Protein AF-A0A3N4LN94-F1 (afdb_monomer_lite)

Radius of gyration: 37.1 Å; chains: 1; bounding box: 110×68×120 Å

InterPro domains:
  IPR005123 Oxoglutarate/iron-dependent dioxygenase domain [PS51471] (320-440)
  IPR027450 Alpha-ketoglutarate-dependent dioxygenase AlkB-like [PF13532] (244-426)
  IPR032852 DNA oxidative demethylase ALKBH2 [PTHR31573] (256-441)
  IPR037151 Alpha-ketoglutarate-dependent dioxygenase AlkB-like superfamily [G3DSA:2.60.120.590] (235-442)

Secondary structure (DSSP, 8-state):
---EEEEEEEEEE-TTT--EEEEEEEEES-TTS--TTS---S-----S-PPPPEEE-TTT--EEE--BTT---B--TTSTTBT-BTTBPPPS---B-HHHHHPPPP--GGGSS-SS-SSPPPGGGGGGGTTT-TTSTTTTS-EE-TTT--EE---BSS-EE-TTT--EE-PPPP---SGGGS-TTSPP-SSSPPP--EE-TT-EEEEEEETTEEEEEEE-GGG-EEEEEEPPHHHHSSTTSHHHHHHHTT-TTS--B--B-SS-SSSS-PBPSSEEEEEES----SS--PEEPGGGS-HHHHHHHHHHHHHHTTT-TT---SEEEEEEE-TT--EEEE----TTEEEEEEEEEEES-EEEEEEE-GGGTTT-GGGS-TT--S---GGGTTS---SEEEEEEE-TT-EEEEE-HHHHHHEEEEEEE-SS-EEEEEEEEE-PPP-PPS----PPPP---------S-------------------------------------------------PPPP--------------------------------THHHHHHHHHHHTT-

Foldseek 3Di:
DADWDFQDWFWDQDPVPRDIDIDTDTDGLPPVDDDPPDDPDDDDDPDDQQAFDWDADPFPRDIDTQQFPLGDFDRDPPTPRHCDDVNHHDDPDTHGDPSNVPHDHDDDPVVSDDPDPPFDDDCLVVCVVVVNQCLAPRNQAWHQDPPPRDTFGQWWQQFTADPPPRDTDGHDFDQDFQCNQEDPPDDQAQFADDFPKDAAPPWDWDWDADPRWIKIWTQPDPQAIKIKTHDHPNQQPPPLHQRVLSRVCRDSPARWTWFFQPDDPDPDTDTASWTKAKEFDADDDSTRHGHHYPVPHDPSQVSQQVLQLVRVCVPVVPDDFGMKMKIKHAPPDWFPWAFPLDPQWDQKKKKAKHHHKKKKFKFWPPVCCVVPPVVDDPPDPPDDDPPPCPVPDDRTRMITTHGRRMMMMGGGSSCRVTMIMIMGTDGGIMMMMMTTHGNDPPPDPPDDDPDDDDDDDDDDDPDDDDDDDDDDDDDDDDDDDDDDDDDDDDDDDDDDDDDDDDDDDDDDDDDDDDDDDDDDDDDDDDDDDDDDDDDDDPDDDPDDPDPDDPVVVVVVVVVVVVPD

Sequence (564 aa):
MDWFKVTAAWAEKDLRTSYVRWMFRFEKLDSTKVGWWAQPTEEYHPSESIEMLKACCTNCREESLQVYEQGWMCLRPQCPNFWKLNGESPPDKLEYSHSFINCHTPWDPQLELPPAPLRPPLASDRDNYYDGGDVARIYWKGMCCPQCGRLSCREFWAGWVCKNCNFKSSPPRTIFEADRLADPHRSVFTGPAIPSNIVQPGITWTRMVVDGMTCLIYYLKDCGTVAHILASEYQNKRPECADWLFKEYQAPEMPFKRYALKSHKVQGQLLTQQFSFNAGAPYKYIVAVDSTPFEECPRAVTRSLELIQERVKLVHPETEFNEILSVGYFEGQKMDYHDDGEQELGETVASISLGAPAKMRFRIKAKHMSSYKLWEPNNAPSEVNVESRLHKEPRVKLELRLNHGDVVVMKGREIQRIWEHAVQPIGLFRVAATARWINVPQQHPAGVLVKREPSDGPMETEFVKRAAVLGFPEVPLISEGGSASSPGPSSGISSNQHSTDTGTSSPSSPDHPEPFEVEDVLNGRAVPTAKTIRTGVEDLNRDPDVLVKEEDKEEALLLLEFTK

Structure (mmCIF, N/CA/C/O backbone):
data_AF-A0A3N4LN94-F1
#
_entry.id   AF-A0A3N4LN94-F1
#
loop_
_atom_site.group_PDB
_atom_site.id
_atom_site.type_symbol
_atom_site.label_atom_id
_atom_site.label_alt_id
_atom_site.label_comp_id
_atom_site.label_asym_id
_atom_site.label_entity_id
_atom_site.label_seq_id
_atom_site.pdbx_PDB_ins_code
_atom_site.Cartn_x
_atom_site.Cartn_y
_atom_site.Cartn_z
_atom_site.occupancy
_atom_site.B_iso_or_equiv
_atom_site.auth_seq_id
_atom_site.auth_comp_id
_atom_site.auth_asym_id
_atom_site.auth_atom_id
_atom_site.pdbx_PDB_model_num
ATOM 1 N N . MET A 1 1 ? 14.175 -12.746 -24.799 1.00 69.44 1 MET A N 1
ATOM 2 C CA . MET A 1 1 ? 14.836 -11.427 -24.697 1.00 69.44 1 MET A CA 1
ATOM 3 C C . MET A 1 1 ? 16.320 -11.688 -24.562 1.00 69.44 1 MET A C 1
ATOM 5 O O . MET A 1 1 ? 16.651 -12.725 -24.000 1.00 69.44 1 MET A O 1
ATOM 9 N N . ASP A 1 2 ? 17.164 -10.807 -25.083 1.00 85.06 2 ASP A N 1
ATOM 10 C CA . ASP A 1 2 ? 18.622 -10.937 -25.015 1.00 85.06 2 ASP A CA 1
ATOM 11 C C . ASP A 1 2 ? 19.277 -9.549 -24.970 1.00 85.06 2 ASP A C 1
ATOM 13 O O . ASP A 1 2 ? 18.571 -8.548 -25.119 1.00 85.06 2 ASP A O 1
ATOM 17 N N . TRP A 1 3 ? 20.586 -9.493 -24.734 1.00 88.75 3 TRP A N 1
ATOM 18 C CA . TRP A 1 3 ? 21.359 -8.257 -24.837 1.00 88.75 3 TRP A CA 1
ATOM 19 C C . TRP A 1 3 ? 21.810 -8.024 -26.277 1.00 88.75 3 TRP A C 1
ATOM 21 O O . TRP A 1 3 ? 22.076 -8.967 -27.027 1.00 88.75 3 TRP A O 1
ATOM 31 N N . PHE A 1 4 ? 21.904 -6.753 -26.655 1.00 89.44 4 PHE A N 1
ATOM 32 C CA . PHE A 1 4 ? 22.290 -6.329 -27.994 1.00 89.44 4 PHE A CA 1
ATOM 33 C C . PHE A 1 4 ? 23.289 -5.176 -27.913 1.00 89.44 4 PHE A C 1
ATOM 35 O O . PHE A 1 4 ? 23.096 -4.254 -27.119 1.00 89.44 4 PHE A O 1
ATOM 42 N N . LYS A 1 5 ? 24.313 -5.205 -28.769 1.00 89.19 5 LYS A N 1
ATOM 43 C CA . LYS A 1 5 ? 25.217 -4.076 -29.020 1.00 89.19 5 LYS A CA 1
ATOM 44 C C . LYS A 1 5 ? 24.665 -3.238 -30.179 1.00 89.19 5 LYS A C 1
ATOM 46 O O . LYS A 1 5 ? 24.218 -3.790 -31.187 1.00 89.19 5 LYS A O 1
ATOM 51 N N . VAL A 1 6 ? 24.677 -1.912 -30.035 1.00 92.31 6 VAL A N 1
ATOM 52 C CA . VAL A 1 6 ? 24.368 -0.977 -31.130 1.00 92.31 6 VAL A CA 1
ATOM 53 C C . VAL A 1 6 ? 25.624 -0.831 -31.981 1.00 92.31 6 VAL A C 1
ATOM 55 O O . VAL A 1 6 ? 26.638 -0.343 -31.494 1.00 92.31 6 VAL A O 1
ATOM 58 N N . THR A 1 7 ? 25.568 -1.265 -33.237 1.00 91.31 7 THR A N 1
ATOM 59 C CA . THR A 1 7 ? 26.743 -1.335 -34.129 1.00 91.31 7 THR A CA 1
ATOM 60 C C . THR A 1 7 ? 26.735 -0.296 -35.243 1.00 91.31 7 THR A C 1
ATOM 62 O O . THR A 1 7 ? 27.776 0.001 -35.824 1.00 91.31 7 THR A O 1
ATOM 65 N N . ALA A 1 8 ? 25.578 0.304 -35.520 1.00 93.25 8 ALA A N 1
ATOM 66 C CA . ALA A 1 8 ? 25.455 1.477 -36.373 1.00 93.25 8 ALA A CA 1
ATOM 67 C C . ALA A 1 8 ? 24.262 2.331 -35.935 1.00 93.25 8 ALA A C 1
ATOM 69 O O . ALA A 1 8 ? 23.249 1.803 -35.475 1.00 93.25 8 ALA A O 1
ATOM 70 N N . ALA A 1 9 ? 24.366 3.641 -36.148 1.00 95.38 9 ALA A N 1
ATOM 71 C CA . ALA A 1 9 ? 23.257 4.580 -36.060 1.00 95.38 9 ALA A CA 1
ATOM 72 C C . ALA A 1 9 ? 23.252 5.456 -37.317 1.00 95.38 9 ALA A C 1
ATOM 74 O O . ALA A 1 9 ? 24.305 5.950 -37.728 1.00 95.38 9 ALA A O 1
ATOM 75 N N . TRP A 1 10 ? 22.092 5.652 -37.939 1.00 96.06 10 TRP A N 1
ATOM 76 C CA . TRP A 1 10 ? 21.966 6.498 -39.127 1.00 96.06 10 TRP A CA 1
ATOM 77 C C . TRP A 1 10 ? 20.643 7.253 -39.158 1.00 96.06 10 TRP A C 1
ATOM 79 O O . TRP A 1 10 ? 19.680 6.888 -38.486 1.00 96.06 10 TRP A O 1
ATOM 89 N N . ALA A 1 11 ? 20.605 8.315 -39.959 1.00 96.38 11 ALA A N 1
ATOM 90 C CA . ALA A 1 11 ? 19.412 9.109 -40.169 1.00 96.38 11 ALA A CA 1
ATOM 91 C C . ALA A 1 11 ? 18.703 8.725 -41.477 1.00 96.38 11 ALA A C 1
ATOM 93 O O . ALA A 1 11 ? 19.326 8.646 -42.537 1.00 96.38 11 ALA A O 1
ATOM 94 N N . GLU A 1 12 ? 17.387 8.558 -41.405 1.00 94.56 12 GLU A N 1
ATOM 95 C CA . GLU A 1 12 ? 16.479 8.503 -42.550 1.00 94.56 12 GLU A CA 1
ATOM 96 C C . GLU A 1 12 ? 15.677 9.799 -42.665 1.00 94.56 12 GLU A C 1
ATOM 98 O O . GLU A 1 12 ? 15.400 10.454 -41.656 1.00 94.56 12 GLU A O 1
ATOM 103 N N . LYS A 1 13 ? 15.213 10.129 -43.873 1.00 92.19 13 LYS A N 1
ATOM 104 C CA . LYS A 1 13 ? 14.148 11.117 -44.060 1.00 92.19 13 LYS A CA 1
ATOM 105 C C . LYS A 1 13 ? 12.822 10.399 -44.279 1.00 92.19 13 LYS A C 1
ATOM 107 O O . LYS A 1 13 ? 12.656 9.671 -45.255 1.00 92.19 13 LYS A O 1
ATOM 112 N N . ASP A 1 14 ? 11.853 10.648 -43.408 1.00 87.69 14 ASP A N 1
ATOM 113 C CA . ASP A 1 14 ? 10.482 10.209 -43.636 1.00 87.69 14 ASP A CA 1
ATOM 114 C C . ASP A 1 14 ? 9.860 11.039 -44.767 1.00 87.69 14 ASP A C 1
ATOM 116 O O . ASP A 1 14 ? 9.601 12.232 -44.609 1.00 87.69 14 ASP A O 1
ATOM 120 N N . LEU A 1 15 ? 9.607 10.413 -45.917 1.00 81.81 15 LEU A N 1
ATOM 121 C CA . LEU A 1 15 ? 9.026 11.085 -47.082 1.00 81.81 15 LEU A CA 1
ATOM 122 C C . LEU A 1 15 ? 7.589 11.588 -46.836 1.00 81.81 15 LEU A C 1
ATOM 124 O O . LEU A 1 15 ? 7.141 12.488 -47.541 1.00 81.81 15 LEU A O 1
ATOM 128 N N . ARG A 1 16 ? 6.873 11.056 -45.831 1.00 84.00 16 ARG A N 1
ATOM 129 C CA . ARG A 1 16 ? 5.487 11.451 -45.516 1.00 84.00 16 ARG A CA 1
ATOM 130 C C . ARG A 1 16 ? 5.408 12.666 -44.600 1.00 84.00 16 ARG A C 1
ATOM 132 O O . ARG A 1 16 ? 4.559 13.526 -44.797 1.00 84.00 16 ARG A O 1
ATOM 139 N N . THR A 1 17 ? 6.269 12.719 -43.585 1.00 87.44 17 THR A N 1
ATOM 140 C CA . THR A 1 17 ? 6.254 13.774 -42.553 1.00 87.44 17 THR A CA 1
ATOM 141 C C . THR A 1 17 ? 7.362 14.813 -42.734 1.00 87.44 17 THR A C 1
ATOM 143 O O . THR A 1 17 ? 7.345 15.850 -42.080 1.00 87.44 17 THR A O 1
ATOM 146 N N . SER A 1 18 ? 8.330 14.551 -43.618 1.00 84.56 18 SER A N 1
ATOM 147 C CA . SER A 1 18 ? 9.601 15.280 -43.756 1.00 84.56 18 SER A CA 1
ATOM 148 C C . SER A 1 18 ? 10.500 15.285 -42.511 1.00 84.56 18 SER A C 1
ATOM 150 O O . SER A 1 18 ? 11.562 15.910 -42.548 1.00 84.56 18 SER A O 1
ATOM 152 N N . TYR A 1 19 ? 10.138 14.572 -41.438 1.00 92.81 19 TYR A N 1
ATOM 153 C CA . TYR A 1 19 ? 10.984 14.440 -40.256 1.00 92.81 19 TYR A CA 1
ATOM 154 C C . TYR A 1 19 ? 12.193 13.535 -40.504 1.00 92.81 19 TYR A C 1
ATOM 156 O O . TYR A 1 19 ? 12.184 12.640 -41.353 1.00 92.81 19 TYR A O 1
ATOM 164 N N . VAL A 1 20 ? 13.239 13.768 -39.714 1.00 94.75 20 VAL A N 1
ATOM 165 C CA . VAL A 1 20 ? 14.424 12.914 -39.660 1.00 94.75 20 VAL A CA 1
ATOM 166 C C . VAL A 1 20 ? 14.205 11.852 -38.589 1.00 94.75 20 VAL A C 1
ATOM 168 O O . VAL A 1 20 ? 13.917 12.188 -37.441 1.00 94.75 20 VAL A O 1
ATOM 171 N N . ARG A 1 21 ? 14.349 10.577 -38.953 1.00 94.56 21 ARG A N 1
ATOM 172 C CA . ARG A 1 21 ? 14.255 9.438 -38.028 1.00 94.56 21 ARG A CA 1
ATOM 173 C C . ARG A 1 21 ? 15.645 8.863 -37.806 1.00 94.56 21 ARG A C 1
ATOM 175 O O . ARG A 1 21 ? 16.354 8.621 -38.777 1.00 94.56 21 ARG A O 1
ATOM 182 N N . TRP A 1 22 ? 16.025 8.633 -36.553 1.00 95.62 22 TRP A N 1
ATOM 183 C CA . TRP A 1 22 ? 17.245 7.893 -36.236 1.00 95.62 22 TRP A CA 1
ATOM 184 C C . TRP A 1 22 ? 16.942 6.407 -36.123 1.00 95.62 22 TRP A C 1
ATOM 186 O O . TRP A 1 22 ? 16.009 6.000 -35.431 1.00 95.62 22 TRP A O 1
ATOM 196 N N . MET A 1 23 ? 17.753 5.620 -36.813 1.00 95.62 23 MET A N 1
ATOM 197 C CA . MET A 1 23 ? 17.659 4.174 -36.907 1.00 95.62 23 MET A CA 1
ATOM 198 C C . MET A 1 23 ? 18.937 3.555 -36.358 1.00 95.62 23 MET A C 1
ATOM 200 O O . MET A 1 23 ? 20.011 4.156 -36.437 1.00 95.62 23 MET A O 1
ATOM 204 N N . PHE A 1 24 ? 18.817 2.348 -35.812 1.00 95.44 24 PHE A N 1
ATOM 205 C CA . PHE A 1 24 ? 19.897 1.662 -35.114 1.00 95.44 24 PHE A CA 1
ATOM 206 C C . PHE A 1 24 ? 20.017 0.223 -35.603 1.00 95.44 24 PHE A C 1
ATOM 208 O O . PHE A 1 24 ? 19.015 -0.478 -35.754 1.00 95.44 24 PHE A O 1
ATOM 215 N N . ARG A 1 25 ? 21.255 -0.221 -35.828 1.00 93.25 25 ARG A N 1
ATOM 216 C CA . ARG A 1 25 ? 21.583 -1.620 -36.099 1.00 93.25 25 ARG A CA 1
ATOM 217 C C . ARG A 1 25 ? 21.970 -2.285 -34.788 1.00 93.25 25 ARG A C 1
ATOM 219 O O . ARG A 1 25 ? 22.828 -1.777 -34.068 1.00 93.25 25 ARG A O 1
ATOM 226 N N . PHE A 1 26 ? 21.345 -3.421 -34.509 1.00 90.75 26 PHE A N 1
ATOM 227 C CA . PHE A 1 26 ? 21.586 -4.218 -33.314 1.00 90.75 26 PHE A CA 1
ATOM 228 C C . PHE A 1 26 ? 22.216 -5.552 -33.706 1.00 90.75 26 PHE A C 1
ATOM 230 O O . PHE A 1 26 ? 21.628 -6.304 -34.481 1.00 90.75 26 PHE A O 1
ATOM 237 N N . GLU A 1 27 ? 23.372 -5.875 -33.132 1.00 87.88 27 GLU A N 1
ATOM 238 C CA . GLU A 1 27 ? 23.887 -7.247 -33.113 1.00 87.88 27 GLU A CA 1
ATOM 239 C C . GLU A 1 27 ? 23.581 -7.876 -31.750 1.00 87.88 27 GLU A C 1
ATOM 241 O O . GLU A 1 27 ? 23.687 -7.221 -30.711 1.00 87.88 27 GLU A O 1
ATOM 246 N N . LYS A 1 28 ? 23.183 -9.150 -31.746 1.00 86.31 28 LYS A N 1
ATOM 247 C CA . LYS A 1 28 ? 22.954 -9.921 -30.518 1.00 86.31 28 LYS A CA 1
ATOM 248 C C . LYS A 1 28 ? 24.294 -10.166 -29.827 1.00 86.31 28 LYS A C 1
ATOM 250 O O . LYS A 1 28 ? 25.243 -10.564 -30.493 1.00 86.31 28 LYS A O 1
ATOM 255 N N . LEU A 1 29 ? 24.365 -9.938 -28.516 1.00 86.69 29 LEU A N 1
ATOM 256 C CA . LEU A 1 29 ? 25.618 -10.065 -27.771 1.00 86.69 29 LEU A CA 1
ATOM 257 C C . LEU A 1 29 ? 25.994 -11.538 -27.551 1.00 86.69 29 LEU A C 1
ATOM 259 O O . LEU A 1 29 ? 27.077 -11.972 -27.920 1.00 86.69 29 LEU A O 1
ATOM 263 N N . ASP A 1 30 ? 25.056 -12.338 -27.036 1.00 79.12 30 ASP A N 1
ATOM 264 C CA . ASP A 1 30 ? 25.217 -13.790 -26.937 1.00 79.12 30 ASP A CA 1
ATOM 265 C C . ASP A 1 30 ? 24.938 -14.453 -28.297 1.00 79.12 30 ASP A C 1
ATOM 267 O O . ASP A 1 30 ? 23.795 -14.787 -28.615 1.00 79.12 30 ASP A O 1
ATOM 271 N N . SER A 1 31 ? 25.972 -14.653 -29.111 1.00 75.06 31 SER A N 1
ATOM 272 C CA . SER A 1 31 ? 25.871 -15.349 -30.403 1.00 75.06 31 SER A CA 1
ATOM 273 C C . SER A 1 31 ? 25.666 -16.868 -30.277 1.00 75.06 31 SER A C 1
ATOM 275 O O . SER A 1 31 ? 25.241 -17.504 -31.238 1.00 75.06 31 SER A O 1
ATOM 277 N N . THR A 1 32 ? 25.880 -17.462 -29.092 1.00 75.50 32 THR A N 1
ATOM 278 C CA . THR A 1 32 ? 25.771 -18.923 -28.875 1.00 75.50 32 THR A CA 1
ATOM 279 C C . THR A 1 32 ? 24.332 -19.439 -28.904 1.00 75.50 32 THR A C 1
ATOM 281 O O . THR A 1 32 ? 24.097 -20.635 -29.072 1.00 75.50 32 THR A O 1
ATOM 284 N N . LYS A 1 33 ? 23.348 -18.546 -28.728 1.00 76.56 33 LYS A N 1
ATOM 285 C CA . LYS A 1 33 ? 21.919 -18.881 -28.733 1.00 76.56 33 LYS A CA 1
ATOM 286 C C . LYS A 1 33 ? 21.214 -18.211 -29.899 1.00 76.56 33 LYS A C 1
ATOM 288 O O . LYS A 1 33 ? 21.171 -16.981 -29.970 1.00 76.56 33 LYS A O 1
ATOM 293 N N . VAL A 1 34 ? 20.557 -19.011 -30.732 1.00 77.94 34 VAL A N 1
ATOM 294 C CA . VAL A 1 34 ? 19.658 -18.526 -31.786 1.00 77.94 34 VAL A CA 1
ATOM 295 C C . VAL A 1 34 ? 18.549 -17.658 -31.167 1.00 77.94 34 VAL A C 1
ATOM 297 O O . VAL A 1 34 ? 17.939 -18.018 -30.158 1.00 77.94 34 VAL A O 1
ATOM 300 N N . GLY A 1 35 ? 18.310 -16.477 -31.742 1.00 78.94 35 GLY A N 1
ATOM 301 C CA . GLY A 1 35 ? 17.229 -15.589 -31.312 1.00 78.94 35 GLY A CA 1
ATOM 302 C C . GLY A 1 35 ? 15.857 -16.146 -31.699 1.00 78.94 35 GLY A C 1
ATOM 303 O O . GLY A 1 35 ? 15.707 -16.720 -32.769 1.00 78.94 35 GLY A O 1
ATOM 304 N N . TRP A 1 36 ? 14.826 -15.927 -30.877 1.00 78.06 36 TRP A N 1
ATOM 305 C CA . TRP A 1 36 ? 13.461 -16.422 -31.154 1.00 78.06 36 TRP A CA 1
ATOM 306 C C . TRP A 1 36 ? 12.825 -15.844 -32.435 1.00 78.06 36 TRP A C 1
ATOM 308 O O . TRP A 1 36 ? 11.816 -16.359 -32.904 1.00 78.06 36 TRP A O 1
ATOM 318 N N . TRP A 1 37 ? 13.397 -14.760 -32.967 1.00 77.25 37 TRP A N 1
ATOM 319 C CA . TRP A 1 37 ? 13.015 -14.092 -34.214 1.00 77.25 37 TRP A CA 1
ATOM 320 C C . TRP A 1 37 ? 13.795 -14.592 -35.440 1.00 77.25 37 TRP A C 1
ATOM 322 O O . TRP A 1 37 ? 13.466 -14.208 -36.561 1.00 77.25 37 TRP A O 1
ATOM 332 N N . ALA A 1 38 ? 14.856 -15.380 -35.245 1.00 73.94 38 ALA A N 1
ATOM 333 C CA . ALA A 1 38 ? 15.617 -15.945 -36.347 1.00 73.94 38 ALA A CA 1
ATOM 334 C C . ALA A 1 38 ? 14.811 -17.072 -37.003 1.00 73.94 38 ALA A C 1
ATOM 336 O O . ALA A 1 38 ? 14.115 -17.830 -36.323 1.00 73.94 38 ALA A O 1
ATOM 337 N N . GLN A 1 39 ? 14.917 -17.188 -38.325 1.00 68.62 39 GLN A N 1
ATOM 338 C CA . GLN A 1 39 ? 14.381 -18.351 -39.024 1.00 68.62 39 GLN A CA 1
ATOM 339 C C . GLN A 1 39 ? 15.128 -19.612 -38.556 1.00 68.62 39 GLN A C 1
ATOM 341 O O . GLN A 1 39 ? 16.339 -19.543 -38.326 1.00 68.62 39 GLN A O 1
ATOM 346 N N . PRO A 1 40 ? 14.448 -20.763 -38.416 1.00 60.56 40 PRO A N 1
ATOM 347 C CA . PRO A 1 40 ? 15.107 -22.042 -38.190 1.00 60.56 40 PRO A CA 1
ATOM 348 C C . PRO A 1 40 ? 15.773 -22.497 -39.497 1.00 60.56 40 PRO A C 1
ATOM 350 O O . PRO A 1 40 ? 15.218 -23.294 -40.249 1.00 60.56 40 PRO A O 1
ATOM 353 N N . THR A 1 41 ? 16.947 -21.941 -39.782 1.00 58.62 41 THR A N 1
ATOM 354 C CA . THR A 1 41 ? 17.786 -22.281 -40.939 1.00 58.62 41 THR A CA 1
ATOM 355 C C . THR A 1 41 ? 19.138 -22.827 -40.497 1.00 58.62 41 THR A C 1
ATOM 357 O O . THR A 1 41 ? 19.522 -22.701 -39.335 1.00 58.62 41 THR A O 1
ATOM 360 N N . GLU A 1 42 ? 19.801 -23.490 -41.441 1.00 47.81 42 GLU A N 1
ATOM 361 C CA . GLU A 1 42 ? 20.977 -24.341 -41.253 1.00 47.81 42 GLU A CA 1
ATOM 362 C C . GLU A 1 42 ? 22.199 -23.606 -40.674 1.00 47.81 42 GLU A C 1
ATOM 364 O O . GLU A 1 42 ? 22.223 -22.381 -40.552 1.00 47.81 42 GLU A O 1
ATOM 369 N N . GLU A 1 43 ? 23.186 -24.401 -40.255 1.00 48.16 43 GLU A N 1
ATOM 370 C CA . GLU A 1 43 ? 24.339 -24.004 -39.443 1.00 48.16 43 GLU A CA 1
ATOM 371 C C . GLU A 1 43 ? 24.989 -22.682 -39.886 1.00 48.16 43 GLU A C 1
ATOM 373 O O . GLU A 1 43 ? 25.358 -22.493 -41.045 1.00 48.16 43 GLU A O 1
ATOM 378 N N . TYR A 1 44 ? 25.191 -21.771 -38.925 1.00 49.53 44 TYR A N 1
ATOM 379 C CA . TYR A 1 44 ? 25.997 -20.570 -39.133 1.00 49.53 44 TYR A CA 1
ATOM 380 C C . TYR A 1 44 ? 27.452 -20.983 -39.382 1.00 49.53 44 TYR A C 1
ATOM 382 O O . TYR A 1 44 ? 28.228 -21.194 -38.449 1.00 49.53 44 TYR A O 1
ATOM 390 N N . HIS A 1 45 ? 27.819 -21.114 -40.653 1.00 48.78 45 HIS A N 1
ATOM 391 C CA . HIS A 1 45 ? 29.202 -21.268 -41.070 1.00 48.78 45 HIS A CA 1
ATOM 392 C C . HIS A 1 45 ? 29.862 -19.879 -41.106 1.00 48.78 45 HIS A C 1
ATOM 394 O O . HIS A 1 45 ? 29.447 -19.044 -41.913 1.00 48.78 45 HIS A O 1
ATOM 400 N N . PRO A 1 46 ? 30.882 -19.598 -40.269 1.00 50.44 46 PRO A N 1
ATOM 401 C CA . PRO A 1 46 ? 31.622 -18.341 -40.317 1.00 50.44 46 PRO A CA 1
ATOM 402 C C . PRO A 1 46 ? 32.532 -18.331 -41.554 1.00 50.44 46 PRO A C 1
ATOM 404 O O . PRO A 1 46 ? 33.720 -18.644 -41.482 1.00 50.44 46 PRO A O 1
ATOM 407 N N . SER A 1 47 ? 31.942 -18.017 -42.706 1.00 50.16 47 SER A N 1
ATOM 408 C CA . SER A 1 47 ? 32.597 -17.989 -44.011 1.00 50.16 47 SER A CA 1
ATOM 409 C C . SER A 1 47 ? 32.702 -16.551 -44.506 1.00 50.16 47 SER A C 1
ATOM 411 O O . SER A 1 47 ? 31.702 -15.957 -44.893 1.00 50.16 47 SER A O 1
ATOM 413 N N . GLU A 1 48 ? 33.939 -16.051 -44.531 1.00 56.94 48 GLU A N 1
ATOM 414 C CA . GLU A 1 48 ? 34.356 -14.708 -44.966 1.00 56.94 48 GLU A CA 1
ATOM 415 C C . GLU A 1 48 ? 33.941 -13.540 -44.047 1.00 56.94 48 GLU A C 1
ATOM 417 O O . GLU A 1 48 ? 32.826 -13.436 -43.538 1.00 56.94 48 GLU A O 1
ATOM 422 N N . SER A 1 49 ? 34.886 -12.624 -43.814 1.00 70.75 49 SER A N 1
ATOM 423 C CA . SER A 1 49 ? 34.678 -11.410 -43.023 1.00 70.75 49 SER A CA 1
ATOM 424 C C . SER A 1 49 ? 33.957 -10.352 -43.860 1.00 70.75 49 SER A C 1
ATOM 426 O O . SER A 1 49 ? 34.588 -9.494 -44.476 1.00 70.75 49 SER A O 1
ATOM 428 N N . ILE A 1 50 ? 32.627 -10.429 -43.898 1.00 84.81 50 ILE A N 1
ATOM 429 C CA . ILE A 1 50 ? 31.780 -9.436 -44.565 1.00 84.81 50 ILE A CA 1
ATOM 430 C C . ILE A 1 50 ? 31.899 -8.091 -43.827 1.00 84.81 50 ILE A C 1
ATOM 432 O O . ILE A 1 50 ? 31.512 -7.979 -42.664 1.00 84.81 50 ILE A O 1
ATOM 436 N N . GLU A 1 51 ? 32.404 -7.060 -44.505 1.00 87.56 51 GLU A N 1
ATOM 437 C CA . GLU A 1 51 ? 32.487 -5.689 -43.982 1.00 87.56 51 GLU A CA 1
ATOM 438 C C . GLU A 1 51 ? 31.313 -4.818 -44.456 1.00 87.56 51 GLU A C 1
ATOM 440 O O . GLU A 1 51 ? 30.792 -4.986 -45.561 1.00 87.56 51 GLU A O 1
ATOM 445 N N . MET A 1 52 ? 30.910 -3.834 -43.642 1.00 90.25 52 MET A N 1
ATOM 446 C CA . MET A 1 52 ? 29.932 -2.825 -44.064 1.00 90.25 52 MET A CA 1
ATOM 447 C C . MET A 1 52 ? 30.519 -1.932 -45.158 1.00 90.25 52 MET A C 1
ATOM 449 O O . MET A 1 52 ? 31.506 -1.234 -44.931 1.00 90.25 52 MET A O 1
ATOM 453 N N . LEU A 1 53 ? 29.855 -1.880 -46.313 1.00 93.12 53 LEU A N 1
ATOM 454 C CA . LEU A 1 53 ? 30.216 -0.956 -47.386 1.00 93.12 53 LEU A CA 1
ATOM 455 C C . LEU A 1 53 ? 30.014 0.500 -46.952 1.00 93.12 53 LEU A C 1
ATOM 457 O O . LEU A 1 53 ? 29.018 0.850 -46.309 1.00 93.12 53 LEU A O 1
ATOM 461 N N . LYS A 1 54 ? 30.949 1.366 -47.345 1.00 94.75 54 LYS A N 1
ATOM 462 C CA . LYS A 1 54 ? 30.945 2.796 -47.028 1.00 94.75 54 LYS A CA 1
ATOM 463 C C . LYS A 1 54 ? 31.395 3.628 -48.223 1.00 94.75 54 LYS A C 1
ATOM 465 O O . LYS A 1 54 ? 32.164 3.157 -49.055 1.00 94.75 54 LYS A O 1
ATOM 470 N N . ALA A 1 55 ? 30.967 4.885 -48.266 1.00 95.56 55 ALA A N 1
ATOM 471 C CA . ALA A 1 55 ? 31.513 5.883 -49.181 1.00 95.56 55 ALA A CA 1
ATOM 472 C C . ALA A 1 55 ? 31.419 7.292 -48.577 1.00 95.56 55 ALA A C 1
ATOM 474 O O . ALA A 1 55 ? 30.645 7.537 -47.647 1.00 95.56 55 ALA A O 1
ATOM 475 N N . CYS A 1 56 ? 32.208 8.221 -49.118 1.00 97.19 56 CYS A N 1
ATOM 476 C CA . CYS A 1 56 ? 32.214 9.623 -48.705 1.00 97.19 56 CYS A CA 1
ATOM 477 C C . CYS A 1 56 ? 31.329 10.476 -49.617 1.00 97.19 56 CYS A C 1
ATOM 479 O O . CYS A 1 56 ? 31.384 10.381 -50.844 1.00 97.19 56 CYS A O 1
ATOM 481 N N . CYS A 1 57 ? 30.539 11.368 -49.023 1.00 96.44 57 CYS A N 1
ATOM 482 C CA . CYS A 1 57 ? 29.672 12.267 -49.770 1.00 96.44 57 CYS A CA 1
ATOM 483 C C . CYS A 1 57 ? 30.480 13.306 -50.554 1.00 96.44 57 CYS A C 1
ATOM 485 O O . CYS A 1 57 ? 31.223 14.088 -49.969 1.00 96.44 57 CYS A O 1
ATOM 487 N N . THR A 1 58 ? 30.253 13.428 -51.861 1.00 95.25 58 THR A N 1
ATOM 488 C CA . THR A 1 58 ? 30.903 14.457 -52.695 1.00 95.25 58 THR A CA 1
ATOM 489 C C . THR A 1 58 ? 30.626 15.895 -52.237 1.00 95.25 58 THR A C 1
ATOM 491 O O . THR A 1 58 ? 31.460 16.771 -52.454 1.00 95.25 58 THR A O 1
ATOM 494 N N . ASN A 1 59 ? 29.488 16.142 -51.572 1.00 96.44 59 ASN A N 1
ATOM 495 C CA . ASN A 1 59 ? 29.100 17.470 -51.093 1.00 96.44 59 ASN A CA 1
ATOM 496 C C . ASN A 1 59 ? 29.650 17.792 -49.691 1.00 96.44 59 ASN A C 1
ATOM 498 O O . ASN A 1 59 ? 30.350 18.785 -49.529 1.00 96.44 59 ASN A O 1
ATOM 502 N N . CYS A 1 60 ? 29.336 16.984 -48.667 1.00 96.62 60 CYS A N 1
ATOM 503 C CA . CYS A 1 60 ? 29.773 17.262 -47.287 1.00 96.62 60 CYS A CA 1
ATOM 504 C C . CYS A 1 60 ? 31.084 16.571 -46.881 1.00 96.62 60 CYS A C 1
ATOM 506 O O . CYS A 1 60 ? 31.554 16.811 -45.779 1.00 96.62 60 CYS A O 1
ATOM 508 N N . ARG A 1 61 ? 31.668 15.721 -47.737 1.00 96.69 61 ARG A N 1
ATOM 509 C CA . ARG A 1 61 ? 32.912 14.940 -47.529 1.00 96.69 61 ARG A CA 1
ATOM 510 C C . ARG A 1 61 ? 32.898 13.913 -46.391 1.00 96.69 61 ARG A C 1
ATOM 512 O O . ARG A 1 61 ? 33.762 13.047 -46.365 1.00 96.69 61 ARG A O 1
ATOM 519 N N . GLU A 1 62 ? 31.882 13.949 -45.538 1.00 96.50 62 GLU A N 1
ATOM 520 C CA . GLU A 1 62 ? 31.574 12.929 -44.534 1.00 96.50 62 GLU A CA 1
ATOM 521 C C . GLU A 1 62 ? 31.345 11.531 -45.129 1.00 96.50 62 GLU A C 1
ATOM 523 O O . GLU A 1 62 ? 30.689 11.381 -46.165 1.00 96.50 62 GLU A O 1
ATOM 528 N N . GLU A 1 63 ? 31.817 10.509 -44.414 1.00 96.75 63 GLU A N 1
ATOM 529 C CA . GLU A 1 63 ? 31.508 9.098 -44.660 1.00 96.75 63 GLU A CA 1
ATOM 530 C C . GLU A 1 63 ? 30.037 8.780 -44.318 1.00 96.75 63 GLU A C 1
ATOM 532 O O . GLU A 1 63 ? 29.422 9.379 -43.430 1.00 96.75 63 GLU A O 1
ATOM 537 N N . SER A 1 64 ? 29.434 7.824 -45.024 1.00 96.62 64 SER A N 1
ATOM 538 C CA . SER A 1 64 ? 28.180 7.170 -44.626 1.00 96.62 64 SER A CA 1
ATOM 539 C C . SER A 1 64 ? 28.202 5.690 -45.014 1.00 96.62 64 SER A C 1
ATOM 541 O O . SER A 1 64 ? 28.883 5.303 -45.966 1.00 96.62 64 SER A O 1
ATOM 543 N N . LEU A 1 65 ? 27.447 4.865 -44.286 1.00 96.25 65 LEU A N 1
ATOM 544 C CA . LEU A 1 65 ? 27.274 3.439 -44.581 1.00 96.25 65 LEU A CA 1
ATOM 545 C C . LEU A 1 65 ? 26.325 3.236 -45.774 1.00 96.25 65 LEU A C 1
ATOM 547 O O . LEU A 1 65 ? 25.335 3.956 -45.907 1.00 96.25 65 LEU A O 1
ATOM 551 N N . GLN A 1 66 ? 26.556 2.208 -46.592 1.00 96.00 66 GLN A N 1
ATOM 552 C CA . GLN A 1 66 ? 25.557 1.712 -47.541 1.00 96.00 66 GLN A CA 1
ATOM 553 C C . GLN A 1 66 ? 24.593 0.756 -46.824 1.00 96.00 66 GLN A C 1
ATOM 555 O O . GLN A 1 66 ? 24.734 -0.466 -46.860 1.00 96.00 66 GLN A O 1
ATOM 560 N N . VAL A 1 67 ? 23.598 1.345 -46.163 1.00 96.75 67 VAL A N 1
ATOM 561 C CA . VAL A 1 67 ? 22.567 0.616 -45.409 1.00 96.75 67 VAL A CA 1
ATOM 562 C C . VAL A 1 67 ? 21.662 -0.225 -46.321 1.00 96.75 67 VAL A C 1
ATOM 564 O O . VAL A 1 67 ? 21.199 -1.282 -45.900 1.00 96.75 67 VAL A O 1
ATOM 567 N N . TYR A 1 68 ? 21.424 0.211 -47.564 1.00 96.31 68 TYR A N 1
ATOM 568 C CA . TYR A 1 68 ? 20.424 -0.379 -48.463 1.00 96.31 68 TYR A CA 1
ATOM 569 C C . TYR A 1 68 ? 21.020 -0.942 -49.756 1.00 96.31 68 TYR A C 1
ATOM 571 O O . TYR A 1 68 ? 21.994 -0.417 -50.300 1.00 96.31 68 TYR A O 1
ATOM 579 N N . GLU A 1 69 ? 20.390 -1.995 -50.269 1.00 95.75 69 GLU A N 1
ATOM 580 C CA . GLU A 1 69 ? 20.785 -2.702 -51.491 1.00 95.75 69 GLU A CA 1
ATOM 581 C C . GLU A 1 69 ? 20.586 -1.832 -52.745 1.00 95.75 69 GLU A C 1
ATOM 583 O O . GLU A 1 69 ? 21.355 -1.920 -53.695 1.00 95.75 69 GLU A O 1
ATOM 588 N N . GLN A 1 70 ? 19.612 -0.910 -52.725 1.00 95.75 70 GLN A N 1
ATOM 589 C CA . GLN A 1 70 ? 19.345 0.022 -53.833 1.00 95.75 70 GLN A CA 1
ATOM 590 C C . GLN A 1 70 ? 20.518 0.979 -54.124 1.00 95.75 70 GLN A C 1
ATOM 592 O O . GLN A 1 70 ? 20.574 1.560 -55.208 1.00 95.75 70 GLN A O 1
ATOM 597 N N . GLY A 1 71 ? 21.446 1.146 -53.177 1.00 94.75 71 GLY A N 1
ATOM 598 C CA . GLY A 1 71 ? 22.692 1.883 -53.358 1.00 94.75 71 GLY A CA 1
ATOM 599 C C . GLY A 1 71 ? 23.035 2.810 -52.195 1.00 94.75 71 GLY A C 1
ATOM 600 O O . GLY A 1 71 ? 22.288 2.969 -51.227 1.00 94.75 71 GLY A O 1
ATOM 601 N N . TRP A 1 72 ? 24.211 3.428 -52.289 1.00 96.62 72 TRP A N 1
ATOM 602 C CA . TRP A 1 72 ? 24.718 4.340 -51.269 1.00 96.62 72 TRP A CA 1
ATOM 603 C C . TRP A 1 72 ? 23.993 5.697 -51.285 1.00 96.62 72 TRP A C 1
ATOM 605 O O . TRP A 1 72 ? 23.720 6.268 -52.342 1.00 96.62 72 TRP A O 1
ATOM 615 N N . MET A 1 73 ? 23.737 6.242 -50.094 1.00 96.50 73 MET A N 1
ATOM 616 C CA . MET A 1 73 ? 23.166 7.573 -49.880 1.00 96.50 73 MET A CA 1
ATOM 617 C C . MET A 1 73 ? 23.935 8.298 -48.772 1.00 96.50 73 MET A C 1
ATOM 619 O O . MET A 1 73 ? 24.447 7.667 -47.848 1.00 96.50 73 MET A O 1
ATOM 623 N N . CYS A 1 74 ? 23.962 9.632 -48.802 1.00 97.06 74 CYS A N 1
ATOM 624 C CA . CYS A 1 74 ? 24.481 10.401 -47.672 1.00 97.06 74 CYS A CA 1
ATOM 625 C C . CYS A 1 74 ? 23.478 10.373 -46.510 1.00 97.06 74 CYS A C 1
ATOM 627 O O . CYS A 1 74 ? 22.314 10.742 -46.686 1.00 97.06 74 CYS A O 1
ATOM 629 N N . LEU A 1 75 ? 23.938 9.984 -45.318 1.00 96.75 75 LEU A N 1
ATOM 630 C CA . LEU A 1 75 ? 23.104 9.807 -44.120 1.00 96.75 75 LEU A CA 1
ATOM 631 C C . LEU A 1 75 ? 23.311 10.929 -43.081 1.00 96.75 75 LEU A C 1
ATOM 633 O O . LEU A 1 75 ? 22.982 10.768 -41.909 1.00 96.75 75 LEU A O 1
ATOM 637 N N . ARG A 1 76 ? 23.866 12.076 -43.503 1.00 96.38 76 ARG A N 1
ATOM 638 C CA . ARG A 1 76 ? 24.065 13.282 -42.678 1.00 96.38 76 ARG A CA 1
ATOM 639 C C . ARG A 1 76 ? 22.910 14.280 -42.884 1.00 96.38 76 ARG A C 1
ATOM 641 O O . ARG A 1 76 ? 22.884 14.898 -43.948 1.00 96.38 76 ARG A O 1
ATOM 648 N N . PRO A 1 77 ? 22.003 14.509 -41.910 1.00 96.00 77 PRO A N 1
ATOM 649 C CA . PRO A 1 77 ? 20.801 15.341 -42.092 1.00 96.00 77 PRO A CA 1
ATOM 650 C C . PRO A 1 77 ? 21.037 16.772 -42.588 1.00 96.00 77 PRO A C 1
ATOM 652 O O . PRO A 1 77 ? 20.185 17.346 -43.258 1.00 96.00 77 PRO A O 1
ATOM 655 N N . GLN A 1 78 ? 22.192 17.353 -42.263 1.00 95.25 78 GLN A N 1
ATOM 656 C CA . GLN A 1 78 ? 22.572 18.722 -42.622 1.00 95.25 78 GLN A CA 1
ATOM 657 C C . GLN A 1 78 ? 23.095 18.842 -44.066 1.00 95.25 78 GLN A C 1
ATOM 659 O O . GLN A 1 78 ? 23.366 19.946 -44.536 1.00 95.25 78 GLN A O 1
ATOM 664 N N . CYS A 1 79 ? 23.277 17.727 -44.781 1.00 96.19 79 CYS A N 1
ATOM 665 C CA . CYS A 1 79 ? 23.825 17.732 -46.131 1.00 96.19 79 CYS A CA 1
ATOM 666 C C . CYS A 1 79 ? 22.731 17.972 -47.195 1.00 96.19 79 CYS A C 1
ATOM 668 O O . CYS A 1 79 ? 21.733 17.258 -47.210 1.00 96.19 79 CYS A O 1
ATOM 670 N N . PRO A 1 80 ? 22.940 18.863 -48.182 1.00 95.31 80 PRO A N 1
ATOM 671 C CA . PRO A 1 80 ? 22.111 18.959 -49.392 1.00 95.31 80 PRO A CA 1
ATOM 672 C C . PRO A 1 80 ? 21.898 17.644 -50.167 1.00 95.31 80 PRO A C 1
ATOM 674 O O . PRO A 1 80 ? 20.912 17.519 -50.899 1.00 95.31 80 PRO A O 1
ATOM 677 N N . ASN A 1 81 ? 22.798 16.665 -50.004 1.00 95.56 81 ASN A N 1
ATOM 678 C CA . ASN A 1 81 ? 22.695 15.319 -50.581 1.00 95.56 81 ASN A CA 1
ATOM 679 C C . ASN A 1 81 ? 22.130 14.268 -49.604 1.00 95.56 81 ASN A C 1
ATOM 681 O O . ASN A 1 81 ? 22.153 13.079 -49.916 1.00 95.56 81 ASN A O 1
ATOM 685 N N . PHE A 1 82 ? 21.643 14.684 -48.431 1.00 96.38 82 PHE A N 1
ATOM 686 C CA . PHE A 1 82 ? 20.993 13.806 -47.461 1.00 96.38 82 PHE A CA 1
ATOM 687 C C . PHE A 1 82 ? 19.814 13.065 -48.088 1.00 96.38 82 PHE A C 1
ATOM 689 O O . PHE A 1 82 ? 18.950 13.694 -48.703 1.00 96.38 82 PHE A O 1
ATOM 696 N N . TRP A 1 83 ? 19.767 11.748 -47.877 1.00 95.06 83 TRP A N 1
ATOM 697 C CA . TRP A 1 83 ? 18.652 10.897 -48.293 1.00 95.06 83 TRP A CA 1
ATOM 698 C C . TRP A 1 83 ? 18.307 11.034 -49.786 1.00 95.06 83 TRP A C 1
ATOM 700 O O . TRP A 1 83 ? 17.147 11.189 -50.171 1.00 95.06 83 TRP A O 1
ATOM 710 N N . LYS A 1 84 ? 19.347 11.021 -50.628 1.00 94.75 84 LYS A N 1
ATOM 711 C CA . LYS A 1 84 ? 19.234 11.006 -52.087 1.00 94.75 84 LYS A CA 1
ATOM 712 C C . LYS A 1 84 ? 20.036 9.861 -52.682 1.00 94.75 84 LYS A C 1
ATOM 714 O O . LYS A 1 84 ? 21.214 9.707 -52.358 1.00 94.75 84 LYS A O 1
ATOM 719 N N . LEU A 1 85 ? 19.414 9.132 -53.600 1.00 93.81 85 LEU A N 1
ATOM 720 C CA . LEU A 1 85 ? 20.025 8.075 -54.397 1.00 93.81 85 LEU A CA 1
ATOM 721 C C . LEU A 1 85 ? 20.300 8.640 -55.796 1.00 93.81 85 LEU A C 1
ATOM 723 O O . LEU A 1 85 ? 19.385 9.114 -56.462 1.00 93.81 85 LEU A O 1
ATOM 727 N N . ASN A 1 86 ? 21.566 8.670 -56.220 1.00 88.75 86 ASN A N 1
ATOM 728 C CA . ASN A 1 86 ? 22.001 9.265 -57.498 1.00 88.75 86 ASN A CA 1
ATOM 729 C C . ASN A 1 86 ? 21.526 10.720 -57.752 1.00 88.75 86 ASN A C 1
ATOM 731 O O . ASN A 1 86 ? 21.472 11.173 -58.890 1.00 88.75 86 ASN A O 1
ATOM 735 N N . GLY A 1 87 ? 21.221 11.471 -56.686 1.00 89.94 87 GLY A N 1
ATOM 736 C CA . GLY A 1 87 ? 20.731 12.856 -56.746 1.00 89.94 87 GLY A CA 1
ATOM 737 C C . GLY A 1 87 ? 19.207 13.012 -56.652 1.00 89.94 87 GLY A C 1
ATOM 738 O O . GLY A 1 87 ? 18.739 14.121 -56.393 1.00 89.94 87 GLY A O 1
ATOM 739 N N . GLU A 1 88 ? 18.448 11.922 -56.768 1.00 91.81 88 GLU A N 1
ATOM 740 C CA . GLU A 1 88 ? 16.984 11.896 -56.673 1.00 91.81 88 GLU A CA 1
ATOM 741 C C . GLU A 1 88 ? 16.504 11.322 -55.330 1.00 91.81 88 GLU A C 1
ATOM 743 O O . GLU A 1 88 ? 17.296 10.822 -54.528 1.00 91.81 88 GLU A O 1
ATOM 748 N N . SER A 1 89 ? 15.202 11.413 -55.048 1.00 89.38 89 SER A N 1
ATOM 749 C CA . SER A 1 89 ? 14.612 10.772 -53.866 1.00 89.38 89 SER A CA 1
ATOM 750 C C . SER A 1 89 ? 14.656 9.240 -54.001 1.00 89.38 89 SER A C 1
ATOM 752 O O . SER A 1 89 ? 14.346 8.730 -55.077 1.00 89.38 89 SER A O 1
ATOM 754 N N . PRO A 1 90 ? 14.992 8.488 -52.937 1.00 92.56 90 PRO A N 1
ATOM 755 C CA . PRO A 1 90 ? 14.933 7.029 -52.964 1.00 92.56 90 PRO A CA 1
ATOM 756 C C . PRO A 1 90 ? 13.488 6.512 -53.111 1.00 92.56 90 PRO A C 1
ATOM 758 O O . PRO A 1 90 ? 12.544 7.231 -52.769 1.00 92.56 90 PRO A O 1
ATOM 761 N N . PRO A 1 91 ? 13.302 5.263 -53.580 1.00 91.19 91 PRO A N 1
ATOM 762 C CA . PRO A 1 91 ? 11.986 4.635 -53.675 1.00 91.19 91 PRO A CA 1
ATOM 763 C C . PRO A 1 91 ? 11.345 4.405 -52.295 1.00 91.19 91 PRO A C 1
ATOM 765 O O . PRO A 1 91 ? 12.038 4.224 -51.296 1.00 91.19 91 PRO A O 1
ATOM 768 N N . ASP A 1 92 ? 10.009 4.319 -52.261 1.00 86.94 92 ASP A N 1
ATOM 769 C CA . ASP A 1 92 ? 9.218 4.100 -51.033 1.00 86.94 92 ASP A CA 1
ATOM 770 C C . ASP A 1 92 ? 9.563 2.801 -50.281 1.00 86.94 92 ASP A C 1
ATOM 772 O O . ASP A 1 92 ? 9.341 2.700 -49.072 1.00 86.94 92 ASP A O 1
ATOM 776 N N . LYS A 1 93 ? 10.077 1.792 -50.996 1.00 90.62 93 LYS A N 1
ATOM 777 C CA . LYS A 1 93 ? 10.536 0.521 -50.433 1.00 90.62 93 LYS A CA 1
ATOM 778 C C . LYS A 1 93 ? 12.046 0.405 -50.621 1.00 90.62 93 LYS A C 1
ATOM 780 O O . LYS A 1 93 ? 12.524 0.274 -51.746 1.00 90.62 93 LYS A O 1
ATOM 785 N N . LEU A 1 94 ? 12.763 0.405 -49.504 1.00 93.75 94 LEU A N 1
ATOM 786 C CA . LEU A 1 94 ? 14.186 0.094 -49.427 1.00 93.75 94 LEU A CA 1
ATOM 787 C C . LEU A 1 94 ? 14.376 -1.271 -48.765 1.00 93.75 94 LEU A C 1
ATOM 789 O O . LEU A 1 94 ? 13.571 -1.686 -47.928 1.00 93.75 94 LEU A O 1
ATOM 793 N N . GLU A 1 95 ? 15.441 -1.966 -49.142 1.00 95.62 95 GLU A N 1
ATOM 794 C CA . GLU A 1 95 ? 15.818 -3.266 -48.586 1.00 95.62 95 GLU A CA 1
ATOM 795 C C . GLU A 1 95 ? 17.247 -3.157 -48.062 1.00 95.62 95 GLU A C 1
ATOM 797 O O . GLU A 1 95 ? 18.096 -2.555 -48.717 1.00 95.62 95 GLU A O 1
ATOM 802 N N . TYR A 1 96 ? 17.508 -3.670 -46.860 1.00 95.12 96 TYR A N 1
ATOM 803 C CA . TYR A 1 96 ? 18.843 -3.611 -46.266 1.00 95.12 96 TYR A CA 1
ATOM 804 C C . TYR A 1 96 ? 19.849 -4.393 -47.109 1.00 95.12 96 TYR A C 1
ATOM 806 O O . TYR A 1 96 ? 19.527 -5.478 -47.595 1.00 95.12 96 TYR A O 1
ATOM 814 N N . SER A 1 97 ? 21.061 -3.857 -47.258 1.00 94.56 97 SER A N 1
ATOM 815 C CA . SER A 1 97 ? 22.081 -4.502 -48.082 1.00 94.56 97 SER A CA 1
ATOM 816 C C . SER A 1 97 ? 22.575 -5.810 -47.464 1.00 94.56 97 SER A C 1
ATOM 818 O O . SER A 1 97 ? 22.599 -5.972 -46.236 1.00 94.56 97 SER A O 1
ATOM 820 N N . HIS A 1 98 ? 23.007 -6.750 -48.311 1.00 90.12 98 HIS A N 1
ATOM 821 C CA . HIS A 1 98 ? 23.521 -8.038 -47.832 1.00 90.12 98 HIS A CA 1
ATOM 822 C C . HIS A 1 98 ? 24.708 -7.858 -46.869 1.00 90.12 98 HIS A C 1
ATOM 824 O O . HIS A 1 98 ? 24.756 -8.508 -45.821 1.00 90.12 98 HIS A O 1
ATOM 830 N N . SER A 1 99 ? 25.617 -6.927 -47.177 1.00 90.12 99 SER A N 1
ATOM 831 C CA . SER A 1 99 ? 26.761 -6.606 -46.321 1.00 90.12 99 SER A CA 1
ATOM 832 C C . SER A 1 99 ? 26.356 -5.937 -45.009 1.00 90.12 99 SER A C 1
ATOM 834 O O . SER A 1 99 ? 26.931 -6.253 -43.972 1.00 90.12 99 SER A O 1
ATOM 836 N N . PHE A 1 100 ? 25.333 -5.076 -45.009 1.00 92.44 100 PHE A N 1
ATOM 837 C CA . PHE A 1 100 ? 24.853 -4.424 -43.791 1.00 92.44 100 PHE A CA 1
ATOM 838 C C . PHE A 1 100 ? 24.122 -5.378 -42.840 1.00 92.44 100 PHE A C 1
ATOM 840 O O . PHE A 1 100 ? 24.254 -5.235 -41.629 1.00 92.44 100 PHE A O 1
ATOM 847 N N . ILE A 1 101 ? 23.360 -6.363 -43.327 1.00 88.38 101 ILE A N 1
ATOM 848 C CA . ILE A 1 101 ? 22.757 -7.358 -42.422 1.00 88.38 101 ILE A CA 1
ATOM 849 C C . ILE A 1 101 ? 23.835 -8.294 -41.862 1.00 88.38 101 ILE A C 1
ATOM 851 O O . ILE A 1 101 ? 23.905 -8.462 -40.643 1.00 88.38 101 ILE A O 1
ATOM 855 N N . ASN A 1 102 ? 24.669 -8.875 -42.729 1.00 84.50 102 ASN A N 1
ATOM 856 C CA . ASN A 1 102 ? 25.465 -10.063 -42.398 1.00 84.50 102 ASN A CA 1
ATOM 857 C C . ASN A 1 102 ? 26.895 -9.775 -41.912 1.00 84.50 102 ASN A C 1
ATOM 859 O O . ASN A 1 102 ? 27.589 -10.706 -41.512 1.00 84.50 102 ASN A O 1
ATOM 863 N N . CYS A 1 103 ? 27.348 -8.518 -41.897 1.00 87.00 103 CYS A N 1
ATOM 864 C CA . CYS A 1 103 ? 28.624 -8.175 -41.273 1.00 87.00 103 CYS A CA 1
ATOM 865 C C . CYS A 1 103 ? 28.622 -8.454 -39.760 1.00 87.00 103 CYS A C 1
ATOM 867 O O . CYS A 1 103 ? 27.651 -8.146 -39.060 1.00 87.00 103 CYS A O 1
ATOM 869 N N . HIS A 1 104 ? 29.744 -8.942 -39.231 1.00 84.19 104 HIS A N 1
ATOM 870 C CA . HIS A 1 104 ? 29.989 -8.968 -37.790 1.00 84.19 104 HIS A CA 1
ATOM 871 C C . HIS A 1 104 ? 30.862 -7.779 -37.393 1.00 84.19 104 HIS A C 1
ATOM 873 O O . HIS A 1 104 ? 31.957 -7.607 -37.925 1.00 84.19 104 HIS A O 1
ATOM 879 N N . THR A 1 105 ? 30.398 -6.966 -36.448 1.00 85.44 105 THR A N 1
ATOM 880 C CA . THR A 1 105 ? 31.147 -5.800 -35.968 1.00 85.44 105 THR A CA 1
ATOM 881 C C . THR A 1 105 ? 32.136 -6.248 -34.892 1.00 85.44 105 THR A C 1
ATOM 883 O O . THR A 1 105 ? 31.680 -6.717 -33.838 1.00 85.44 105 THR A O 1
ATOM 886 N N . PRO A 1 106 ? 33.462 -6.095 -35.104 1.00 82.38 106 PRO A N 1
ATOM 887 C CA . PRO A 1 106 ? 34.453 -6.366 -34.072 1.00 82.38 106 PRO A CA 1
ATOM 888 C C . PRO A 1 106 ? 34.123 -5.581 -32.804 1.00 82.38 106 PRO A C 1
ATOM 890 O O . PRO A 1 106 ? 33.771 -4.402 -32.860 1.00 82.38 106 PRO A O 1
ATOM 893 N N . TRP A 1 107 ? 34.208 -6.255 -31.667 1.00 80.56 107 TRP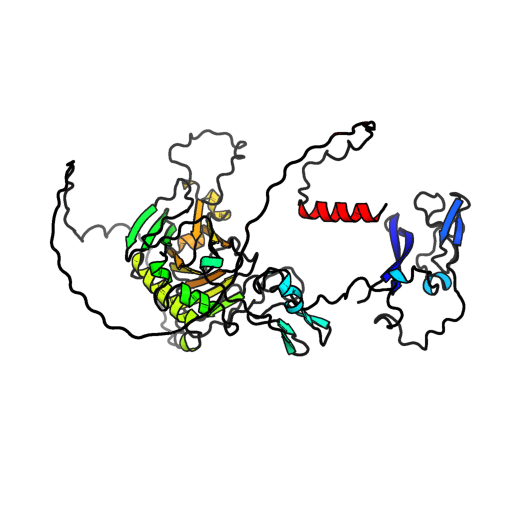 A N 1
ATOM 894 C CA . TRP A 1 107 ? 33.856 -5.717 -30.362 1.00 80.56 107 TRP A CA 1
ATOM 895 C C . TRP A 1 107 ? 34.961 -6.083 -29.374 1.00 80.56 107 TRP A C 1
ATOM 897 O O . TRP A 1 107 ? 35.722 -7.019 -29.622 1.00 80.56 107 TRP A O 1
ATOM 907 N N . ASP A 1 108 ? 35.079 -5.344 -28.273 1.00 84.38 108 ASP A N 1
ATOM 908 C CA . ASP A 1 108 ? 36.000 -5.739 -27.207 1.00 84.38 108 ASP A CA 1
ATOM 909 C C . ASP A 1 108 ? 35.490 -7.055 -26.585 1.00 84.38 108 ASP A C 1
ATOM 911 O O . ASP A 1 108 ? 34.346 -7.074 -26.118 1.00 84.38 108 ASP A O 1
ATOM 915 N N . PRO A 1 109 ? 36.289 -8.142 -26.537 1.00 82.25 109 PRO A N 1
ATOM 916 C CA . PRO A 1 109 ? 35.882 -9.399 -25.908 1.00 82.25 109 PRO A CA 1
ATOM 917 C C . PRO A 1 109 ? 35.455 -9.247 -24.439 1.00 82.25 109 PRO A C 1
ATOM 919 O O . PRO A 1 109 ? 34.635 -10.024 -23.954 1.00 82.25 109 PRO A O 1
ATOM 922 N N . GLN A 1 110 ? 35.954 -8.232 -23.722 1.00 82.94 110 GLN A N 1
ATOM 923 C CA . GLN A 1 110 ? 35.511 -7.918 -22.356 1.00 82.94 110 GLN A CA 1
ATOM 924 C C . GLN A 1 110 ? 34.062 -7.407 -22.311 1.00 82.94 110 GLN A C 1
ATOM 926 O O . GLN A 1 110 ? 33.383 -7.560 -21.297 1.00 82.94 110 GLN A O 1
ATOM 931 N N . LEU A 1 111 ? 33.578 -6.830 -23.414 1.00 81.50 111 LEU A N 1
ATOM 932 C CA . LEU A 1 111 ? 32.229 -6.289 -23.578 1.00 81.50 111 LEU A CA 1
ATOM 933 C C . LEU A 1 111 ? 31.276 -7.247 -24.318 1.00 81.50 111 LEU A C 1
ATOM 935 O O . LEU A 1 111 ? 30.119 -6.891 -24.526 1.00 81.50 111 LEU A O 1
ATOM 939 N N . GLU A 1 112 ? 31.727 -8.444 -24.716 1.00 77.94 112 GLU A N 1
ATOM 940 C CA . GLU A 1 112 ? 30.865 -9.507 -25.271 1.00 77.94 112 GLU A CA 1
ATOM 941 C C . GLU A 1 112 ? 30.118 -10.299 -24.182 1.00 77.94 112 GLU A C 1
ATOM 943 O O . GLU A 1 112 ? 29.170 -11.032 -24.469 1.00 77.94 112 GLU A O 1
ATOM 948 N N . LEU A 1 113 ? 30.490 -10.126 -22.909 1.00 81.56 113 LEU A N 1
ATOM 949 C CA . LEU A 1 113 ? 29.767 -10.703 -21.779 1.00 81.56 113 LEU A CA 1
ATOM 950 C C . LEU A 1 113 ? 28.511 -9.871 -21.446 1.00 81.56 113 LEU A C 1
ATOM 952 O O . LEU A 1 113 ? 28.621 -8.672 -21.185 1.00 81.56 113 LEU A O 1
ATOM 956 N N . PRO A 1 114 ? 27.312 -10.484 -21.381 1.00 84.75 114 PRO A N 1
ATOM 957 C CA . PRO A 1 114 ? 26.107 -9.819 -20.891 1.00 84.75 114 PRO A CA 1
ATOM 958 C C . PRO A 1 114 ? 26.298 -9.218 -19.486 1.00 84.75 114 PRO A C 1
ATOM 960 O O . PRO A 1 114 ? 26.673 -9.955 -18.572 1.00 84.75 114 PRO A O 1
ATOM 963 N N . PRO A 1 115 ? 25.976 -7.928 -19.258 1.00 85.31 115 PRO A N 1
ATOM 964 C CA . PRO A 1 115 ? 26.279 -7.255 -17.991 1.00 85.31 115 PRO A CA 1
ATOM 965 C C . PRO A 1 115 ? 25.453 -7.779 -16.804 1.00 85.31 115 PRO A C 1
ATOM 967 O O . PRO A 1 115 ? 25.886 -7.683 -15.659 1.00 85.31 115 PRO A O 1
ATOM 970 N N . ALA A 1 116 ? 24.263 -8.337 -17.055 1.00 85.56 116 ALA A N 1
ATOM 971 C CA . ALA A 1 116 ? 23.434 -8.983 -16.038 1.00 85.56 116 ALA A CA 1
ATOM 972 C C . ALA A 1 116 ? 22.415 -9.961 -16.660 1.00 85.56 116 ALA A C 1
ATOM 974 O O . ALA A 1 116 ? 22.050 -9.822 -17.831 1.00 85.56 116 ALA A O 1
ATOM 975 N N . PRO A 1 117 ? 21.853 -10.914 -15.896 1.00 84.31 117 PRO A N 1
ATOM 976 C CA . PRO A 1 117 ? 20.675 -11.660 -16.328 1.00 84.31 117 PRO A CA 1
ATOM 977 C C . PRO A 1 117 ? 19.469 -10.732 -16.559 1.00 84.31 117 PRO A C 1
ATOM 979 O O . PRO A 1 117 ? 19.047 -10.009 -15.661 1.00 84.31 117 PRO A O 1
ATOM 982 N N . LEU A 1 118 ? 18.837 -10.810 -17.738 1.00 83.38 118 LEU A N 1
ATOM 983 C CA . LEU A 1 118 ? 17.598 -10.061 -18.035 1.00 83.38 118 LEU A CA 1
ATOM 984 C C . LEU A 1 118 ? 16.397 -10.494 -17.186 1.00 83.38 118 LEU A C 1
ATOM 986 O O . LEU A 1 118 ? 15.404 -9.775 -17.082 1.00 83.38 118 LEU A O 1
ATOM 990 N N . ARG A 1 119 ? 16.451 -11.704 -16.624 1.00 83.88 119 ARG A N 1
ATOM 991 C CA . ARG A 1 119 ? 15.488 -12.187 -15.638 1.00 83.88 119 ARG A CA 1
ATOM 992 C C . ARG A 1 119 ? 15.916 -11.638 -14.275 1.00 83.88 119 ARG A C 1
ATOM 994 O O . ARG A 1 119 ? 16.960 -12.071 -13.792 1.00 83.88 119 ARG A O 1
ATOM 1001 N N . PRO A 1 120 ? 15.126 -10.766 -13.622 1.00 81.12 120 PRO A N 1
ATOM 1002 C CA . PRO A 1 120 ? 15.429 -10.362 -12.257 1.00 81.12 120 PRO A CA 1
ATOM 1003 C C . PRO A 1 120 ? 15.462 -11.602 -11.347 1.00 81.12 120 PRO A C 1
ATOM 1005 O O . PRO A 1 120 ? 14.552 -12.432 -11.466 1.00 81.12 120 PRO A O 1
ATOM 1008 N N . PRO A 1 121 ? 16.458 -11.736 -10.450 1.00 76.94 121 PRO A N 1
ATOM 1009 C CA . PRO A 1 121 ? 16.473 -12.802 -9.450 1.00 76.94 121 PRO A CA 1
ATOM 1010 C C . PRO A 1 121 ? 15.241 -12.725 -8.542 1.00 76.94 121 PRO A C 1
ATOM 1012 O O . PRO A 1 121 ? 14.614 -11.660 -8.424 1.00 76.94 121 PRO A O 1
ATOM 1015 N N . LEU A 1 122 ? 14.892 -13.852 -7.914 1.00 76.62 122 LEU A N 1
ATOM 1016 C CA . LEU A 1 122 ? 13.774 -13.902 -6.974 1.00 76.62 122 LEU A CA 1
ATOM 1017 C C . LEU A 1 122 ? 14.128 -13.095 -5.718 1.00 76.62 122 LEU A C 1
ATOM 1019 O O . LEU A 1 122 ? 15.292 -12.810 -5.444 1.00 76.62 122 LEU A O 1
ATOM 1023 N N . ALA A 1 123 ? 13.115 -12.656 -4.970 1.00 68.00 123 ALA A N 1
ATOM 1024 C CA . ALA A 1 123 ? 13.351 -11.738 -3.855 1.00 68.00 123 ALA A CA 1
ATOM 1025 C C . ALA A 1 123 ? 14.183 -12.364 -2.719 1.00 68.00 123 ALA A C 1
ATOM 1027 O O . ALA A 1 123 ? 14.920 -11.631 -2.076 1.00 68.00 123 ALA A O 1
ATOM 1028 N N . SER A 1 124 ? 14.139 -13.694 -2.560 1.00 62.44 124 SER A N 1
ATOM 1029 C CA . SER A 1 124 ? 15.006 -14.474 -1.657 1.00 62.44 124 SER A CA 1
ATOM 1030 C C . SER A 1 124 ? 16.498 -14.218 -1.870 1.00 62.44 124 SER A C 1
ATOM 1032 O O . SER A 1 124 ? 17.291 -14.299 -0.942 1.00 62.44 124 SER A O 1
ATOM 1034 N N . ASP A 1 125 ? 16.889 -13.873 -3.096 1.00 56.53 125 ASP A N 1
ATOM 1035 C CA . ASP A 1 125 ? 18.284 -13.635 -3.465 1.00 56.53 125 ASP A CA 1
ATOM 1036 C C . ASP A 1 125 ? 18.708 -12.186 -3.122 1.00 56.53 125 ASP A C 1
ATOM 1038 O O . ASP A 1 125 ? 19.807 -11.749 -3.462 1.00 56.53 125 ASP A O 1
ATOM 1042 N N . ARG A 1 126 ? 17.808 -11.405 -2.498 1.00 56.97 126 ARG A N 1
ATOM 1043 C CA . ARG A 1 126 ? 17.957 -9.974 -2.186 1.00 56.97 126 ARG A CA 1
ATOM 1044 C C . ARG A 1 126 ? 17.779 -9.643 -0.703 1.00 56.97 126 ARG A C 1
ATOM 1046 O O . ARG A 1 126 ? 17.909 -8.471 -0.357 1.00 56.97 126 ARG A O 1
ATOM 1053 N N . ASP A 1 127 ? 17.512 -10.630 0.156 1.00 57.88 127 ASP A N 1
ATOM 1054 C CA . ASP A 1 127 ? 17.202 -10.429 1.583 1.00 57.88 127 ASP A CA 1
ATOM 1055 C C . ASP A 1 127 ? 18.291 -9.612 2.322 1.00 57.88 127 ASP A C 1
ATOM 1057 O O . ASP A 1 127 ? 17.972 -8.789 3.182 1.00 57.88 127 ASP A O 1
ATOM 1061 N N . ASN A 1 128 ? 19.556 -9.729 1.891 1.00 56.72 128 ASN A N 1
ATOM 1062 C CA . ASN A 1 128 ? 20.704 -8.958 2.395 1.00 56.72 128 ASN A CA 1
ATOM 1063 C C . ASN A 1 128 ? 20.578 -7.426 2.239 1.00 56.72 128 ASN A C 1
ATOM 1065 O O . ASN A 1 128 ? 21.232 -6.693 2.974 1.00 56.72 128 ASN A O 1
ATOM 1069 N N . TYR A 1 129 ? 19.791 -6.924 1.279 1.00 58.00 129 TYR A N 1
ATOM 1070 C CA . TYR A 1 129 ? 19.647 -5.480 1.018 1.00 58.00 129 TYR A CA 1
ATOM 1071 C C . TYR A 1 129 ? 18.531 -4.813 1.828 1.00 58.00 129 TYR A C 1
ATOM 1073 O O . TYR A 1 129 ? 18.478 -3.587 1.891 1.00 58.00 129 TYR A O 1
ATOM 1081 N N . TYR A 1 130 ? 17.625 -5.604 2.405 1.00 64.06 130 TYR A N 1
ATOM 1082 C CA . TYR A 1 130 ? 16.416 -5.119 3.079 1.00 64.06 130 TYR A CA 1
ATOM 1083 C C . TYR A 1 130 ? 16.348 -5.558 4.547 1.00 64.06 130 TYR A C 1
ATOM 1085 O O . TYR A 1 130 ? 15.269 -5.540 5.130 1.00 64.06 130 TYR A O 1
ATOM 1093 N N . ASP A 1 131 ? 17.483 -5.976 5.120 1.00 62.25 131 ASP A N 1
ATOM 1094 C CA . ASP A 1 131 ? 17.614 -6.479 6.498 1.00 62.25 131 ASP A CA 1
ATOM 1095 C C . ASP A 1 131 ? 16.588 -7.587 6.825 1.00 62.25 131 ASP A C 1
ATOM 1097 O O . ASP A 1 131 ? 15.905 -7.578 7.847 1.00 62.25 131 ASP A O 1
ATOM 1101 N N . GLY A 1 132 ? 16.389 -8.515 5.876 1.00 58.41 132 GLY A N 1
ATOM 1102 C CA . GLY A 1 132 ? 15.381 -9.579 5.974 1.00 58.41 132 GLY A CA 1
ATOM 1103 C C . GLY A 1 132 ? 13.918 -9.114 5.876 1.00 58.41 132 GLY A C 1
ATOM 1104 O O . GLY A 1 132 ? 13.006 -9.914 6.088 1.00 58.41 132 GLY A O 1
ATOM 1105 N N . GLY A 1 133 ? 13.655 -7.843 5.565 1.00 71.56 133 GLY A N 1
ATOM 1106 C CA . GLY A 1 133 ? 12.315 -7.266 5.498 1.00 71.56 133 GLY A CA 1
ATOM 1107 C C . GLY A 1 133 ? 11.504 -7.720 4.282 1.00 71.56 133 GLY A C 1
ATOM 1108 O O . GLY A 1 133 ? 11.338 -6.961 3.327 1.00 71.56 133 GLY A O 1
ATOM 1109 N N . ASP A 1 134 ? 10.889 -8.903 4.351 1.00 80.69 134 ASP A N 1
ATOM 1110 C CA . ASP A 1 134 ? 10.056 -9.526 3.301 1.00 80.69 134 ASP A CA 1
ATOM 1111 C C . ASP A 1 134 ? 8.711 -8.813 3.006 1.00 80.69 134 ASP A C 1
ATOM 1113 O O . ASP A 1 134 ? 7.864 -9.267 2.227 1.00 80.69 134 ASP A O 1
ATOM 1117 N N . VAL A 1 135 ? 8.553 -7.646 3.621 1.00 87.88 135 VAL A N 1
ATOM 1118 C CA . VAL A 1 135 ? 7.473 -6.661 3.516 1.00 87.88 135 VAL A CA 1
ATOM 1119 C C . VAL A 1 135 ? 7.897 -5.406 2.730 1.00 87.88 135 VAL A C 1
ATOM 1121 O O . VAL A 1 135 ? 7.065 -4.542 2.448 1.00 87.88 135 VAL A O 1
ATOM 1124 N N . ALA A 1 136 ? 9.176 -5.291 2.353 1.00 87.81 136 ALA A N 1
ATOM 1125 C CA . ALA A 1 136 ? 9.722 -4.164 1.599 1.00 87.81 136 ALA A CA 1
ATOM 1126 C C . ALA A 1 136 ? 9.157 -4.069 0.165 1.00 87.81 136 ALA A C 1
ATOM 1128 O O . ALA A 1 136 ? 8.547 -4.999 -0.382 1.00 87.81 136 ALA A O 1
ATOM 1129 N N . ARG A 1 137 ? 9.400 -2.935 -0.501 1.00 85.75 137 ARG A N 1
ATOM 1130 C CA . ARG A 1 137 ? 8.812 -2.548 -1.793 1.00 85.75 137 ARG A CA 1
ATOM 1131 C C . ARG A 1 137 ? 9.031 -3.576 -2.901 1.00 85.75 137 ARG A C 1
ATOM 1133 O O . ARG A 1 137 ? 8.219 -3.641 -3.832 1.00 85.75 137 ARG A O 1
ATOM 1140 N N . ILE A 1 138 ? 10.111 -4.355 -2.817 1.00 84.31 138 ILE A N 1
ATOM 1141 C CA . ILE A 1 138 ? 10.478 -5.421 -3.756 1.00 84.31 138 ILE A CA 1
ATOM 1142 C C . ILE A 1 138 ? 9.567 -6.659 -3.631 1.00 84.31 138 ILE A C 1
ATOM 1144 O O . ILE A 1 138 ? 9.176 -7.217 -4.656 1.00 84.31 138 ILE A O 1
ATOM 1148 N N . TYR A 1 139 ? 9.130 -7.036 -2.424 1.00 86.50 139 TYR A N 1
ATOM 1149 C CA . TYR A 1 139 ? 8.415 -8.297 -2.162 1.00 86.50 139 TYR A CA 1
ATOM 1150 C C . TYR A 1 139 ? 6.950 -8.296 -2.625 1.00 86.50 139 TYR A C 1
ATOM 1152 O O . TYR A 1 139 ? 6.360 -9.361 -2.814 1.00 86.50 139 TYR A O 1
ATOM 1160 N N . TRP A 1 140 ? 6.372 -7.120 -2.902 1.00 86.94 140 TRP A N 1
ATOM 1161 C CA . TRP A 1 140 ? 5.058 -6.994 -3.554 1.00 86.94 140 TRP A CA 1
ATOM 1162 C C . TRP A 1 140 ? 5.113 -6.649 -5.056 1.00 86.94 140 TRP A C 1
ATOM 1164 O O . TRP A 1 140 ? 4.066 -6.431 -5.685 1.00 86.94 140 TRP A O 1
ATOM 1174 N N . LYS A 1 141 ? 6.309 -6.654 -5.670 1.00 87.38 141 LYS A N 1
ATOM 1175 C CA . LYS A 1 141 ? 6.464 -6.689 -7.139 1.00 87.38 141 LYS A CA 1
ATOM 1176 C C . LYS A 1 141 ? 6.177 -8.099 -7.682 1.00 87.38 141 LYS A C 1
ATOM 1178 O O . LYS A 1 141 ? 6.103 -9.079 -6.943 1.00 87.38 141 LYS A O 1
ATOM 1183 N N . GLY A 1 142 ? 5.953 -8.206 -8.991 1.00 90.19 142 GLY A N 1
ATOM 1184 C CA . GLY A 1 142 ? 5.817 -9.504 -9.660 1.00 90.19 142 GLY A CA 1
ATOM 1185 C C . GLY A 1 142 ? 7.146 -10.258 -9.778 1.00 90.19 142 GLY A C 1
ATOM 1186 O O . GLY A 1 142 ? 8.211 -9.672 -9.608 1.00 90.19 142 GLY A O 1
ATOM 1187 N N . MET A 1 143 ? 7.071 -11.544 -10.121 1.00 90.50 143 MET A N 1
ATOM 1188 C CA . MET A 1 143 ? 8.223 -12.376 -10.482 1.00 90.50 143 MET A CA 1
ATOM 1189 C C . MET A 1 143 ? 8.264 -12.647 -11.991 1.00 90.50 143 MET A C 1
ATOM 1191 O O . MET A 1 143 ? 7.223 -12.706 -12.649 1.00 90.50 143 MET A O 1
ATOM 1195 N N . CYS A 1 144 ? 9.457 -12.915 -12.520 1.00 91.88 144 CYS A N 1
ATOM 1196 C CA . CYS A 1 144 ? 9.624 -13.653 -13.770 1.00 91.88 144 CYS A CA 1
ATOM 1197 C C . CYS A 1 144 ? 9.842 -15.128 -13.414 1.00 91.88 144 CYS A C 1
ATOM 1199 O O . CYS A 1 144 ? 10.821 -15.460 -12.750 1.00 91.88 144 CYS A O 1
ATOM 1201 N N . CYS A 1 145 ? 8.908 -16.009 -13.786 1.00 91.75 145 CYS A N 1
ATOM 1202 C CA . CYS A 1 145 ? 8.949 -17.406 -13.357 1.00 91.75 145 CYS A CA 1
ATOM 1203 C C . CYS A 1 145 ? 10.248 -18.101 -13.822 1.00 91.75 145 CYS A C 1
ATOM 1205 O O . CYS A 1 145 ? 10.522 -18.109 -15.026 1.00 91.75 145 CYS A O 1
ATOM 1207 N N . PRO A 1 146 ? 11.024 -18.741 -12.924 1.00 89.56 146 PRO A N 1
ATOM 1208 C CA . PRO A 1 146 ? 12.295 -19.355 -13.299 1.00 89.56 146 PRO A CA 1
ATOM 1209 C C . PRO A 1 146 ? 12.127 -20.551 -14.249 1.00 89.56 146 PRO A C 1
ATOM 1211 O O . PRO A 1 146 ? 12.983 -20.766 -15.106 1.00 89.56 146 PRO A O 1
ATOM 1214 N N . GLN A 1 147 ? 11.011 -21.283 -14.140 1.00 92.00 147 GLN A N 1
ATOM 1215 C CA . GLN A 1 147 ? 10.729 -22.483 -14.936 1.00 92.00 147 GLN A CA 1
ATOM 1216 C C . GLN A 1 147 ? 10.227 -22.181 -16.357 1.00 92.00 147 GLN A C 1
ATOM 1218 O O . GLN A 1 147 ? 10.662 -22.831 -17.298 1.00 92.00 147 GLN A O 1
ATOM 1223 N N . CYS A 1 148 ? 9.316 -21.213 -16.533 1.00 92.88 148 CYS A N 1
ATOM 1224 C CA . CYS A 1 148 ? 8.672 -20.952 -17.834 1.00 92.88 148 CYS A CA 1
ATOM 1225 C C . CYS A 1 148 ? 8.782 -19.504 -18.342 1.00 92.88 148 CYS A C 1
ATOM 1227 O O . CYS A 1 148 ? 8.176 -19.160 -19.352 1.00 92.88 148 CYS A O 1
ATOM 1229 N N . GLY A 1 149 ? 9.495 -18.617 -17.641 1.00 89.81 149 GLY A N 1
ATOM 1230 C CA . GLY A 1 149 ? 9.686 -17.216 -18.042 1.00 89.81 149 GLY A CA 1
ATOM 1231 C C . GLY A 1 149 ? 8.450 -16.312 -17.933 1.00 89.81 149 GLY A C 1
ATOM 1232 O O . GLY A 1 149 ? 8.566 -15.106 -18.138 1.00 89.81 149 GLY A O 1
ATOM 1233 N N . ARG A 1 150 ? 7.269 -16.842 -17.584 1.00 91.00 150 ARG A N 1
ATOM 1234 C CA . ARG A 1 150 ? 6.043 -16.040 -17.445 1.00 91.00 150 ARG A CA 1
ATOM 1235 C C . ARG A 1 150 ? 6.166 -14.999 -16.329 1.00 91.00 150 ARG A C 1
ATOM 1237 O O . ARG A 1 150 ? 6.374 -15.347 -15.163 1.00 91.00 150 ARG A O 1
ATOM 1244 N N . LEU A 1 151 ? 5.909 -13.738 -16.673 1.00 90.94 151 LEU A N 1
ATOM 1245 C CA . LEU A 1 151 ? 5.714 -12.660 -15.705 1.00 90.94 151 LEU A CA 1
ATOM 1246 C C . LEU A 1 151 ? 4.415 -12.892 -14.914 1.00 90.94 151 LEU A C 1
ATOM 1248 O O . LEU A 1 151 ? 3.357 -13.137 -15.497 1.00 90.94 151 LEU A O 1
ATOM 1252 N N . SER A 1 152 ? 4.502 -12.865 -13.584 1.00 89.94 152 SER A N 1
ATOM 1253 C CA . SER A 1 152 ? 3.389 -13.163 -12.669 1.00 89.94 152 SER A CA 1
ATOM 1254 C C . SER A 1 152 ? 3.353 -12.146 -11.527 1.00 89.94 152 SER A C 1
ATOM 1256 O O . SER A 1 152 ? 4.367 -11.918 -10.872 1.00 89.94 152 SER A O 1
ATOM 1258 N N . CYS A 1 153 ? 2.198 -11.534 -11.260 1.00 91.12 153 CYS A N 1
ATOM 1259 C CA . CYS A 1 153 ? 2.029 -10.600 -10.143 1.00 91.12 153 CYS A CA 1
ATOM 1260 C C . CYS A 1 153 ? 2.196 -11.304 -8.780 1.00 91.12 153 CYS A C 1
ATOM 1262 O O . CYS A 1 153 ? 1.881 -12.488 -8.649 1.00 91.12 153 CYS A O 1
ATOM 1264 N N . ARG A 1 154 ? 2.625 -10.573 -7.739 1.00 91.56 154 ARG A N 1
ATOM 1265 C CA . ARG A 1 154 ? 2.439 -11.023 -6.350 1.00 91.56 154 ARG A CA 1
ATOM 1266 C C . ARG A 1 154 ? 0.964 -10.859 -6.000 1.00 91.56 154 ARG A C 1
ATOM 1268 O O . ARG A 1 154 ? 0.524 -9.740 -5.753 1.00 91.56 154 ARG A O 1
ATOM 1275 N N . GLU A 1 155 ? 0.225 -11.960 -6.053 1.00 93.38 155 GLU A N 1
ATOM 1276 C CA . GLU A 1 155 ? -1.210 -12.018 -5.747 1.00 93.38 155 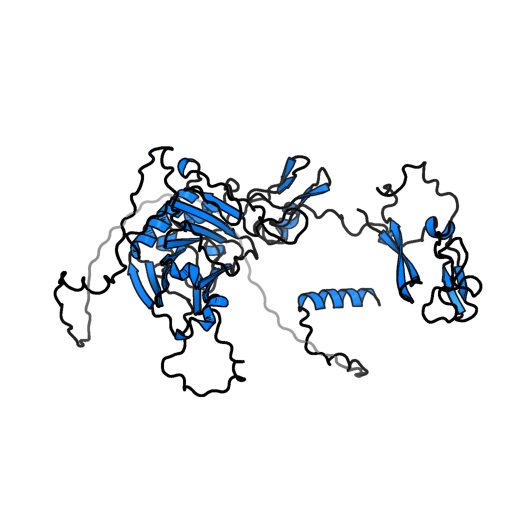GLU A CA 1
ATOM 1277 C C . GLU A 1 155 ? -1.462 -12.481 -4.309 1.00 93.38 155 GLU A C 1
ATOM 1279 O O . GLU A 1 155 ? -2.253 -11.870 -3.600 1.00 93.38 155 GLU A O 1
ATOM 1284 N N . PHE A 1 156 ? -0.754 -13.513 -3.850 1.00 93.88 156 PHE A N 1
ATOM 1285 C CA . PHE A 1 156 ? -0.988 -14.136 -2.547 1.00 93.88 156 PHE A CA 1
ATOM 1286 C C . PHE A 1 156 ? -0.060 -13.591 -1.464 1.00 93.88 156 PHE A C 1
ATOM 1288 O O . PHE A 1 156 ? 1.084 -13.212 -1.735 1.00 93.88 156 PHE A O 1
ATOM 1295 N N . TRP A 1 157 ? -0.545 -13.596 -0.224 1.00 93.06 157 TRP A N 1
ATOM 1296 C CA . TRP A 1 157 ? 0.227 -13.211 0.951 1.00 93.06 157 TRP A CA 1
ATOM 1297 C C . TRP A 1 157 ? 1.498 -14.031 1.113 1.00 93.06 157 TRP A C 1
ATOM 1299 O O . TRP A 1 157 ? 2.576 -13.444 1.099 1.00 93.06 157 TRP A O 1
ATOM 1309 N N . ALA A 1 158 ? 1.386 -15.361 1.182 1.00 91.31 158 ALA A N 1
ATOM 1310 C CA . ALA A 1 158 ? 2.507 -16.270 1.425 1.00 91.31 158 ALA A CA 1
ATOM 1311 C C . ALA A 1 158 ? 3.629 -16.183 0.375 1.00 91.31 158 ALA A C 1
ATOM 1313 O O . ALA A 1 158 ? 4.805 -16.267 0.716 1.00 91.31 158 ALA A O 1
ATOM 1314 N N . GLY A 1 159 ? 3.291 -16.008 -0.908 1.00 91.44 159 GLY A N 1
ATOM 1315 C CA . GLY A 1 159 ? 4.264 -16.189 -1.983 1.00 91.44 159 GLY A CA 1
ATOM 1316 C C . GLY A 1 159 ? 3.783 -15.795 -3.377 1.00 91.44 159 GLY A C 1
ATOM 1317 O O . GLY A 1 159 ? 2.641 -15.387 -3.598 1.00 91.44 159 GLY A O 1
ATOM 1318 N N . TRP A 1 160 ? 4.678 -15.944 -4.348 1.00 93.06 160 TRP A N 1
ATOM 1319 C CA . TRP A 1 160 ? 4.347 -15.921 -5.767 1.00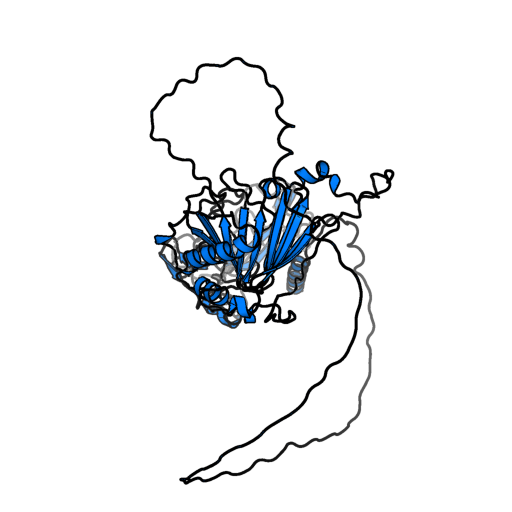 93.06 160 TRP A CA 1
ATOM 1320 C C . TRP A 1 160 ? 3.883 -17.304 -6.233 1.00 93.06 160 TRP A C 1
ATOM 1322 O O . TRP A 1 160 ? 4.444 -18.324 -5.836 1.00 93.06 160 TRP A O 1
ATOM 1332 N N . VAL A 1 161 ? 2.903 -17.328 -7.139 1.00 94.12 161 VAL A N 1
ATOM 1333 C CA . VAL A 1 161 ? 2.440 -18.542 -7.827 1.00 94.12 161 VAL A CA 1
ATOM 1334 C C . VAL A 1 161 ? 2.376 -18.258 -9.326 1.00 94.12 161 VAL A C 1
ATOM 1336 O O . VAL A 1 161 ? 1.754 -17.286 -9.758 1.00 94.12 161 VAL A O 1
ATOM 1339 N N . CYS A 1 162 ? 3.027 -19.086 -10.141 1.00 94.25 162 CYS A N 1
ATOM 1340 C CA . CYS A 1 162 ? 2.986 -18.943 -11.592 1.00 94.25 162 CYS A CA 1
ATOM 1341 C C . CYS A 1 162 ? 1.713 -19.575 -12.165 1.00 94.25 162 CYS A C 1
ATOM 1343 O O . CYS A 1 162 ? 1.596 -20.796 -12.196 1.00 94.25 162 CYS A O 1
ATOM 1345 N N . LYS A 1 163 ? 0.812 -18.767 -12.740 1.00 91.38 163 LYS A N 1
ATOM 1346 C CA . LYS A 1 163 ? -0.440 -19.236 -13.380 1.00 91.38 163 LYS A CA 1
ATOM 1347 C C . LYS A 1 163 ? -0.253 -20.061 -14.674 1.00 91.38 163 LYS A C 1
ATOM 1349 O O . LYS A 1 163 ? -1.213 -20.240 -15.412 1.00 91.38 163 LYS A O 1
ATOM 1354 N N . ASN A 1 164 ? 0.969 -20.491 -15.005 1.00 94.62 164 ASN A N 1
ATOM 1355 C CA . ASN A 1 164 ? 1.267 -21.320 -16.182 1.00 94.62 164 ASN A CA 1
ATOM 1356 C C . ASN A 1 164 ? 1.805 -22.703 -15.799 1.00 94.62 164 ASN A C 1
ATOM 1358 O O . ASN A 1 164 ? 1.252 -23.707 -16.222 1.00 94.62 164 ASN A O 1
ATOM 1362 N N . CYS A 1 165 ? 2.866 -22.756 -14.989 1.00 96.06 165 CYS A N 1
ATOM 1363 C CA . CYS A 1 165 ? 3.507 -24.012 -14.578 1.00 96.06 165 CYS A CA 1
ATOM 1364 C C . CYS A 1 165 ? 3.352 -24.328 -13.080 1.00 96.06 165 CYS A C 1
ATOM 1366 O O . CYS A 1 165 ? 3.985 -25.249 -12.581 1.00 96.06 165 CYS A O 1
ATOM 1368 N N . ASN A 1 166 ? 2.552 -23.547 -12.344 1.00 95.38 166 ASN A N 1
ATOM 1369 C CA . ASN A 1 166 ? 2.312 -23.685 -10.903 1.00 95.38 166 ASN A CA 1
ATOM 1370 C C . ASN A 1 166 ? 3.559 -23.603 -9.999 1.00 95.38 166 ASN A C 1
ATOM 1372 O O . ASN A 1 166 ? 3.459 -23.906 -8.811 1.00 95.38 166 ASN A O 1
ATOM 1376 N N . PHE A 1 167 ? 4.700 -23.119 -10.513 1.00 95.00 167 PHE A N 1
ATOM 1377 C CA . PHE A 1 167 ? 5.865 -22.763 -9.694 1.00 95.00 167 PHE A CA 1
ATOM 1378 C C . PHE A 1 167 ? 5.451 -21.860 -8.527 1.00 95.00 167 PHE A C 1
ATOM 1380 O O . PHE A 1 167 ? 4.805 -20.829 -8.750 1.00 95.00 167 PHE A O 1
ATOM 1387 N N . LYS A 1 168 ? 5.860 -22.228 -7.311 1.00 93.69 168 LYS A N 1
ATOM 1388 C CA . LYS A 1 168 ? 5.652 -21.450 -6.089 1.00 93.69 168 LYS A CA 1
ATOM 1389 C C . LYS A 1 168 ? 6.994 -20.982 -5.538 1.00 93.69 168 LYS A C 1
ATOM 1391 O O . LYS A 1 168 ? 7.966 -21.730 -5.567 1.00 93.69 168 LYS A O 1
ATOM 1396 N N . SER A 1 169 ? 7.023 -19.769 -5.005 1.00 89.69 169 SER A N 1
ATOM 1397 C CA . SER A 1 169 ? 8.144 -19.241 -4.227 1.00 89.69 169 SER A CA 1
ATOM 1398 C C . SER A 1 169 ? 7.584 -18.389 -3.097 1.00 89.69 169 SER A C 1
ATOM 1400 O O . SER A 1 169 ? 6.777 -17.493 -3.346 1.00 89.69 169 SER A O 1
ATOM 1402 N N . SER A 1 170 ? 8.011 -18.675 -1.873 1.00 86.94 170 SER A N 1
ATOM 1403 C CA . SER A 1 170 ? 7.696 -17.891 -0.681 1.00 86.94 170 SER A CA 1
ATOM 1404 C C . SER A 1 170 ? 9.015 -17.351 -0.127 1.00 86.94 170 SER A C 1
ATOM 1406 O O . SER A 1 170 ? 9.955 -18.140 -0.011 1.00 86.94 170 SER A O 1
ATOM 1408 N N . PRO A 1 171 ? 9.131 -16.046 0.171 1.00 80.88 171 PRO A N 1
ATOM 1409 C CA . PRO A 1 171 ? 10.287 -15.536 0.898 1.00 80.88 171 PRO A CA 1
ATOM 1410 C C . PRO A 1 171 ? 10.253 -16.056 2.349 1.00 80.88 171 PRO A C 1
ATOM 1412 O O . PRO A 1 171 ? 9.170 -16.413 2.834 1.00 80.88 171 PRO A O 1
ATOM 1415 N N . PRO A 1 172 ? 11.393 -16.084 3.060 1.00 77.88 172 PRO A N 1
ATOM 1416 C CA . PRO A 1 172 ? 11.391 -16.193 4.516 1.00 77.88 172 PRO A CA 1
ATOM 1417 C C . PRO A 1 172 ? 10.484 -15.110 5.118 1.00 77.88 172 PRO A C 1
ATOM 1419 O O . PRO A 1 172 ? 10.474 -13.982 4.631 1.00 77.88 172 PRO A O 1
ATOM 1422 N N . ARG A 1 173 ? 9.703 -15.447 6.150 1.00 80.06 173 ARG A N 1
ATOM 1423 C CA . ARG A 1 173 ? 8.872 -14.468 6.864 1.00 80.06 173 ARG A CA 1
ATOM 1424 C C . ARG A 1 173 ? 9.640 -13.867 8.029 1.00 80.06 173 ARG A C 1
ATOM 1426 O O . ARG A 1 173 ? 9.997 -14.597 8.953 1.00 80.06 173 ARG A O 1
ATOM 1433 N N . THR A 1 174 ? 9.794 -12.548 8.033 1.00 83.38 174 THR A N 1
ATOM 1434 C CA . THR A 1 174 ? 10.206 -11.817 9.229 1.00 83.38 174 THR A CA 1
ATOM 1435 C C . THR A 1 174 ? 8.965 -11.481 10.046 1.00 83.38 174 THR A C 1
ATOM 1437 O O . THR A 1 174 ? 8.037 -10.835 9.565 1.00 83.38 174 THR A O 1
ATOM 1440 N N . ILE A 1 175 ? 8.940 -11.946 11.296 1.00 88.38 175 ILE A N 1
ATOM 1441 C CA . ILE A 1 175 ? 7.910 -11.568 12.265 1.00 88.38 175 ILE A CA 1
ATOM 1442 C C . ILE A 1 175 ? 8.391 -10.310 12.982 1.00 88.38 175 ILE A C 1
ATOM 1444 O O . ILE A 1 175 ? 9.401 -10.323 13.686 1.00 88.38 175 ILE A O 1
ATOM 1448 N N . PHE A 1 176 ? 7.667 -9.217 12.782 1.00 91.69 176 PHE A N 1
ATOM 1449 C CA . PHE A 1 176 ? 7.909 -7.949 13.442 1.00 91.69 176 PHE A CA 1
ATOM 1450 C C . PHE A 1 176 ? 7.155 -7.899 14.767 1.00 91.69 176 PHE A C 1
ATOM 1452 O O . PHE A 1 176 ? 5.942 -8.112 14.817 1.00 91.69 176 PHE A O 1
ATOM 1459 N N . GLU A 1 177 ? 7.872 -7.540 15.826 1.00 92.62 177 GLU A N 1
ATOM 1460 C CA . GLU A 1 177 ? 7.263 -7.041 17.054 1.00 92.62 177 GLU A CA 1
ATOM 1461 C C . GLU A 1 177 ? 6.819 -5.580 16.854 1.00 92.62 177 GLU A C 1
ATOM 1463 O O . GLU A 1 177 ? 7.344 -4.849 16.006 1.00 92.62 177 GLU A O 1
ATOM 1468 N N . ALA A 1 178 ? 5.803 -5.153 17.604 1.00 93.31 178 ALA A N 1
ATOM 1469 C CA . ALA A 1 178 ? 5.180 -3.841 17.430 1.00 93.31 178 ALA A CA 1
ATOM 1470 C C . ALA A 1 178 ? 6.112 -2.662 17.761 1.00 93.31 178 ALA A C 1
ATOM 1472 O O . ALA A 1 178 ? 6.002 -1.594 17.156 1.00 93.31 178 ALA A O 1
ATOM 1473 N N . ASP A 1 179 ? 7.025 -2.860 18.711 1.00 90.88 179 ASP A N 1
ATOM 1474 C CA . ASP A 1 179 ? 8.007 -1.879 19.173 1.00 90.88 179 ASP A CA 1
ATOM 1475 C C . ASP A 1 179 ? 9.057 -1.552 18.099 1.00 90.88 179 ASP A C 1
ATOM 1477 O O . ASP A 1 179 ? 9.349 -0.380 17.868 1.00 90.88 179 ASP A O 1
ATOM 1481 N N . ARG A 1 180 ? 9.533 -2.557 17.353 1.00 90.88 180 ARG A N 1
ATOM 1482 C CA . ARG A 1 180 ? 10.458 -2.403 16.213 1.00 90.88 180 ARG A CA 1
ATOM 1483 C C . ARG A 1 180 ? 9.886 -1.576 15.060 1.00 90.88 180 ARG A C 1
ATOM 1485 O O . ARG A 1 180 ? 10.638 -1.101 14.215 1.00 90.88 180 ARG A O 1
ATOM 1492 N N . LEU A 1 181 ? 8.564 -1.431 15.004 1.00 92.31 181 LEU A N 1
ATOM 1493 C CA . LEU A 1 181 ? 7.843 -0.661 13.988 1.00 92.31 181 LEU A CA 1
ATOM 1494 C C . LEU A 1 181 ? 7.282 0.664 14.525 1.00 92.31 181 LEU A C 1
ATOM 1496 O O . LEU A 1 181 ? 6.667 1.420 13.767 1.00 92.31 181 LEU A O 1
ATOM 1500 N N . ALA A 1 182 ? 7.455 0.940 15.818 1.00 91.25 182 ALA A N 1
ATOM 1501 C CA . ALA A 1 182 ? 6.999 2.169 16.443 1.00 91.25 182 ALA A CA 1
ATOM 1502 C C . ALA A 1 182 ? 7.854 3.377 16.020 1.00 91.25 182 ALA A C 1
ATOM 1504 O O . ALA A 1 182 ? 8.955 3.255 15.490 1.00 91.25 182 ALA A O 1
ATOM 1505 N N . ASP A 1 183 ? 7.330 4.576 16.266 1.00 89.12 183 ASP A N 1
ATOM 1506 C CA . ASP A 1 183 ? 8.094 5.817 16.125 1.00 89.12 183 ASP A CA 1
ATOM 1507 C C . ASP A 1 183 ? 9.078 5.919 17.312 1.00 89.12 183 ASP A C 1
ATOM 1509 O O . ASP A 1 183 ? 8.607 6.030 18.448 1.00 89.12 183 ASP A O 1
ATOM 1513 N N . PRO A 1 184 ? 10.411 5.871 17.104 1.00 87.69 184 PRO A N 1
ATOM 1514 C CA . PRO A 1 184 ? 11.389 5.781 18.194 1.00 87.69 184 PRO A CA 1
ATOM 1515 C C . PRO A 1 184 ? 11.463 7.051 19.054 1.00 87.69 184 PRO A C 1
ATOM 1517 O O . PRO A 1 184 ? 12.039 7.028 20.139 1.00 87.69 184 PRO A O 1
ATOM 1520 N N . HIS A 1 185 ? 10.870 8.160 18.599 1.00 88.25 185 HIS A N 1
ATOM 1521 C CA . HIS A 1 185 ? 10.772 9.404 19.364 1.00 88.25 185 HIS A CA 1
ATOM 1522 C C . HIS A 1 185 ? 9.442 9.538 20.123 1.00 88.25 185 HIS A C 1
ATOM 1524 O O . HIS A 1 185 ? 9.251 10.497 20.874 1.00 88.25 185 HIS A O 1
ATOM 1530 N N . ARG A 1 186 ? 8.506 8.595 19.954 1.00 86.69 186 ARG A N 1
ATOM 1531 C CA . ARG A 1 186 ? 7.230 8.573 20.677 1.00 86.69 186 ARG A CA 1
ATOM 1532 C C . ARG A 1 186 ? 7.409 7.907 22.039 1.00 86.69 186 ARG A C 1
ATOM 1534 O O . ARG A 1 186 ? 7.876 6.778 22.134 1.00 86.69 186 ARG A O 1
ATOM 1541 N N . SER A 1 187 ? 6.932 8.561 23.094 1.00 89.81 187 SER A N 1
ATOM 1542 C CA . SER A 1 187 ? 6.869 7.955 24.426 1.00 89.81 187 SER A CA 1
ATOM 1543 C C . SER A 1 187 ? 6.032 6.667 24.429 1.00 89.81 187 SER A C 1
ATOM 1545 O O . SER A 1 187 ? 4.940 6.607 23.849 1.00 89.81 187 SER A O 1
ATOM 1547 N N . VAL A 1 188 ? 6.521 5.650 25.138 1.00 90.06 188 VAL A N 1
ATOM 1548 C CA . VAL A 1 188 ? 5.735 4.465 25.496 1.00 90.06 188 VAL A CA 1
ATOM 1549 C C . VAL A 1 188 ? 4.833 4.843 26.669 1.00 90.06 188 VAL A C 1
ATOM 1551 O O . VAL A 1 188 ? 5.309 5.271 27.719 1.00 90.06 188 VAL A O 1
ATOM 1554 N N . PHE A 1 189 ? 3.518 4.737 26.482 1.00 93.38 189 PHE A N 1
ATOM 1555 C CA . PHE A 1 189 ? 2.542 5.057 27.522 1.00 93.38 189 PHE A CA 1
ATOM 1556 C C . PHE A 1 189 ? 2.137 3.776 28.251 1.00 93.38 189 PHE A C 1
ATOM 1558 O O . PHE A 1 189 ? 1.426 2.949 27.686 1.00 93.38 189 PHE A O 1
ATOM 1565 N N . THR A 1 190 ? 2.561 3.621 29.504 1.00 92.50 190 THR A N 1
ATOM 1566 C CA . THR A 1 190 ? 2.117 2.533 30.395 1.00 92.50 190 THR A CA 1
ATOM 1567 C C . THR A 1 190 ? 0.710 2.784 30.952 1.00 92.50 190 THR A C 1
ATOM 1569 O O . THR A 1 190 ? -0.061 1.845 31.137 1.00 92.50 190 THR A O 1
ATOM 1572 N N . GLY A 1 191 ? 0.355 4.057 31.166 1.00 92.25 191 GLY A N 1
ATOM 1573 C CA . GLY A 1 191 ? -0.986 4.530 31.534 1.00 92.25 191 GLY A CA 1
ATOM 1574 C C . GLY A 1 191 ? -1.761 5.162 30.362 1.00 92.25 191 GLY A C 1
ATOM 1575 O O . GLY A 1 191 ? -1.395 4.952 29.204 1.00 92.25 191 GLY A O 1
ATOM 1576 N N . PRO A 1 192 ? -2.815 5.960 30.637 1.00 95.31 192 PRO A N 1
ATOM 1577 C CA . PRO A 1 192 ? -3.653 6.582 29.610 1.00 95.31 192 PRO A CA 1
ATOM 1578 C C . PRO A 1 192 ? -2.853 7.426 28.610 1.00 95.31 192 PRO A C 1
ATOM 1580 O O . PRO A 1 192 ? -2.282 8.462 28.956 1.00 95.31 192 PRO A O 1
ATOM 1583 N N . ALA A 1 193 ? -2.832 6.983 27.353 1.00 95.12 193 ALA A N 1
ATOM 1584 C CA . ALA A 1 193 ? -2.010 7.567 26.299 1.00 95.12 193 ALA A CA 1
ATOM 1585 C C . ALA A 1 193 ? -2.423 9.002 25.917 1.00 95.12 193 ALA A C 1
ATOM 1587 O O . ALA A 1 193 ? -3.588 9.394 26.050 1.00 95.12 193 ALA A O 1
ATOM 1588 N N . ILE A 1 194 ? -1.462 9.781 25.410 1.00 93.50 194 ILE A N 1
ATOM 1589 C CA . ILE A 1 194 ? -1.659 11.172 24.974 1.00 93.50 194 ILE A CA 1
ATOM 1590 C C . ILE A 1 194 ? -1.710 11.223 23.434 1.00 93.50 194 ILE A C 1
ATOM 1592 O O . ILE A 1 194 ? -0.824 10.663 22.784 1.00 93.50 194 ILE A O 1
ATOM 1596 N N . PRO A 1 195 ? -2.715 11.881 22.825 1.00 92.38 195 PRO A N 1
ATOM 1597 C CA . PRO A 1 195 ? -2.834 11.987 21.372 1.00 92.38 195 PRO A CA 1
ATOM 1598 C C . PRO A 1 195 ? -1.879 13.014 20.760 1.00 92.38 195 PRO A C 1
ATOM 1600 O O . PRO A 1 195 ? -1.626 14.072 21.328 1.00 92.38 195 PRO A O 1
ATOM 1603 N N . SER A 1 196 ? -1.462 12.744 19.523 1.00 92.25 196 SER A N 1
ATOM 1604 C CA . SER A 1 196 ? -0.752 13.676 18.633 1.00 92.25 196 SER A CA 1
ATOM 1605 C C . SER A 1 196 ? -1.589 14.013 17.386 1.00 92.25 196 SER A C 1
ATOM 1607 O O . SER A 1 196 ? -1.082 14.115 16.270 1.00 92.25 196 SER A O 1
ATOM 1609 N N . ASN A 1 197 ? -2.904 14.153 17.583 1.00 96.31 197 ASN A N 1
ATOM 1610 C CA . ASN A 1 197 ? -3.879 14.441 16.528 1.00 96.31 197 ASN A CA 1
ATOM 1611 C C . ASN A 1 197 ? -3.896 15.945 16.191 1.00 96.31 197 ASN A C 1
ATOM 1613 O O . ASN A 1 197 ? -3.805 16.783 17.086 1.00 96.31 197 ASN A O 1
ATOM 1617 N N . ILE A 1 198 ? -4.082 16.290 14.915 1.00 96.06 198 ILE A N 1
ATOM 1618 C CA . ILE A 1 198 ? -4.212 17.674 14.438 1.00 96.06 198 ILE A CA 1
ATOM 1619 C C . ILE A 1 198 ? -5.686 17.950 14.139 1.00 96.06 198 ILE A C 1
ATOM 1621 O O . ILE A 1 198 ? -6.309 17.239 13.349 1.00 96.06 198 ILE A O 1
ATOM 1625 N N . VAL A 1 199 ? -6.236 19.003 14.742 1.00 94.88 199 VAL A N 1
ATOM 1626 C CA . VAL A 1 199 ? -7.653 19.380 14.639 1.00 94.88 199 VAL A CA 1
ATOM 1627 C C . VAL A 1 199 ? -7.745 20.809 14.115 1.00 94.88 199 VAL A C 1
ATOM 1629 O O . VAL A 1 199 ? -7.150 21.712 14.698 1.00 94.88 199 VAL A O 1
ATOM 1632 N N . GLN A 1 200 ? -8.470 21.031 13.018 1.00 90.62 200 GLN A N 1
ATOM 1633 C CA . GLN A 1 200 ? -8.706 22.382 12.501 1.00 90.62 200 GLN A CA 1
ATOM 1634 C C . GLN A 1 200 ? -9.841 23.089 13.268 1.00 90.62 200 GLN A C 1
ATOM 1636 O O . GLN A 1 200 ? -10.791 22.422 13.694 1.00 90.62 200 GLN A O 1
ATOM 1641 N N . PRO A 1 201 ? -9.802 24.432 13.401 1.00 84.56 201 PRO A N 1
ATOM 1642 C CA . PRO A 1 201 ? -10.878 25.200 14.027 1.00 84.56 201 PRO A CA 1
ATOM 1643 C C . PRO A 1 201 ? -12.222 24.918 13.350 1.00 84.56 201 PRO A C 1
ATOM 1645 O O . PRO A 1 201 ? -12.333 25.085 12.137 1.00 84.56 201 PRO A O 1
ATOM 1648 N N . GLY A 1 202 ? -13.223 24.482 14.122 1.00 83.19 202 GLY A N 1
ATOM 1649 C CA . GLY A 1 202 ? -14.555 24.107 13.624 1.00 83.19 202 GLY A CA 1
ATOM 1650 C C . GLY A 1 202 ? -14.964 22.649 13.884 1.00 83.19 202 GLY A C 1
ATOM 1651 O O . GLY A 1 202 ? -16.148 22.340 13.761 1.00 83.19 202 GLY A O 1
ATOM 1652 N N . ILE A 1 203 ? -14.029 21.776 14.285 1.00 91.38 203 ILE A N 1
ATOM 1653 C CA . ILE A 1 203 ? -14.331 20.514 14.984 1.00 91.38 203 ILE A CA 1
ATOM 1654 C C . ILE A 1 203 ? -14.305 20.790 16.488 1.00 91.38 203 ILE A C 1
ATOM 1656 O O . ILE A 1 203 ? -13.277 21.197 17.032 1.00 91.38 203 ILE A O 1
ATOM 1660 N N . THR A 1 204 ? -15.421 20.541 17.167 1.00 95.00 204 THR A N 1
ATOM 1661 C CA . THR A 1 204 ? -15.446 20.405 18.629 1.00 95.00 204 THR A CA 1
ATOM 1662 C C . THR A 1 204 ? -15.078 18.974 19.012 1.00 95.00 204 THR A C 1
ATOM 1664 O O . THR A 1 204 ? -15.219 18.046 18.211 1.00 95.00 204 THR A O 1
ATOM 1667 N N . TRP A 1 205 ? -14.579 18.771 20.230 1.00 97.38 205 TRP A N 1
ATOM 1668 C CA . TRP A 1 205 ? -14.244 17.437 20.720 1.00 97.38 205 TRP A CA 1
ATOM 1669 C C . TRP A 1 205 ? -14.351 17.327 22.236 1.00 97.38 205 TRP A C 1
ATOM 1671 O O . TRP A 1 205 ? -14.241 18.320 22.954 1.00 97.38 205 TRP A O 1
ATOM 1681 N N . THR A 1 206 ? -14.544 16.102 22.714 1.00 97.50 206 THR A N 1
ATOM 1682 C CA . THR A 1 206 ? -14.493 15.731 24.133 1.00 97.50 206 THR A CA 1
ATOM 1683 C C . THR A 1 206 ? -13.418 14.670 24.358 1.00 97.50 206 THR A C 1
ATOM 1685 O O . THR A 1 206 ? -13.000 13.977 23.426 1.00 97.50 206 THR A O 1
ATOM 1688 N N . ARG A 1 207 ? -12.927 14.554 25.596 1.00 97.56 207 ARG A N 1
ATOM 1689 C CA . ARG A 1 207 ? -11.978 13.516 26.016 1.00 97.56 207 ARG A CA 1
ATOM 1690 C C . ARG A 1 207 ? -12.427 12.903 27.333 1.00 97.56 207 ARG A C 1
ATOM 1692 O O . ARG A 1 207 ? -12.789 13.622 28.257 1.00 97.56 207 ARG A O 1
ATOM 1699 N N . MET A 1 208 ? -12.307 11.587 27.423 1.00 97.19 208 MET A N 1
ATOM 1700 C CA . MET A 1 208 ? -12.536 10.792 28.627 1.00 97.19 208 MET A CA 1
ATOM 1701 C C . MET A 1 208 ? -11.450 9.719 28.761 1.00 97.19 208 MET A C 1
ATOM 1703 O O . MET A 1 208 ? -10.746 9.410 27.798 1.00 97.19 208 MET A O 1
ATOM 1707 N N . VAL A 1 209 ? -11.298 9.164 29.962 1.00 97.44 209 VAL A N 1
ATOM 1708 C CA . VAL A 1 209 ? -10.460 7.985 30.211 1.00 97.44 209 VAL A CA 1
ATOM 1709 C C . VAL A 1 209 ? -11.360 6.901 30.787 1.00 97.44 209 VAL A C 1
ATOM 1711 O O . VAL A 1 209 ? -11.988 7.121 31.820 1.00 97.44 209 VAL A O 1
ATOM 1714 N N . VAL A 1 210 ? -11.440 5.756 30.111 1.00 94.81 210 VAL A N 1
ATOM 1715 C CA . VAL A 1 210 ? -12.264 4.600 30.506 1.00 94.81 210 VAL A CA 1
ATOM 1716 C C . VAL A 1 210 ? -11.458 3.330 30.246 1.00 94.81 210 VAL A C 1
ATOM 1718 O O . VAL A 1 210 ? -10.753 3.253 29.244 1.00 94.81 210 VAL A O 1
ATOM 1721 N N . ASP A 1 211 ? -11.499 2.372 31.177 1.00 91.00 211 ASP A N 1
ATOM 1722 C CA . ASP A 1 211 ? -10.625 1.180 31.191 1.00 91.00 211 ASP A CA 1
ATOM 1723 C C . ASP A 1 211 ? -9.141 1.526 30.927 1.00 91.00 211 ASP A C 1
ATOM 1725 O O . ASP A 1 211 ? -8.459 0.918 30.110 1.00 91.00 211 ASP A O 1
ATOM 1729 N N . GLY A 1 212 ? -8.635 2.607 31.531 1.00 91.88 212 GLY A N 1
ATOM 1730 C CA . GLY A 1 212 ? -7.256 3.078 31.323 1.00 91.88 212 GLY A CA 1
ATOM 1731 C C . GLY A 1 212 ? -6.912 3.571 29.904 1.00 91.88 212 GLY A C 1
ATOM 1732 O O . GLY A 1 212 ? -5.787 4.016 29.688 1.00 91.88 212 GLY A O 1
ATOM 1733 N N . MET A 1 213 ? -7.847 3.544 28.950 1.00 96.81 213 MET A N 1
ATOM 1734 C CA . MET A 1 213 ? -7.675 4.049 27.584 1.00 96.81 213 MET A CA 1
ATOM 1735 C C . MET A 1 213 ? -8.161 5.495 27.478 1.00 96.81 213 MET A C 1
ATOM 1737 O O . MET A 1 213 ? -9.229 5.849 27.981 1.00 96.81 213 MET A O 1
ATOM 1741 N N . THR A 1 214 ? -7.396 6.344 26.787 1.00 98.19 214 THR A N 1
ATOM 1742 C CA . THR A 1 214 ? -7.851 7.700 26.444 1.00 98.19 214 THR A CA 1
ATOM 1743 C C . THR A 1 214 ? -8.781 7.611 25.237 1.00 98.19 214 THR A C 1
ATOM 1745 O O . THR A 1 214 ? -8.344 7.231 24.156 1.00 98.19 214 THR A O 1
ATOM 1748 N N . CYS A 1 215 ? -10.034 8.030 25.390 1.00 98.44 215 CYS A N 1
ATOM 1749 C CA . CYS A 1 215 ? -10.987 8.168 24.291 1.00 98.44 215 CYS A CA 1
ATOM 1750 C C . CYS A 1 215 ? -11.165 9.656 23.963 1.00 98.44 215 CYS A C 1
ATOM 1752 O O . CYS A 1 215 ? -11.502 10.444 24.850 1.00 98.44 215 CYS A O 1
ATOM 1754 N N . LEU A 1 216 ? -10.952 10.049 22.706 1.00 98.50 216 LEU A N 1
ATOM 1755 C CA . LEU A 1 216 ? -11.313 11.373 22.185 1.00 98.50 216 LEU A CA 1
ATOM 1756 C C . LEU A 1 216 ? -12.452 11.230 21.185 1.00 98.50 216 LEU A C 1
ATOM 1758 O O . LEU A 1 216 ? -12.369 10.373 20.313 1.00 98.50 216 LEU A O 1
ATOM 1762 N N . ILE A 1 217 ? -13.478 12.071 21.280 1.00 98.38 217 ILE A N 1
ATOM 1763 C CA . ILE A 1 217 ? -14.629 12.066 20.369 1.00 98.38 217 ILE A CA 1
ATOM 1764 C C . ILE A 1 217 ? -14.674 13.414 19.654 1.00 98.38 217 ILE A C 1
ATOM 1766 O O . ILE A 1 217 ? -14.894 14.444 20.285 1.00 98.38 217 ILE A O 1
ATOM 1770 N N . TYR A 1 218 ? -14.443 13.404 18.343 1.00 98.25 218 TYR A N 1
ATOM 1771 C CA . TYR A 1 218 ? -14.486 14.562 17.453 1.00 98.25 218 TYR A CA 1
ATOM 1772 C C . TYR A 1 218 ? -15.866 14.667 16.800 1.00 98.25 218 TYR A C 1
ATOM 1774 O O . TYR A 1 218 ? -16.326 13.709 16.181 1.00 98.25 218 TYR A O 1
ATOM 1782 N N . TYR A 1 219 ? -16.513 15.826 16.890 1.00 96.19 219 TYR A N 1
ATOM 1783 C CA . TYR A 1 219 ? -17.830 16.066 16.298 1.00 96.19 219 TYR A CA 1
ATOM 1784 C C . TYR A 1 219 ? -17.667 16.734 14.930 1.00 96.19 219 TYR A C 1
ATOM 1786 O O . TYR A 1 219 ? -17.158 17.853 14.821 1.00 96.19 219 TYR A O 1
ATOM 1794 N N . LEU A 1 220 ? -18.120 16.064 13.868 1.00 92.62 220 LEU A N 1
ATOM 1795 C CA . LEU A 1 220 ? -18.075 16.566 12.491 1.00 92.62 220 LEU A CA 1
ATOM 1796 C C . LEU A 1 220 ? -19.346 17.366 12.154 1.00 92.62 220 LEU A C 1
ATOM 1798 O O . LEU A 1 220 ? -19.958 17.173 11.101 1.00 92.62 220 LEU A O 1
ATOM 1802 N N . LYS A 1 221 ? -19.744 18.269 13.063 1.00 85.75 221 LYS A N 1
ATOM 1803 C CA . LYS A 1 221 ? -21.038 18.979 13.039 1.00 85.75 221 LYS A CA 1
ATOM 1804 C C . LYS A 1 221 ? -22.193 17.973 12.929 1.00 85.75 221 LYS A C 1
ATOM 1806 O O . LYS A 1 221 ? -22.144 16.915 13.552 1.00 85.75 221 LYS A O 1
ATOM 1811 N N . ASP A 1 222 ? -23.185 18.266 12.097 1.00 85.19 222 ASP A N 1
ATOM 1812 C CA . ASP A 1 222 ? -24.387 17.451 11.900 1.00 85.19 222 ASP A CA 1
ATOM 1813 C C . ASP A 1 222 ? -24.125 16.135 11.131 1.00 85.19 222 ASP A C 1
ATOM 1815 O O . ASP A 1 222 ? -25.054 15.372 10.881 1.00 85.19 222 ASP A O 1
ATOM 1819 N N . CYS A 1 223 ? -22.875 15.844 10.734 1.00 90.69 223 CYS A N 1
ATOM 1820 C CA . CYS A 1 223 ? -22.536 14.605 10.023 1.00 90.69 223 CYS A CA 1
ATOM 1821 C C . CYS A 1 223 ? -22.443 13.375 10.944 1.00 90.69 223 CYS A C 1
ATOM 1823 O O . CYS A 1 223 ? -22.671 12.258 10.478 1.00 90.69 223 CYS A O 1
ATOM 1825 N N . GLY A 1 224 ? -22.045 13.564 12.208 1.00 94.31 224 GLY A N 1
ATOM 1826 C CA . GLY A 1 224 ? -21.724 12.479 13.142 1.00 94.31 224 GLY A CA 1
ATOM 1827 C C . GLY A 1 224 ? -20.398 12.675 13.886 1.00 94.31 224 GLY A C 1
ATOM 1828 O O . GLY A 1 224 ? -19.853 13.781 13.938 1.00 94.31 224 GLY A O 1
ATOM 1829 N N . THR A 1 225 ? -19.868 11.596 14.462 1.00 96.94 225 THR A N 1
ATOM 1830 C CA . THR A 1 225 ? -18.647 11.589 15.282 1.00 96.94 225 THR A CA 1
ATOM 1831 C C . THR A 1 225 ? -17.527 10.721 14.712 1.00 96.94 225 THR A C 1
ATOM 1833 O O . THR A 1 225 ? -17.759 9.670 14.118 1.00 96.94 225 THR A O 1
ATOM 1836 N N . VAL A 1 226 ? -16.285 11.132 14.970 1.00 98.25 226 VAL A N 1
ATOM 1837 C CA . VAL A 1 226 ? -15.090 10.290 14.843 1.00 98.25 226 VAL A CA 1
ATOM 1838 C C . VAL A 1 226 ? -14.475 10.139 16.230 1.00 98.25 226 VAL A C 1
ATOM 1840 O O . VAL A 1 226 ? -13.986 11.116 16.789 1.00 98.25 226 VAL A O 1
ATOM 1843 N N . ALA A 1 227 ? -14.489 8.940 16.802 1.00 98.38 227 ALA A N 1
ATOM 1844 C CA . ALA A 1 227 ? -13.776 8.632 18.033 1.00 98.38 227 ALA A CA 1
ATOM 1845 C C . ALA A 1 227 ? -12.380 8.064 17.737 1.00 98.38 227 ALA A C 1
ATOM 1847 O O . ALA A 1 227 ? -12.204 7.285 16.802 1.00 98.38 227 ALA A O 1
ATOM 1848 N N . HIS A 1 228 ? -11.396 8.429 18.556 1.00 98.69 228 HIS A N 1
ATOM 1849 C CA . HIS A 1 228 ? -10.058 7.846 18.586 1.00 98.69 228 HIS A CA 1
ATOM 1850 C C . HIS A 1 228 ? -9.803 7.335 20.010 1.00 98.69 228 HIS A C 1
ATOM 1852 O O . HIS A 1 228 ? -9.720 8.118 20.957 1.00 98.69 228 HIS A O 1
ATOM 1858 N N . ILE A 1 229 ? -9.724 6.014 20.148 1.00 98.62 229 ILE A N 1
ATOM 1859 C CA . ILE A 1 229 ? -9.483 5.281 21.391 1.00 98.62 229 ILE A CA 1
ATOM 1860 C C . ILE A 1 229 ? -8.020 4.851 21.378 1.00 98.62 229 ILE A C 1
ATOM 1862 O O . ILE A 1 229 ? -7.623 4.028 20.552 1.00 98.62 229 ILE A O 1
ATOM 1866 N N . LEU A 1 230 ? -7.220 5.437 22.266 1.00 98.25 230 LEU A N 1
ATOM 1867 C CA . LEU A 1 230 ? -5.781 5.217 22.309 1.00 98.25 230 LEU A CA 1
ATOM 1868 C C . LEU A 1 230 ? -5.436 4.106 23.293 1.00 98.25 230 LEU A C 1
ATOM 1870 O O . LEU A 1 230 ? -5.815 4.171 24.470 1.00 98.25 230 LEU A O 1
ATOM 1874 N N . ALA A 1 231 ? -4.658 3.136 22.826 1.00 95.56 231 ALA A N 1
ATOM 1875 C CA . ALA A 1 231 ? -4.158 2.062 23.665 1.00 95.56 231 ALA A CA 1
ATOM 1876 C C . ALA A 1 231 ? -2.866 2.457 24.398 1.00 95.56 231 ALA A C 1
ATOM 1878 O O . ALA A 1 231 ? -2.034 3.229 23.910 1.00 95.56 231 ALA A O 1
ATOM 1879 N N . SER A 1 232 ? -2.705 1.898 25.594 1.00 95.25 232 SER A N 1
ATOM 1880 C CA . SER A 1 232 ? -1.448 1.890 26.339 1.00 95.25 232 SER A CA 1
ATOM 1881 C C . SER A 1 232 ? -0.688 0.588 26.080 1.00 95.25 232 SER A C 1
ATOM 1883 O O . SER A 1 232 ? -1.263 -0.408 25.640 1.00 95.25 232 SER A O 1
ATOM 1885 N N . GLU A 1 233 ? 0.598 0.565 26.418 1.00 94.94 233 GLU A N 1
ATOM 1886 C CA . GLU A 1 233 ? 1.419 -0.649 26.417 1.00 94.94 233 GLU A CA 1
ATOM 1887 C C . GLU A 1 233 ? 0.766 -1.773 27.242 1.00 94.94 233 GLU A C 1
ATOM 1889 O O . GLU A 1 233 ? 0.696 -2.914 26.790 1.00 94.94 233 GLU A O 1
ATOM 1894 N N . TYR A 1 234 ? 0.204 -1.435 28.410 1.00 95.19 234 TYR A N 1
ATOM 1895 C CA . TYR A 1 234 ? -0.540 -2.378 29.248 1.00 95.19 234 TYR A CA 1
ATOM 1896 C C . TYR A 1 234 ? -1.728 -3.004 28.502 1.00 95.19 234 TYR A C 1
ATOM 1898 O O . TYR A 1 234 ? -1.928 -4.214 28.564 1.00 95.19 234 TYR A O 1
ATOM 1906 N N . GLN A 1 235 ? -2.499 -2.200 27.763 1.00 95.94 235 GLN A N 1
ATOM 1907 C CA . GLN A 1 235 ? -3.658 -2.682 27.007 1.00 95.94 235 GLN A CA 1
ATOM 1908 C C . GLN A 1 235 ? -3.281 -3.493 25.757 1.00 95.94 235 GLN A C 1
ATOM 1910 O O . GLN A 1 235 ? -4.080 -4.311 25.299 1.00 95.94 235 GLN A O 1
ATOM 1915 N N . ASN A 1 236 ? -2.082 -3.294 25.207 1.00 97.06 236 ASN A N 1
ATOM 1916 C CA . ASN A 1 236 ? -1.595 -4.039 24.043 1.00 97.06 236 ASN A CA 1
ATOM 1917 C C . ASN A 1 236 ? -1.035 -5.417 24.424 1.00 97.06 236 ASN A C 1
ATOM 1919 O O . ASN A 1 236 ? -1.350 -6.394 23.741 1.00 97.06 236 ASN A O 1
ATOM 1923 N N . LYS A 1 237 ? -0.330 -5.497 25.563 1.00 96.50 237 LYS A N 1
ATOM 1924 C CA . LYS A 1 237 ? 0.297 -6.715 26.116 1.00 96.50 237 LYS A CA 1
ATOM 1925 C C . LYS A 1 237 ? -0.665 -7.706 26.782 1.00 96.50 237 LYS A C 1
ATOM 1927 O O . LYS A 1 237 ? -0.238 -8.779 27.209 1.00 96.50 237 LYS A O 1
ATOM 1932 N N . ARG A 1 238 ? -1.952 -7.369 26.924 1.00 96.19 238 ARG A N 1
ATOM 1933 C CA . ARG A 1 238 ? -2.966 -8.289 27.471 1.00 96.19 238 ARG A CA 1
ATOM 1934 C C . ARG A 1 238 ? -3.098 -9.551 26.588 1.00 96.19 238 ARG A C 1
ATOM 1936 O O . ARG A 1 238 ? -2.926 -9.459 25.371 1.00 96.19 238 ARG A O 1
ATOM 1943 N N . PRO A 1 239 ? -3.426 -10.726 27.165 1.00 97.38 239 PRO A N 1
ATOM 1944 C CA . PRO A 1 239 ? -3.676 -11.942 26.387 1.00 97.38 239 PRO A CA 1
ATOM 1945 C C . PRO A 1 239 ? -4.741 -11.720 25.305 1.00 97.38 239 PRO A C 1
ATOM 1947 O O . PRO A 1 239 ? -5.761 -11.089 25.574 1.00 97.38 239 PRO A O 1
ATOM 1950 N N . GLU A 1 240 ? -4.494 -12.219 24.089 1.00 97.06 240 GLU A N 1
ATOM 1951 C CA . GLU A 1 240 ? -5.370 -12.030 22.917 1.00 97.06 240 GLU A CA 1
ATOM 1952 C C . GLU A 1 240 ? -5.731 -10.550 22.606 1.00 97.06 240 GLU A C 1
ATOM 1954 O O . GLU A 1 240 ? -6.771 -10.264 22.004 1.00 97.06 240 GLU A O 1
ATOM 1959 N N . CYS A 1 241 ? -4.873 -9.592 22.985 1.00 97.56 241 CYS A N 1
ATOM 1960 C CA . CYS A 1 241 ? -4.974 -8.184 22.580 1.00 97.56 241 CYS A CA 1
ATOM 1961 C C . CYS A 1 241 ? -4.013 -7.846 21.422 1.00 97.56 241 CYS A C 1
ATOM 1963 O O . CYS A 1 241 ? -3.694 -8.702 20.596 1.00 97.56 241 CYS A O 1
ATOM 1965 N N . ALA A 1 242 ? -3.634 -6.574 21.282 1.00 98.12 242 ALA A N 1
ATOM 1966 C CA . ALA A 1 242 ? -3.071 -6.031 20.048 1.00 98.12 242 ALA A CA 1
ATOM 1967 C C . ALA A 1 242 ? -1.707 -6.642 19.662 1.00 98.12 242 ALA A C 1
ATOM 1969 O O . ALA A 1 242 ? -1.512 -6.949 18.483 1.00 98.12 242 ALA A O 1
ATOM 1970 N N . ASP A 1 243 ? -0.818 -6.910 20.628 1.00 98.31 243 ASP A N 1
ATOM 1971 C CA . ASP A 1 243 ? 0.486 -7.534 20.354 1.00 98.31 243 ASP A CA 1
ATOM 1972 C C . ASP A 1 243 ? 0.298 -8.956 19.795 1.00 98.31 243 ASP A C 1
ATOM 1974 O O . ASP A 1 243 ? 0.860 -9.315 18.757 1.00 98.31 243 ASP A O 1
ATOM 1978 N N . TRP A 1 244 ? -0.580 -9.742 20.433 1.00 98.31 244 TRP A N 1
ATOM 1979 C CA . TRP A 1 244 ? -0.934 -11.092 19.987 1.00 98.31 244 TRP A CA 1
ATOM 1980 C C . TRP A 1 244 ? -1.580 -11.077 18.597 1.00 98.31 244 TRP A C 1
ATOM 1982 O O . TRP A 1 244 ? -1.128 -11.786 17.702 1.00 98.31 244 TRP A O 1
ATOM 1992 N N . LEU A 1 245 ? -2.577 -10.212 18.377 1.00 98.50 245 LEU A N 1
ATOM 1993 C CA . LEU A 1 245 ? -3.225 -10.061 17.071 1.00 98.50 245 LEU A CA 1
ATOM 1994 C C . LEU A 1 245 ? -2.212 -9.740 15.972 1.00 98.50 245 LEU A C 1
ATOM 1996 O O . LEU A 1 245 ? -2.264 -10.329 14.895 1.00 98.50 245 LEU A O 1
ATOM 2000 N N . PHE A 1 246 ? -1.291 -8.811 16.229 1.00 98.06 246 PHE A N 1
ATOM 2001 C CA . PHE A 1 246 ? -0.298 -8.408 15.243 1.00 98.06 246 PHE A CA 1
ATOM 2002 C C . PHE A 1 246 ? 0.673 -9.538 14.893 1.00 98.06 246 PHE A C 1
ATOM 2004 O O . PHE A 1 246 ? 1.021 -9.694 13.722 1.00 98.06 246 PHE A O 1
ATOM 2011 N N . LYS A 1 247 ? 1.067 -10.354 15.873 1.00 96.94 247 LYS A N 1
ATOM 2012 C CA . LYS A 1 247 ? 1.876 -11.554 15.648 1.00 96.94 247 LYS A CA 1
ATOM 2013 C C . LYS A 1 247 ? 1.150 -12.579 14.772 1.00 96.94 247 LYS A C 1
ATOM 2015 O O . LYS A 1 247 ? 1.704 -13.017 13.768 1.00 96.94 247 LYS A O 1
ATOM 2020 N N . GLU A 1 248 ? -0.097 -12.912 15.094 1.00 97.38 248 GLU A N 1
ATOM 2021 C CA . GLU A 1 248 ? -0.873 -13.904 14.336 1.00 97.38 248 GLU A CA 1
ATOM 2022 C C . GLU A 1 248 ? -1.198 -13.434 12.907 1.00 97.38 248 GLU A C 1
ATOM 2024 O O . GLU A 1 248 ? -1.101 -14.206 11.953 1.00 97.38 248 GLU A O 1
ATOM 2029 N N . TYR A 1 249 ? -1.504 -12.144 12.715 1.00 97.25 249 TYR A N 1
ATOM 2030 C CA . TYR A 1 249 ? -1.762 -11.570 11.387 1.00 97.25 249 TYR A CA 1
ATOM 2031 C C . TYR A 1 249 ? -0.561 -11.638 10.422 1.00 97.25 249 TYR A C 1
ATOM 2033 O O . TYR A 1 249 ? -0.738 -11.441 9.217 1.00 97.25 249 TYR A O 1
ATOM 2041 N N . GLN A 1 250 ? 0.650 -11.905 10.920 1.00 94.69 250 GLN A N 1
ATOM 2042 C CA . GLN A 1 250 ? 1.860 -12.049 10.104 1.00 94.69 250 GLN A CA 1
ATOM 2043 C C . GLN A 1 250 ? 2.062 -13.468 9.550 1.00 94.69 250 GLN A C 1
ATOM 2045 O O . GLN A 1 250 ? 2.877 -13.649 8.641 1.00 94.69 250 GLN A O 1
ATOM 2050 N N . ALA A 1 251 ? 1.303 -14.458 10.034 1.00 92.81 251 ALA A N 1
ATOM 2051 C CA . ALA A 1 251 ? 1.438 -15.852 9.622 1.00 92.81 251 ALA A CA 1
ATOM 2052 C C . ALA A 1 251 ? 1.345 -16.017 8.084 1.00 92.81 251 ALA A C 1
ATOM 2054 O O . ALA A 1 251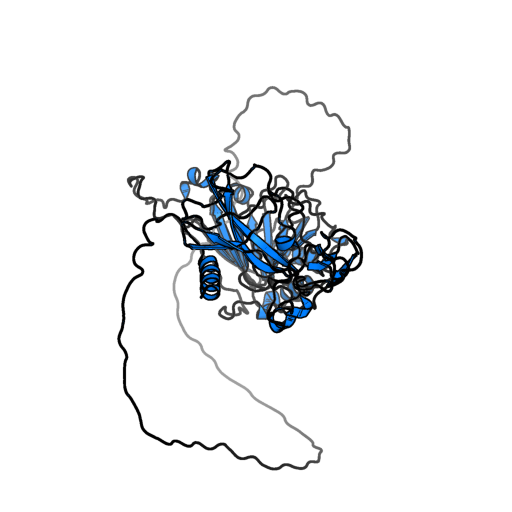 ? 0.476 -15.400 7.452 1.00 92.81 251 ALA A O 1
ATOM 2055 N N . PRO A 1 252 ? 2.213 -16.830 7.443 1.00 89.94 252 PRO A N 1
ATOM 2056 C CA . PRO A 1 252 ? 2.116 -17.135 6.012 1.00 89.94 252 PRO A CA 1
ATOM 2057 C C . PRO A 1 252 ? 0.743 -17.684 5.598 1.00 89.94 252 PRO A C 1
ATOM 2059 O O . PRO A 1 252 ? 0.298 -17.438 4.478 1.00 89.94 252 PRO A O 1
ATOM 2062 N N . GLU A 1 253 ? 0.079 -18.398 6.504 1.00 92.31 253 GLU A N 1
ATOM 2063 C CA . GLU A 1 253 ? -1.208 -19.071 6.325 1.00 92.31 253 GLU A CA 1
ATOM 2064 C C . GLU A 1 253 ? -2.391 -18.097 6.286 1.00 92.31 253 GLU A C 1
ATOM 2066 O O . GLU A 1 253 ? -3.485 -18.492 5.880 1.00 92.31 253 GLU A O 1
ATOM 2071 N N . MET A 1 254 ? -2.197 -16.826 6.669 1.00 95.06 254 MET A N 1
ATOM 2072 C CA . MET A 1 254 ? -3.261 -15.828 6.595 1.00 95.06 254 MET A CA 1
ATOM 2073 C C . MET A 1 254 ? -3.793 -15.714 5.152 1.00 95.06 254 MET A C 1
ATOM 2075 O O . MET A 1 254 ? -3.010 -15.428 4.239 1.00 95.06 254 MET A O 1
ATOM 2079 N N . PRO A 1 255 ? -5.117 -15.858 4.922 1.00 94.56 255 PRO A N 1
ATOM 2080 C CA . PRO A 1 255 ? -5.752 -15.896 3.592 1.00 94.56 255 PRO A CA 1
ATOM 2081 C C . PRO A 1 255 ? -5.776 -14.546 2.844 1.00 94.56 255 PRO A C 1
ATOM 2083 O O . PRO A 1 255 ? -6.575 -14.324 1.933 1.00 94.56 255 PRO A O 1
ATOM 2086 N N . PHE A 1 256 ? -4.874 -13.639 3.207 1.00 95.75 256 PHE A N 1
ATOM 2087 C CA . PHE A 1 256 ? -4.641 -12.361 2.561 1.00 95.75 256 PHE A CA 1
ATOM 2088 C C . PHE A 1 256 ? -4.278 -12.537 1.070 1.00 95.75 256 PHE A C 1
ATOM 2090 O O . PHE A 1 256 ? -3.367 -13.282 0.692 1.00 95.75 256 PHE A O 1
ATOM 2097 N N . LYS A 1 257 ? -4.961 -11.800 0.187 1.00 94.44 257 LYS A N 1
ATOM 2098 C CA . LYS A 1 257 ? -4.618 -11.727 -1.245 1.00 94.44 257 LYS A CA 1
ATOM 2099 C C . LYS A 1 257 ? -4.852 -10.330 -1.815 1.00 94.44 257 LYS A C 1
ATOM 2101 O O . LYS A 1 257 ? -5.543 -9.505 -1.229 1.00 94.44 257 LYS A O 1
ATOM 2106 N N . ARG A 1 258 ? -4.233 -10.045 -2.957 1.00 93.50 258 ARG A N 1
ATOM 2107 C CA . ARG A 1 258 ? -4.460 -8.844 -3.767 1.00 93.50 258 ARG A CA 1
ATOM 2108 C C . ARG A 1 258 ? -5.471 -9.185 -4.852 1.00 93.50 258 ARG A C 1
ATOM 2110 O O . ARG A 1 258 ? -5.311 -10.178 -5.554 1.00 93.50 258 ARG A O 1
ATOM 2117 N N . TYR A 1 259 ? -6.503 -8.370 -4.999 1.00 90.31 259 TYR A N 1
ATOM 2118 C CA . TYR A 1 259 ? -7.664 -8.694 -5.828 1.00 90.31 259 TYR A CA 1
ATOM 2119 C C . TYR A 1 259 ? -7.657 -7.907 -7.140 1.00 90.31 259 TYR A C 1
ATOM 2121 O O . TYR A 1 259 ? -7.069 -6.832 -7.220 1.00 90.31 259 TYR A O 1
ATOM 2129 N N . ALA A 1 260 ? -8.334 -8.413 -8.173 1.00 89.12 260 ALA A N 1
ATOM 2130 C CA . ALA A 1 260 ? -8.497 -7.697 -9.438 1.00 89.12 260 ALA A CA 1
ATOM 2131 C C . ALA A 1 260 ? -9.372 -6.444 -9.261 1.00 89.12 260 ALA A C 1
ATOM 2133 O O . ALA A 1 260 ? -10.512 -6.543 -8.808 1.00 89.12 260 ALA A O 1
ATOM 2134 N N . LEU A 1 261 ? -8.883 -5.273 -9.667 1.00 84.38 261 LEU A N 1
ATOM 2135 C CA . LEU A 1 261 ? -9.703 -4.064 -9.728 1.00 84.38 261 LEU A CA 1
ATOM 2136 C C . LEU A 1 261 ? -10.746 -4.208 -10.849 1.00 84.38 261 LEU A C 1
ATOM 2138 O O . LEU A 1 261 ? -10.384 -4.466 -11.993 1.00 84.38 261 LEU A O 1
ATOM 2142 N N . LYS A 1 262 ? -12.038 -4.005 -10.547 1.00 75.88 262 LYS A N 1
ATOM 2143 C CA . LYS A 1 262 ? -13.126 -4.114 -11.547 1.00 75.88 262 LYS A CA 1
ATOM 2144 C C . LYS A 1 262 ? -13.094 -3.019 -12.620 1.00 75.88 262 LYS A C 1
ATOM 2146 O O . LYS A 1 262 ? -13.678 -3.196 -13.682 1.00 75.88 262 LYS A O 1
ATOM 2151 N N . SER A 1 263 ? -12.464 -1.880 -12.331 1.00 72.06 263 SER A N 1
ATOM 2152 C CA . SER A 1 263 ? -12.399 -0.722 -13.226 1.00 72.06 263 SER A CA 1
ATOM 2153 C C . SER A 1 263 ? -10.988 -0.145 -13.241 1.00 72.06 263 SER A C 1
ATOM 2155 O O . SER A 1 263 ? -10.490 0.338 -12.225 1.00 72.06 263 SER A O 1
ATOM 2157 N N . HIS A 1 264 ? -10.332 -0.215 -14.399 1.00 78.06 264 HIS A N 1
ATOM 2158 C CA . HIS A 1 264 ? -9.036 0.401 -14.664 1.00 78.06 264 HIS A CA 1
ATOM 2159 C C . HIS A 1 264 ? -8.850 0.634 -16.169 1.00 78.06 264 HIS A C 1
ATOM 2161 O O . HIS A 1 264 ? -9.417 -0.079 -16.991 1.00 78.06 264 HIS A O 1
ATOM 2167 N N . LYS A 1 265 ? -8.009 1.605 -16.546 1.00 78.25 265 LYS A N 1
ATOM 2168 C CA . LYS A 1 265 ? -7.705 1.916 -17.960 1.00 78.25 265 LYS A CA 1
ATOM 2169 C C . LYS A 1 265 ? -6.582 1.059 -18.571 1.00 78.25 265 LYS A C 1
ATOM 2171 O O . LYS A 1 265 ? -6.270 1.214 -19.744 1.00 78.25 265 LYS A O 1
ATOM 2176 N N . VAL A 1 266 ? -5.947 0.197 -17.776 1.00 76.44 266 VAL A N 1
ATOM 2177 C CA . VAL A 1 266 ? -4.818 -0.653 -18.198 1.00 76.44 266 VAL A CA 1
ATOM 2178 C C . VAL A 1 266 ? -5.325 -1.888 -18.953 1.00 76.44 266 VAL A C 1
ATOM 2180 O O . VAL A 1 266 ? -6.348 -2.454 -18.578 1.00 76.44 266 VAL A O 1
ATOM 2183 N N . GLN A 1 267 ? -4.604 -2.335 -19.983 1.00 71.56 267 GLN A N 1
ATOM 2184 C CA . GLN A 1 267 ? -4.874 -3.604 -20.665 1.00 71.56 267 GLN A CA 1
ATOM 2185 C C . GLN A 1 267 ? -4.376 -4.790 -19.818 1.00 71.56 267 GLN A C 1
ATOM 2187 O O . GLN A 1 267 ? -3.222 -4.812 -19.397 1.00 71.56 267 GLN A O 1
ATOM 2192 N N . GLY A 1 268 ? -5.228 -5.795 -19.588 1.00 76.75 268 GLY A N 1
ATOM 2193 C CA . GLY A 1 268 ? -4.910 -6.969 -18.763 1.00 76.75 268 GLY A CA 1
ATOM 2194 C C . GLY A 1 268 ? -5.573 -6.924 -17.383 1.00 76.75 268 GLY A C 1
ATOM 2195 O O . GLY A 1 268 ? -6.671 -6.400 -17.253 1.00 76.75 268 GLY A O 1
ATOM 2196 N N . GLN A 1 269 ? -4.928 -7.497 -16.363 1.00 82.56 269 GLN A N 1
ATOM 2197 C CA . GLN A 1 269 ? -5.429 -7.539 -14.981 1.00 82.56 269 GLN A CA 1
ATOM 2198 C C . GLN A 1 269 ? -4.596 -6.600 -14.096 1.00 82.56 269 GLN A C 1
ATOM 2200 O O . GLN A 1 269 ? -3.409 -6.855 -13.893 1.00 82.56 269 GLN A O 1
ATOM 2205 N N . LEU A 1 270 ? -5.208 -5.559 -13.521 1.00 86.88 270 LEU A N 1
ATOM 2206 C CA . LEU A 1 270 ? -4.579 -4.742 -12.476 1.00 86.88 270 LEU A CA 1
ATOM 2207 C C . LEU A 1 270 ? -5.056 -5.197 -11.089 1.00 86.88 270 LEU A C 1
ATOM 2209 O O . LEU A 1 270 ? -6.258 -5.304 -10.847 1.00 86.88 270 LEU A O 1
ATOM 2213 N N . LEU A 1 271 ? -4.120 -5.460 -10.174 1.00 90.56 271 LEU A N 1
ATOM 2214 C CA . LEU A 1 271 ? -4.438 -5.834 -8.792 1.00 90.56 271 LEU A CA 1
ATOM 2215 C C . LEU A 1 271 ? -4.509 -4.610 -7.865 1.00 90.56 271 LEU A C 1
ATOM 2217 O O . LEU A 1 271 ? -3.825 -3.612 -8.103 1.00 90.56 271 LEU A O 1
ATOM 2221 N N . THR A 1 272 ? -5.256 -4.726 -6.761 1.00 90.00 272 THR A N 1
ATOM 2222 C CA . THR A 1 272 ? -5.175 -3.821 -5.599 1.00 90.00 272 THR A CA 1
ATOM 2223 C C . THR A 1 272 ? -3.723 -3.642 -5.151 1.00 90.00 272 THR A C 1
ATOM 2225 O O . THR A 1 272 ? -2.867 -4.494 -5.409 1.00 90.00 272 THR A O 1
ATOM 2228 N N . GLN A 1 273 ? -3.401 -2.538 -4.473 1.00 89.12 273 GLN A N 1
ATOM 2229 C CA . GLN A 1 273 ? -2.056 -2.382 -3.910 1.00 89.12 273 GLN A CA 1
ATOM 2230 C C . GLN A 1 273 ? -1.881 -3.300 -2.695 1.00 89.12 273 GLN A C 1
ATOM 2232 O O . GLN A 1 273 ? -0.974 -4.126 -2.688 1.00 89.12 273 GLN A O 1
ATOM 2237 N N . GLN A 1 274 ? -2.799 -3.199 -1.736 1.00 92.06 274 GLN A N 1
ATOM 2238 C CA . GLN A 1 274 ? -2.812 -3.932 -0.473 1.00 92.06 274 GLN A CA 1
ATOM 2239 C C . GLN A 1 274 ? -3.283 -5.369 -0.630 1.00 92.06 274 GLN A C 1
ATOM 2241 O O . GLN A 1 274 ? -4.144 -5.664 -1.470 1.00 92.06 274 GLN A O 1
ATOM 2246 N N . PHE A 1 275 ? -2.774 -6.223 0.255 1.00 95.06 275 PHE A N 1
ATOM 2247 C CA . PHE A 1 275 ? -3.377 -7.517 0.534 1.00 95.06 275 PHE A CA 1
ATOM 2248 C C . PHE A 1 275 ? -4.566 -7.324 1.475 1.00 95.06 275 PHE A C 1
ATOM 2250 O O . PHE A 1 275 ? -4.478 -6.556 2.431 1.00 95.06 275 PHE A O 1
ATOM 2257 N N . SER A 1 276 ? -5.664 -8.025 1.227 1.00 95.62 276 SER A N 1
ATOM 2258 C CA . SER A 1 276 ? -6.864 -7.954 2.056 1.00 95.62 276 SER A CA 1
ATOM 2259 C C . SER A 1 276 ? -7.527 -9.317 2.229 1.00 95.62 276 SER A C 1
ATOM 2261 O O . SER A 1 276 ? -7.218 -10.272 1.513 1.00 95.62 276 SER A O 1
ATOM 2263 N N . PHE A 1 277 ? -8.385 -9.413 3.239 1.00 95.62 277 PHE A N 1
ATOM 2264 C CA . PHE A 1 277 ? -9.209 -10.574 3.558 1.00 95.62 277 PHE A CA 1
ATOM 2265 C C . PHE A 1 277 ? -10.499 -10.085 4.225 1.00 95.62 277 PHE A C 1
ATOM 2267 O O . PHE A 1 277 ? -10.435 -9.238 5.115 1.00 95.62 277 PHE A O 1
ATOM 2274 N N . ASN A 1 278 ? -11.650 -10.583 3.779 1.00 94.62 278 ASN A N 1
ATOM 2275 C CA . ASN A 1 278 ? -12.971 -10.164 4.247 1.00 94.62 278 ASN A CA 1
ATOM 2276 C C . ASN A 1 278 ? -13.661 -11.353 4.914 1.00 94.62 278 ASN A C 1
ATOM 2278 O O . ASN A 1 278 ? -13.636 -12.457 4.368 1.00 94.62 278 ASN A O 1
ATOM 2282 N N . ALA A 1 279 ? -14.284 -11.119 6.061 1.00 94.88 279 ALA A N 1
ATOM 2283 C CA . ALA A 1 279 ? -14.949 -12.157 6.831 1.00 94.88 279 ALA A CA 1
ATOM 2284 C C . ALA A 1 279 ? -16.303 -11.694 7.372 1.00 94.88 279 ALA A C 1
ATOM 2286 O O . ALA A 1 279 ? -16.511 -10.504 7.613 1.00 94.88 279 ALA A O 1
ATOM 2287 N N . GLY A 1 280 ? -17.207 -12.647 7.589 1.00 93.56 280 GLY A N 1
ATOM 2288 C CA . GLY A 1 280 ? -18.574 -12.398 8.038 1.00 93.56 280 GLY A CA 1
ATOM 2289 C C . GLY A 1 280 ? -19.549 -12.189 6.883 1.00 93.56 280 GLY A C 1
ATOM 2290 O O . GLY A 1 280 ? -19.436 -12.831 5.834 1.00 93.56 280 GLY A O 1
ATOM 2291 N N . ALA A 1 281 ? -20.527 -11.305 7.086 1.00 85.62 281 ALA A N 1
ATOM 2292 C CA . ALA A 1 281 ? -21.662 -11.102 6.192 1.00 85.62 281 ALA A CA 1
ATOM 2293 C C . ALA A 1 281 ? -21.244 -10.904 4.714 1.00 85.62 281 ALA A C 1
ATOM 2295 O O . ALA A 1 281 ? -20.369 -10.086 4.419 1.00 85.62 281 ALA A O 1
ATOM 2296 N N . PRO A 1 282 ? -21.862 -11.627 3.757 1.00 69.88 282 PRO A N 1
ATOM 2297 C CA . PRO A 1 282 ? -21.468 -11.569 2.354 1.00 69.88 282 PRO A CA 1
ATOM 2298 C C . PRO A 1 282 ? -21.788 -10.199 1.749 1.00 69.88 282 PRO A C 1
ATOM 2300 O O . PRO A 1 282 ? -22.938 -9.754 1.769 1.00 69.88 282 PRO A O 1
ATOM 2303 N N . TYR A 1 283 ? -20.774 -9.548 1.171 1.00 59.19 283 TYR A N 1
ATOM 2304 C CA . TYR A 1 283 ? -20.869 -8.166 0.709 1.00 59.19 283 TYR A CA 1
ATOM 2305 C C . TYR A 1 283 ? -20.331 -7.937 -0.723 1.00 59.19 283 TYR A C 1
ATOM 2307 O O . TYR A 1 283 ? -19.428 -8.632 -1.186 1.00 59.19 283 TYR A O 1
ATOM 2315 N N . LYS A 1 284 ? -20.884 -6.953 -1.455 1.00 52.31 284 LYS A N 1
ATOM 2316 C CA . LYS A 1 284 ? -20.525 -6.620 -2.853 1.00 52.31 284 LYS A CA 1
ATOM 2317 C C . LYS A 1 284 ? -19.629 -5.378 -2.965 1.00 52.31 284 LYS A C 1
ATOM 2319 O O . LYS A 1 284 ? -19.997 -4.382 -3.580 1.00 52.31 284 LYS A O 1
ATOM 2324 N N . TYR A 1 285 ? -18.402 -5.488 -2.470 1.00 51.50 285 TYR A N 1
ATOM 2325 C CA . TYR A 1 285 ? -17.406 -4.411 -2.524 1.00 51.50 285 TYR A CA 1
ATOM 2326 C C . TYR A 1 285 ? -17.012 -4.000 -3.965 1.00 51.50 285 TYR A C 1
ATOM 2328 O O . TYR A 1 285 ? -17.188 -4.753 -4.937 1.00 51.50 285 TYR A O 1
ATOM 2336 N N . ILE A 1 286 ? -16.440 -2.795 -4.127 1.00 49.44 286 ILE A N 1
ATOM 2337 C CA . ILE A 1 286 ? -15.934 -2.257 -5.417 1.00 49.44 286 ILE A CA 1
ATOM 2338 C C . ILE A 1 286 ? -14.960 -3.235 -6.095 1.00 49.44 286 ILE A C 1
ATOM 2340 O O . ILE A 1 286 ? -14.907 -3.337 -7.321 1.00 49.44 286 ILE A O 1
ATOM 2344 N N . VAL A 1 287 ? -14.264 -4.043 -5.301 1.00 47.62 287 VAL A N 1
ATOM 2345 C CA . VAL A 1 287 ? -13.584 -5.259 -5.745 1.00 47.62 287 VAL A CA 1
ATOM 2346 C C . VAL A 1 287 ? -14.376 -6.476 -5.268 1.00 47.62 287 VAL A C 1
ATOM 2348 O O . VAL A 1 287 ? -14.884 -6.467 -4.158 1.00 47.62 287 VAL A O 1
ATOM 2351 N N . ALA A 1 288 ? -14.525 -7.519 -6.092 1.00 53.03 288 ALA A N 1
ATOM 2352 C CA . ALA A 1 288 ? -15.228 -8.728 -5.663 1.00 53.03 288 ALA A CA 1
ATOM 2353 C C . ALA A 1 288 ? -14.323 -9.487 -4.689 1.00 53.03 288 ALA A C 1
ATOM 2355 O O . ALA A 1 288 ? -13.403 -10.189 -5.109 1.00 53.03 288 ALA A O 1
ATOM 2356 N N . VAL A 1 289 ? -14.556 -9.264 -3.400 1.00 58.34 289 VAL A N 1
ATOM 2357 C CA . VAL A 1 289 ? -13.917 -10.001 -2.323 1.00 58.34 289 VAL A CA 1
ATOM 2358 C C . VAL A 1 289 ? -14.921 -11.020 -1.813 1.00 58.34 289 VAL A C 1
ATOM 2360 O O . VAL A 1 289 ? -15.959 -10.646 -1.276 1.00 58.34 289 VAL A O 1
ATOM 2363 N N . ASP A 1 290 ? -14.621 -12.300 -2.012 1.00 70.56 290 ASP A N 1
ATOM 2364 C CA . ASP A 1 290 ? -15.380 -13.385 -1.394 1.00 70.56 290 ASP A CA 1
ATOM 2365 C C . ASP A 1 290 ? -15.248 -13.249 0.134 1.00 70.56 290 ASP A C 1
ATOM 2367 O O . ASP A 1 290 ? -14.125 -13.154 0.636 1.00 70.56 290 ASP A O 1
ATOM 2371 N N . SER A 1 291 ? -16.372 -13.188 0.856 1.00 82.19 291 SER A N 1
ATOM 2372 C CA . SER A 1 291 ? -16.375 -13.116 2.324 1.00 82.19 291 SER A CA 1
ATOM 2373 C C . SER A 1 291 ? -16.416 -14.522 2.912 1.00 82.19 291 SER A C 1
ATOM 2375 O O . SER A 1 291 ? -17.294 -15.310 2.555 1.00 82.19 291 SER A O 1
ATOM 2377 N N . THR A 1 292 ? -15.480 -14.836 3.803 1.00 90.81 292 THR A N 1
ATOM 2378 C CA . THR A 1 292 ? -15.419 -16.130 4.497 1.00 90.81 292 THR A CA 1
ATOM 2379 C C . THR A 1 292 ? -16.298 -16.104 5.761 1.00 90.81 292 THR A C 1
ATOM 2381 O O . THR A 1 292 ? -16.250 -15.114 6.497 1.00 90.81 292 THR A O 1
ATOM 2384 N N . PRO A 1 293 ? -17.094 -17.151 6.061 1.00 92.44 293 PRO A N 1
ATOM 2385 C CA . PRO A 1 293 ? -17.822 -17.265 7.331 1.00 92.44 293 PRO A CA 1
ATOM 2386 C C . PRO A 1 293 ? -16.884 -17.184 8.543 1.00 92.44 293 PRO A C 1
ATOM 2388 O O . PRO A 1 293 ? -15.741 -17.640 8.473 1.00 92.44 293 PRO A O 1
ATOM 2391 N N . PHE A 1 294 ? -17.336 -16.620 9.666 1.00 94.31 294 PHE A N 1
ATOM 2392 C CA . PHE A 1 294 ? -16.471 -16.435 10.842 1.00 94.31 294 PHE A CA 1
ATOM 2393 C C . PHE A 1 294 ? -15.971 -17.761 11.429 1.00 94.31 294 PHE A C 1
ATOM 2395 O O . PHE A 1 294 ? -14.864 -17.820 11.957 1.00 94.31 294 PHE A O 1
ATOM 2402 N N . GLU A 1 295 ? -16.751 -18.827 11.277 1.00 93.25 295 GLU A N 1
ATOM 2403 C CA . GLU A 1 295 ? -16.461 -20.192 11.717 1.00 93.25 295 GLU A CA 1
ATOM 2404 C C . GLU A 1 295 ? -15.284 -20.825 10.954 1.00 93.25 295 GLU A C 1
ATOM 2406 O O . GLU A 1 295 ? -14.623 -21.725 11.469 1.00 93.25 295 GLU A O 1
ATOM 2411 N N . GLU A 1 296 ? -15.005 -20.344 9.739 1.00 93.44 296 GLU A N 1
ATOM 2412 C CA . GLU A 1 296 ? -13.902 -20.789 8.875 1.00 93.44 296 GLU A CA 1
ATOM 2413 C C . GLU A 1 296 ? -12.684 -19.843 8.938 1.00 93.44 296 GLU A C 1
ATOM 2415 O O . GLU A 1 296 ? -11.667 -20.076 8.280 1.00 93.44 296 GLU A O 1
ATOM 2420 N N . CYS A 1 297 ? -12.768 -18.753 9.707 1.00 94.50 297 CYS A N 1
ATOM 2421 C CA . CYS A 1 297 ? -11.722 -17.736 9.763 1.00 94.50 297 CYS A CA 1
ATOM 2422 C C . CYS A 1 297 ? -10.604 -18.071 10.768 1.00 94.50 297 CYS A C 1
ATOM 2424 O O . CYS A 1 297 ? -10.866 -18.631 11.833 1.00 94.50 297 CYS A O 1
ATOM 2426 N N . PRO A 1 298 ? -9.352 -17.640 10.507 1.00 96.75 298 PRO A N 1
ATOM 2427 C CA . PRO A 1 298 ? -8.292 -17.672 11.512 1.00 96.75 298 PRO A CA 1
ATOM 2428 C C . PRO A 1 298 ? -8.693 -16.904 12.781 1.00 96.75 298 PRO A C 1
ATOM 2430 O O . PRO A 1 298 ? -9.265 -15.814 12.687 1.00 96.75 298 PRO A O 1
ATOM 2433 N N . ARG A 1 299 ? -8.325 -17.417 13.966 1.00 97.00 299 ARG A N 1
ATOM 2434 C CA . ARG A 1 299 ? -8.682 -16.828 15.278 1.00 97.00 299 ARG A CA 1
ATOM 2435 C C . ARG A 1 299 ? -8.314 -15.343 15.392 1.00 97.00 299 ARG A C 1
ATOM 2437 O O . ARG A 1 299 ? -9.055 -14.591 16.013 1.00 97.00 299 ARG A O 1
ATOM 2444 N N . ALA A 1 300 ? -7.226 -14.897 14.757 1.00 97.75 300 ALA A N 1
ATOM 2445 C CA . ALA A 1 300 ? -6.838 -13.484 14.700 1.00 97.75 300 ALA A CA 1
ATOM 2446 C C . ALA A 1 300 ? -7.931 -12.574 14.105 1.00 97.75 300 ALA A C 1
ATOM 2448 O O . ALA A 1 300 ? -8.139 -11.457 14.574 1.00 97.75 300 ALA A O 1
ATOM 2449 N N . VAL A 1 301 ? -8.671 -13.062 13.105 1.00 98.00 301 VAL A N 1
ATOM 2450 C CA . VAL A 1 301 ? -9.737 -12.308 12.436 1.00 98.00 301 VAL A CA 1
ATOM 2451 C C . VAL A 1 301 ? -10.930 -12.145 13.369 1.00 98.00 301 VAL A C 1
ATOM 2453 O O . VAL A 1 301 ? -11.312 -11.012 13.671 1.00 98.00 301 VAL A O 1
ATOM 2456 N N . THR A 1 302 ? -11.456 -13.246 13.915 1.00 97.81 302 THR A N 1
ATOM 2457 C CA . THR A 1 302 ? -12.590 -13.197 14.854 1.00 97.81 302 THR A CA 1
ATOM 2458 C C . THR A 1 302 ? -12.228 -12.441 16.134 1.00 97.81 302 THR A C 1
ATOM 2460 O O . THR A 1 302 ? -12.985 -11.578 16.568 1.00 97.81 302 THR A O 1
ATOM 2463 N N . ARG A 1 303 ? -11.030 -12.662 16.696 1.00 98.44 303 ARG A N 1
ATOM 2464 C CA . ARG A 1 303 ? -10.570 -11.948 17.896 1.00 98.44 303 ARG A CA 1
ATOM 2465 C C . ARG A 1 303 ? -10.366 -10.454 17.643 1.00 98.44 303 ARG A C 1
ATOM 2467 O O . ARG A 1 303 ? -10.623 -9.651 18.535 1.00 98.44 303 ARG A O 1
ATOM 2474 N N . SER A 1 304 ? -9.956 -10.048 16.438 1.00 98.56 304 SER A N 1
ATOM 2475 C CA . SER A 1 304 ? -9.878 -8.619 16.108 1.00 98.56 304 SER A CA 1
ATOM 2476 C C . SER A 1 304 ? -11.258 -7.957 16.041 1.00 98.56 304 SER A C 1
ATOM 2478 O O . SER A 1 304 ? -11.396 -6.827 16.505 1.00 98.56 304 SER A O 1
ATOM 2480 N N . LEU A 1 305 ? -12.288 -8.671 15.570 1.00 98.50 305 LEU A N 1
ATOM 2481 C CA . LEU A 1 305 ? -13.678 -8.211 15.626 1.00 98.50 305 LEU A CA 1
ATOM 2482 C C . LEU A 1 305 ? -14.166 -8.078 17.075 1.00 98.50 305 LEU A C 1
ATOM 2484 O O . LEU A 1 305 ? -14.701 -7.033 17.435 1.00 98.50 305 LEU A O 1
ATOM 2488 N N . GLU A 1 306 ? -13.914 -9.086 17.917 1.00 98.44 306 GLU A N 1
ATOM 2489 C CA . GLU A 1 306 ? -14.213 -9.047 19.358 1.00 98.44 306 GLU A CA 1
ATOM 2490 C C . GLU A 1 306 ? -13.547 -7.836 20.043 1.00 98.44 306 GLU A C 1
ATOM 2492 O O . GLU A 1 306 ? -14.220 -7.065 20.722 1.00 98.44 306 GLU A O 1
ATOM 2497 N N . LEU A 1 307 ? -12.249 -7.601 19.813 1.00 98.44 307 LEU A N 1
ATOM 2498 C CA . LEU A 1 307 ? -11.507 -6.497 20.436 1.00 98.44 307 LEU A CA 1
ATOM 2499 C C . LEU A 1 307 ? -11.963 -5.109 19.947 1.00 98.44 307 LEU A C 1
ATOM 2501 O O . LEU A 1 307 ? -12.004 -4.154 20.729 1.00 98.44 307 LEU A O 1
ATOM 2505 N N . ILE A 1 308 ? -12.320 -4.974 18.664 1.00 98.69 308 ILE A N 1
ATOM 2506 C CA . ILE A 1 308 ? -12.950 -3.750 18.147 1.00 98.69 308 ILE A CA 1
ATOM 2507 C C . ILE A 1 308 ? -14.301 -3.546 18.838 1.00 98.69 308 ILE A C 1
ATOM 2509 O O . ILE A 1 308 ? -14.581 -2.451 19.322 1.00 98.69 308 ILE A O 1
ATOM 2513 N N . GLN A 1 309 ? -15.112 -4.599 18.936 1.00 98.25 309 GLN A N 1
ATOM 2514 C CA . GLN A 1 309 ? -16.437 -4.567 19.543 1.00 98.25 309 GLN A CA 1
ATOM 2515 C C . GLN A 1 309 ? -16.400 -4.197 21.036 1.00 98.25 309 GLN A C 1
ATOM 2517 O O . GLN A 1 309 ? -17.226 -3.394 21.477 1.00 98.25 309 GLN A O 1
ATOM 2522 N N . GLU A 1 310 ? -15.441 -4.735 21.794 1.00 97.44 310 GLU A N 1
ATOM 2523 C CA . GLU A 1 310 ? -15.156 -4.390 23.195 1.00 97.44 310 GLU A CA 1
ATOM 2524 C C . GLU A 1 310 ? -14.858 -2.891 23.352 1.00 97.44 310 GLU A C 1
ATOM 2526 O O . GLU A 1 310 ? -15.447 -2.216 24.197 1.00 97.44 310 GLU A O 1
ATOM 2531 N N . ARG A 1 311 ? -13.974 -2.345 22.507 1.00 97.69 311 ARG A N 1
ATOM 2532 C CA . ARG A 1 311 ? -13.520 -0.947 22.602 1.00 97.69 311 ARG A CA 1
ATOM 2533 C C . ARG A 1 311 ? -14.549 0.051 22.080 1.00 97.69 311 ARG A C 1
ATOM 2535 O O . ARG A 1 311 ? -14.742 1.096 22.691 1.00 97.69 311 ARG A O 1
ATOM 2542 N N . VAL A 1 312 ? -15.265 -0.271 21.004 1.00 97.94 312 VAL A N 1
ATOM 2543 C CA . VAL A 1 312 ? -16.362 0.564 20.479 1.00 97.94 312 VAL A CA 1
ATOM 2544 C C . VAL A 1 312 ? -17.452 0.760 21.533 1.00 97.94 312 VAL A C 1
ATOM 2546 O O . VAL A 1 312 ? -17.955 1.874 21.683 1.00 97.94 312 VAL A O 1
ATOM 2549 N N . LYS A 1 313 ? -17.750 -0.269 22.339 1.00 97.31 313 LYS A N 1
ATOM 2550 C CA . LYS A 1 313 ? -18.743 -0.188 23.422 1.00 97.31 313 LYS A CA 1
ATOM 2551 C C . LYS A 1 313 ? -18.390 0.806 24.540 1.00 97.31 313 LYS A C 1
ATOM 2553 O O . LYS A 1 313 ? -19.276 1.166 25.307 1.00 97.31 313 LYS A O 1
ATOM 2558 N N . LEU A 1 314 ? -17.153 1.313 24.603 1.00 95.75 314 LEU A N 1
ATOM 2559 C CA . LEU A 1 314 ? -16.748 2.384 25.529 1.00 95.75 314 LEU A CA 1
ATOM 2560 C C . LEU A 1 314 ? -17.285 3.770 25.130 1.00 95.75 314 LEU A C 1
ATOM 2562 O O . LEU A 1 314 ? -17.355 4.660 25.976 1.00 95.75 314 LEU A O 1
ATOM 2566 N N . VAL A 1 315 ? -17.634 3.963 23.852 1.00 95.75 315 VAL A N 1
ATOM 2567 C CA . VAL A 1 315 ? -18.133 5.239 23.301 1.00 95.75 315 VAL A CA 1
ATOM 2568 C C . VAL A 1 315 ? -19.524 5.115 22.670 1.00 95.75 315 VAL A C 1
ATOM 2570 O O . VAL A 1 315 ? -20.300 6.068 22.718 1.00 95.75 315 VAL A O 1
ATOM 2573 N N . HIS A 1 316 ? -19.857 3.945 22.119 1.00 94.75 316 HIS A N 1
ATOM 2574 C CA . HIS A 1 316 ? -21.122 3.627 21.448 1.00 94.75 316 HIS A CA 1
ATOM 2575 C C . HIS A 1 316 ? -21.594 2.205 21.853 1.00 94.75 316 HIS A C 1
ATOM 2577 O O . HIS A 1 316 ? -21.419 1.256 21.081 1.00 94.75 316 HIS A O 1
ATOM 2583 N N . PRO A 1 317 ? -22.130 2.023 23.084 1.00 94.06 317 PRO A N 1
ATOM 2584 C CA . PRO A 1 317 ? -22.491 0.716 23.663 1.00 94.06 317 PRO A CA 1
ATOM 2585 C C . PRO A 1 317 ? -23.448 -0.140 22.821 1.00 94.06 317 PRO A C 1
ATOM 2587 O O . PRO A 1 317 ? -23.419 -1.368 22.898 1.00 94.06 317 PRO A O 1
ATOM 2590 N N . GLU A 1 318 ? -24.297 0.516 22.035 1.00 93.75 318 GLU A N 1
ATOM 2591 C CA . GLU A 1 318 ? -25.329 -0.066 21.176 1.00 93.75 318 GLU A CA 1
ATOM 2592 C C . GLU A 1 318 ? -24.832 -0.541 19.802 1.00 93.75 318 GLU A C 1
ATOM 2594 O O . GLU A 1 318 ? -25.604 -1.120 19.043 1.00 93.75 318 GLU A O 1
ATOM 2599 N N . THR A 1 319 ? -23.572 -0.274 19.446 1.00 94.88 319 THR A N 1
ATOM 2600 C CA . THR A 1 319 ? -23.034 -0.686 18.143 1.00 94.88 319 THR A CA 1
ATOM 2601 C C . THR A 1 319 ? -22.749 -2.185 18.117 1.00 94.88 319 THR A C 1
ATOM 2603 O O . THR A 1 319 ? -22.072 -2.704 19.007 1.00 94.88 319 THR A O 1
ATOM 2606 N N . GLU A 1 320 ? -23.172 -2.846 17.040 1.00 95.81 320 GLU A N 1
ATOM 2607 C CA . GLU A 1 320 ? -22.805 -4.221 16.697 1.00 95.81 320 GLU A CA 1
ATOM 2608 C C . GLU A 1 320 ? -22.159 -4.288 15.306 1.00 95.81 320 GLU A C 1
ATOM 2610 O O . GLU A 1 320 ? -22.376 -3.416 14.460 1.00 95.81 320 GLU A O 1
ATOM 2615 N N . PHE A 1 321 ? -21.379 -5.340 15.058 1.00 96.69 321 PHE A N 1
ATOM 2616 C CA . PHE A 1 321 ? -20.719 -5.608 13.779 1.00 96.69 321 PHE A CA 1
ATOM 2617 C C . PHE A 1 321 ? -20.952 -7.060 13.344 1.00 96.69 321 PHE A C 1
ATOM 2619 O O . PHE A 1 321 ? -20.993 -7.963 14.177 1.00 96.69 321 PHE A O 1
ATOM 2626 N N . ASN A 1 322 ? -21.083 -7.292 12.036 1.00 95.50 322 ASN A N 1
ATOM 2627 C CA . ASN A 1 322 ? -21.289 -8.626 11.452 1.00 95.50 322 ASN A CA 1
ATOM 2628 C C . ASN A 1 322 ? -20.333 -8.927 10.282 1.00 95.50 322 ASN A C 1
ATOM 2630 O O . ASN A 1 322 ? -20.472 -9.949 9.611 1.00 95.50 322 ASN A O 1
ATOM 2634 N N . GLU A 1 323 ? -19.365 -8.045 10.041 1.00 95.69 323 GLU A N 1
ATOM 2635 C CA . GLU A 1 323 ? -18.377 -8.126 8.973 1.00 95.69 323 GLU A CA 1
ATOM 2636 C C . GLU A 1 323 ? -17.055 -7.507 9.451 1.00 95.69 323 GLU A C 1
ATOM 2638 O O . GLU A 1 323 ? -17.056 -6.579 10.267 1.00 95.69 323 GLU A O 1
ATOM 2643 N N . ILE A 1 324 ? -15.927 -8.024 8.954 1.00 97.25 324 ILE A N 1
ATOM 2644 C CA . ILE A 1 324 ? -14.610 -7.418 9.149 1.00 97.25 324 ILE A CA 1
ATOM 2645 C C . ILE A 1 324 ? -13.703 -7.570 7.921 1.00 97.25 324 ILE A C 1
ATOM 2647 O O . ILE A 1 324 ? -13.429 -8.675 7.444 1.00 97.25 324 ILE A O 1
ATOM 2651 N N . LEU A 1 325 ? -13.167 -6.439 7.462 1.00 96.19 325 LEU A N 1
ATOM 2652 C CA . LEU A 1 325 ? -12.172 -6.354 6.399 1.00 96.19 325 LEU A CA 1
ATOM 2653 C C . LEU A 1 325 ? -10.790 -6.113 7.000 1.00 96.19 325 LEU A C 1
ATOM 2655 O O . LEU A 1 325 ? -10.483 -5.031 7.501 1.00 96.19 325 LEU A O 1
ATOM 2659 N N . SER A 1 326 ? -9.933 -7.122 6.907 1.00 97.88 326 SER A N 1
ATOM 2660 C CA . SER A 1 326 ? -8.529 -7.040 7.297 1.00 97.88 326 SER A CA 1
ATOM 2661 C C . SER A 1 326 ? -7.664 -6.665 6.095 1.00 97.88 326 SER A C 1
ATOM 2663 O O . SER A 1 326 ? -7.875 -7.163 4.988 1.00 97.88 326 SER A O 1
ATOM 2665 N N . VAL A 1 327 ? -6.681 -5.788 6.298 1.00 97.50 327 VAL A N 1
ATOM 2666 C CA . VAL A 1 327 ? -5.818 -5.236 5.247 1.00 97.50 327 VAL A CA 1
ATOM 2667 C C . VAL A 1 327 ? -4.367 -5.179 5.727 1.00 97.50 327 VAL A C 1
ATOM 2669 O O . VAL A 1 327 ? -4.052 -4.482 6.693 1.00 97.50 327 VAL A O 1
ATOM 2672 N N . GLY A 1 328 ? -3.483 -5.886 5.022 1.00 96.19 328 GLY A N 1
ATOM 2673 C CA . GLY A 1 328 ? -2.034 -5.862 5.219 1.00 96.19 328 GLY A CA 1
ATOM 2674 C C . GLY A 1 328 ? -1.358 -4.854 4.287 1.00 96.19 328 GLY A C 1
ATOM 2675 O O . GLY A 1 328 ? -1.513 -4.925 3.065 1.00 96.19 328 GLY A O 1
ATOM 2676 N N . TYR A 1 329 ? -0.596 -3.933 4.876 1.00 95.19 329 TYR A N 1
ATOM 2677 C CA . TYR A 1 329 ? 0.145 -2.864 4.210 1.00 95.19 329 TYR A CA 1
ATOM 2678 C C . TYR A 1 329 ? 1.645 -3.158 4.266 1.00 95.19 329 TYR A C 1
ATOM 2680 O O . TYR A 1 329 ? 2.262 -3.078 5.328 1.00 95.19 329 TYR A O 1
ATOM 2688 N N . PHE A 1 330 ? 2.219 -3.477 3.110 1.00 93.75 330 PHE A N 1
ATOM 2689 C CA . PHE A 1 330 ? 3.668 -3.528 2.885 1.00 93.75 330 PHE A CA 1
ATOM 2690 C C . PHE A 1 330 ? 4.236 -2.122 2.643 1.00 93.75 330 PHE A C 1
ATOM 2692 O O . PHE A 1 330 ? 3.488 -1.157 2.456 1.00 93.75 330 PHE A O 1
ATOM 2699 N N . GLU A 1 331 ? 5.561 -2.013 2.580 1.00 91.50 331 GLU A N 1
ATOM 2700 C CA . GLU A 1 331 ? 6.270 -0.750 2.394 1.00 91.50 331 GLU A CA 1
ATOM 2701 C C . GLU A 1 331 ? 5.731 0.061 1.198 1.00 91.50 331 GLU A C 1
ATOM 2703 O O . GLU A 1 331 ? 5.594 -0.434 0.067 1.00 91.50 331 GLU A O 1
ATOM 2708 N N . GLY A 1 332 ? 5.413 1.330 1.468 1.00 90.25 332 GLY A N 1
ATOM 2709 C CA . GLY A 1 332 ? 4.876 2.287 0.500 1.00 90.25 332 GLY A CA 1
ATOM 2710 C C . GLY A 1 332 ? 3.401 2.085 0.126 1.00 90.25 332 GLY A C 1
ATOM 2711 O O . GLY A 1 332 ? 2.857 2.894 -0.628 1.00 90.25 332 GLY A O 1
ATOM 2712 N N . GLN A 1 333 ? 2.722 1.048 0.629 1.00 93.56 333 GLN A N 1
ATOM 2713 C CA . GLN A 1 333 ? 1.290 0.862 0.389 1.00 93.56 333 GLN A CA 1
ATOM 2714 C C . GLN A 1 333 ? 0.463 1.834 1.237 1.00 93.56 333 GLN A C 1
ATOM 2716 O O . GLN A 1 333 ? 0.658 1.967 2.441 1.00 93.56 333 GLN A O 1
ATOM 2721 N N . LYS A 1 334 ? -0.521 2.487 0.614 1.00 92.31 334 LYS A N 1
ATOM 2722 C CA . LYS A 1 334 ? -1.399 3.479 1.254 1.00 92.31 334 LYS A CA 1
ATOM 2723 C C . LYS A 1 334 ? -2.807 3.441 0.673 1.00 92.31 334 LYS A C 1
ATOM 2725 O O . LYS A 1 334 ? -2.991 3.058 -0.484 1.00 92.31 334 LYS A O 1
ATOM 2730 N N . MET A 1 335 ? -3.784 3.869 1.461 1.00 90.12 335 MET A N 1
ATOM 2731 C CA . MET A 1 335 ? -5.156 4.040 1.002 1.00 90.12 335 MET A CA 1
ATOM 2732 C C . MET A 1 335 ? -5.404 5.536 0.802 1.00 90.12 335 MET A C 1
ATOM 2734 O O . MET A 1 335 ? -5.389 6.309 1.760 1.00 90.12 335 MET A O 1
ATOM 2738 N N . ASP A 1 336 ? -5.535 5.957 -0.457 1.00 92.31 336 ASP A N 1
ATOM 2739 C CA . ASP A 1 336 ? -5.851 7.345 -0.806 1.00 92.31 336 ASP A CA 1
ATOM 2740 C C . ASP A 1 336 ? -7.300 7.703 -0.419 1.00 92.31 336 ASP A C 1
ATOM 2742 O O . ASP A 1 336 ? -8.028 6.882 0.139 1.00 92.31 336 ASP A O 1
ATOM 2746 N N . TYR A 1 337 ? -7.707 8.954 -0.653 1.00 93.00 337 TYR A N 1
ATOM 2747 C CA . TYR A 1 337 ? -9.009 9.447 -0.200 1.00 93.00 337 TYR A CA 1
ATOM 2748 C C . TYR A 1 337 ? -10.177 8.661 -0.802 1.00 93.00 337 TYR A C 1
ATOM 2750 O O . TYR A 1 337 ? -10.302 8.560 -2.023 1.00 93.00 337 TYR A O 1
ATOM 2758 N N . HIS A 1 338 ? -11.016 8.131 0.082 1.00 91.62 338 HIS A N 1
ATOM 2759 C CA . HIS A 1 338 ? -12.208 7.347 -0.218 1.00 91.62 338 HIS A CA 1
ATOM 2760 C C . HIS A 1 338 ? -13.241 7.514 0.908 1.00 91.62 338 HIS A C 1
ATOM 2762 O O . HIS A 1 338 ? -13.009 8.217 1.893 1.00 91.62 338 HIS A O 1
ATOM 2768 N N . ASP A 1 339 ? -14.384 6.865 0.758 1.00 90.75 339 ASP A N 1
ATOM 2769 C CA . ASP A 1 339 ? -15.393 6.698 1.795 1.00 90.75 339 ASP A CA 1
ATOM 2770 C C . ASP A 1 339 ? -15.875 5.247 1.800 1.00 90.75 339 ASP A C 1
ATOM 2772 O O . ASP A 1 339 ? -15.818 4.575 0.770 1.00 90.75 339 ASP A O 1
ATOM 2776 N N . ASP A 1 340 ? -16.363 4.778 2.946 1.00 86.06 340 ASP A N 1
ATOM 2777 C CA . ASP A 1 340 ? -16.954 3.443 3.098 1.00 86.06 340 ASP A CA 1
ATOM 2778 C C . ASP A 1 340 ? -18.453 3.443 2.725 1.00 86.06 340 ASP A C 1
ATOM 2780 O O . ASP A 1 340 ? -19.175 2.527 3.101 1.00 86.06 340 ASP A O 1
ATOM 2784 N N . GLY A 1 341 ? -18.952 4.503 2.068 1.00 72.94 341 GLY A N 1
ATOM 2785 C CA . GLY A 1 341 ? -20.366 4.891 1.939 1.00 72.94 341 GLY A CA 1
ATOM 2786 C C . GLY A 1 341 ? -21.240 4.017 1.040 1.00 72.94 341 GLY A C 1
ATOM 2787 O O . GLY A 1 341 ? -21.976 4.521 0.191 1.00 72.94 341 GLY A O 1
ATOM 2788 N N . GLU A 1 342 ? -21.164 2.711 1.235 1.00 75.69 342 GLU A N 1
ATOM 2789 C CA . GLU A 1 342 ? -21.898 1.680 0.523 1.00 75.69 342 GLU A CA 1
ATOM 2790 C C . GLU A 1 342 ? -23.375 1.637 0.960 1.00 75.69 342 GLU A C 1
ATOM 2792 O O . GLU A 1 342 ? -23.720 1.916 2.111 1.00 75.69 342 GLU A O 1
ATOM 2797 N N . GLN A 1 343 ? -24.283 1.321 0.028 1.00 76.69 343 GLN A N 1
ATOM 2798 C CA . GLN A 1 343 ? -25.728 1.451 0.262 1.00 76.69 343 GLN A CA 1
ATOM 2799 C C . GLN A 1 343 ? -26.220 0.514 1.374 1.00 76.69 343 GLN A C 1
ATOM 2801 O O . GLN A 1 343 ? -27.085 0.891 2.166 1.00 76.69 343 GLN A O 1
ATOM 2806 N N . GLU A 1 344 ? -25.658 -0.690 1.448 1.00 82.06 344 GLU A N 1
ATOM 2807 C CA . GLU A 1 344 ? -25.995 -1.695 2.451 1.00 82.06 344 GLU A CA 1
ATOM 2808 C C . GLU A 1 344 ? -25.257 -1.491 3.787 1.00 82.06 344 GLU A C 1
ATOM 2810 O O . GLU A 1 344 ? -25.546 -2.202 4.748 1.00 82.06 344 GLU A O 1
ATOM 2815 N N . LEU A 1 345 ? -24.337 -0.526 3.904 1.00 85.25 345 LEU A N 1
ATOM 2816 C CA . LEU A 1 345 ? -23.589 -0.288 5.140 1.00 85.25 345 LEU A CA 1
ATOM 2817 C C . LEU A 1 345 ? -24.490 0.284 6.258 1.00 85.25 345 LEU A C 1
ATOM 2819 O O . LEU A 1 345 ? -25.370 1.126 6.026 1.00 85.25 345 LEU A O 1
ATOM 2823 N N . GLY A 1 346 ? -24.256 -0.163 7.494 1.00 87.69 346 GLY A N 1
ATOM 2824 C CA . GLY A 1 346 ? -24.706 0.483 8.729 1.00 87.69 346 GLY A CA 1
ATOM 2825 C C . GLY A 1 346 ? -24.077 1.868 8.952 1.00 87.69 346 GLY A C 1
ATOM 2826 O O . GLY A 1 346 ? -23.282 2.353 8.153 1.00 87.69 346 GLY A O 1
ATOM 2827 N N . GLU A 1 347 ? -24.458 2.546 10.037 1.00 91.38 347 GLU A N 1
ATOM 2828 C CA . GLU A 1 347 ? -23.973 3.910 10.310 1.00 91.38 347 GLU A CA 1
ATOM 2829 C C . GLU A 1 347 ? -22.602 3.986 10.996 1.00 91.38 347 GLU A C 1
ATOM 2831 O O . GLU A 1 347 ? -22.004 5.063 11.006 1.00 91.38 347 GLU A O 1
ATOM 2836 N N . THR A 1 348 ? -22.117 2.874 11.560 1.00 95.38 348 THR A N 1
ATOM 2837 C CA . THR A 1 348 ? -20.847 2.813 12.293 1.00 95.38 348 THR A CA 1
ATOM 2838 C C . THR A 1 348 ? -19.827 1.949 11.556 1.00 95.38 348 THR A C 1
ATOM 2840 O O . THR A 1 348 ? -20.112 0.815 11.172 1.00 95.38 348 THR A O 1
ATOM 2843 N N . VAL A 1 349 ? -18.613 2.478 11.420 1.00 96.81 349 VAL A N 1
ATOM 2844 C CA . VAL A 1 349 ? -17.413 1.777 10.948 1.00 96.81 349 VAL A CA 1
ATOM 2845 C C . VAL A 1 349 ? -16.350 1.914 12.027 1.00 96.81 349 VAL A C 1
ATOM 2847 O O . VAL A 1 349 ? -16.101 3.024 12.495 1.00 96.81 349 VAL A O 1
ATOM 2850 N N . ALA A 1 350 ? -15.700 0.824 12.423 1.00 98.31 350 ALA A N 1
ATOM 2851 C CA . ALA A 1 350 ? -14.612 0.876 13.398 1.00 98.31 350 ALA A CA 1
ATOM 2852 C C . ALA A 1 350 ? -13.377 0.135 12.895 1.00 98.31 350 ALA A C 1
ATOM 2854 O O . ALA A 1 350 ? -13.504 -0.877 12.220 1.00 98.31 350 ALA A O 1
ATOM 2855 N N . SER A 1 351 ? -12.177 0.618 13.210 1.00 98.38 351 SER A N 1
ATOM 2856 C CA . SER A 1 351 ? -10.927 0.040 12.707 1.00 98.38 351 SER A CA 1
ATOM 2857 C C . SER A 1 351 ? -9.846 0.015 13.779 1.00 98.38 351 SER A C 1
ATOM 2859 O O . SER A 1 351 ? -9.583 1.045 14.401 1.00 98.38 351 SER A O 1
ATOM 2861 N N . ILE A 1 352 ? -9.205 -1.140 13.979 1.00 98.75 352 ILE A N 1
ATOM 2862 C CA . ILE A 1 352 ? -7.998 -1.275 14.809 1.00 98.75 352 ILE A CA 1
ATOM 2863 C C . ILE A 1 352 ? -6.738 -1.144 13.949 1.00 98.75 352 ILE A C 1
ATOM 2865 O O . ILE A 1 352 ? -6.668 -1.682 12.843 1.00 98.75 352 ILE A O 1
ATOM 2869 N N . SER A 1 353 ? -5.726 -0.442 14.461 1.00 98.38 353 SER A N 1
ATOM 2870 C CA . SER A 1 353 ? -4.394 -0.344 13.849 1.00 98.38 353 SER A CA 1
ATOM 2871 C C . SER A 1 353 ? -3.390 -1.245 14.563 1.00 98.38 353 SER A C 1
ATOM 2873 O O . SER A 1 353 ? -3.309 -1.227 15.786 1.00 98.38 353 SER A O 1
ATOM 2875 N N . LEU A 1 354 ? -2.596 -2.007 13.810 1.00 98.56 354 LEU A N 1
ATOM 2876 C CA . LEU A 1 354 ? -1.604 -2.950 14.333 1.00 98.56 354 LEU A CA 1
ATOM 2877 C C . LEU A 1 354 ? -0.268 -2.785 13.590 1.00 98.56 354 LEU A C 1
ATOM 2879 O O . LEU A 1 354 ? -0.237 -2.700 12.362 1.00 98.56 354 LEU A O 1
ATOM 2883 N N . GLY A 1 355 ? 0.837 -2.756 14.331 1.00 97.06 355 GLY A N 1
ATOM 2884 C CA . GLY A 1 355 ? 2.187 -2.568 13.783 1.00 97.06 355 GLY A CA 1
ATOM 2885 C C . GLY A 1 355 ? 2.548 -1.094 13.598 1.00 97.06 355 GLY A C 1
ATOM 2886 O O . GLY A 1 355 ? 2.287 -0.280 14.485 1.00 97.06 355 GLY A O 1
ATOM 2887 N N . ALA A 1 356 ? 3.152 -0.747 12.458 1.00 95.94 356 ALA A N 1
ATOM 2888 C CA . ALA A 1 356 ? 3.660 0.599 12.215 1.00 95.94 356 ALA A CA 1
ATOM 2889 C C . ALA A 1 356 ? 2.575 1.691 12.312 1.00 95.94 356 ALA A C 1
ATOM 2891 O O . ALA A 1 356 ? 1.428 1.480 11.893 1.00 95.94 356 ALA A O 1
ATOM 2892 N N . PRO A 1 357 ? 2.930 2.898 12.795 1.00 96.00 357 PRO A N 1
ATOM 2893 C CA . PRO A 1 357 ? 1.990 3.999 12.913 1.00 96.00 357 PRO A CA 1
ATOM 2894 C C . PRO A 1 357 ? 1.526 4.509 11.543 1.00 96.00 357 PRO A C 1
ATOM 2896 O O . PRO A 1 357 ? 2.214 4.378 10.527 1.00 96.00 357 PRO A O 1
ATOM 2899 N N . ALA A 1 358 ? 0.363 5.156 11.526 1.00 96.81 358 ALA A N 1
ATOM 2900 C CA . ALA A 1 358 ? -0.227 5.754 10.336 1.00 96.81 358 ALA A CA 1
ATOM 2901 C C . ALA A 1 358 ? -0.848 7.127 10.623 1.00 96.81 358 ALA A C 1
ATOM 2903 O O . ALA A 1 358 ? -1.257 7.434 11.742 1.00 96.81 358 ALA A O 1
ATOM 2904 N N . LYS A 1 359 ? -0.966 7.946 9.578 1.00 97.38 359 LYS A N 1
ATOM 2905 C CA . LYS A 1 359 ? -1.803 9.151 9.568 1.00 97.38 359 LYS A CA 1
ATOM 2906 C C . LYS A 1 359 ? -3.125 8.836 8.886 1.00 97.38 359 LYS A C 1
ATOM 2908 O O . LYS A 1 359 ? -3.125 8.484 7.706 1.00 97.38 359 LYS A O 1
ATOM 2913 N N . MET A 1 360 ? -4.230 8.995 9.610 1.00 97.88 360 MET A N 1
ATOM 2914 C CA . MET A 1 360 ? -5.581 8.962 9.050 1.00 97.88 360 MET A CA 1
ATOM 2915 C C . MET A 1 360 ? -6.095 10.394 8.918 1.00 97.88 360 MET A C 1
ATOM 2917 O O . MET A 1 360 ? -6.182 11.119 9.906 1.00 97.88 360 MET A O 1
ATOM 2921 N N . ARG A 1 361 ? -6.392 10.827 7.694 1.00 97.62 361 ARG A N 1
ATOM 2922 C CA . ARG A 1 361 ? -6.755 12.212 7.362 1.00 97.62 361 ARG A CA 1
ATOM 2923 C C . ARG A 1 361 ? -8.181 12.287 6.865 1.00 97.62 361 ARG A C 1
ATOM 2925 O O . ARG A 1 361 ? -8.507 11.583 5.919 1.00 97.62 361 ARG A O 1
ATOM 2932 N N . PHE A 1 362 ? -8.967 13.205 7.411 1.00 96.06 362 PHE A N 1
ATOM 2933 C CA . PHE A 1 362 ? -10.344 13.472 7.004 1.00 96.06 362 PHE A CA 1
ATOM 2934 C C . PHE A 1 362 ? -10.449 14.823 6.299 1.00 96.06 362 PHE A C 1
ATOM 2936 O O . PHE A 1 362 ? -9.924 15.837 6.779 1.00 96.06 362 PHE A O 1
ATOM 2943 N N . ARG A 1 363 ? -11.176 14.854 5.181 1.00 92.94 363 ARG A N 1
ATOM 2944 C CA . ARG A 1 363 ? -11.540 16.083 4.467 1.00 92.94 363 ARG A CA 1
ATOM 2945 C C . ARG A 1 363 ? -12.973 16.027 3.954 1.00 92.94 363 ARG A C 1
ATOM 2947 O O . ARG A 1 363 ? -13.519 14.952 3.732 1.00 92.94 363 ARG A O 1
ATOM 2954 N N . ILE A 1 364 ? -13.558 17.193 3.708 1.00 89.62 364 ILE A N 1
ATOM 2955 C CA . ILE A 1 364 ? -14.842 17.306 3.010 1.00 89.62 364 ILE A CA 1
ATOM 2956 C C . ILE A 1 364 ? -14.609 16.999 1.523 1.00 89.62 364 ILE A C 1
ATOM 2958 O O . ILE A 1 364 ? -13.660 17.515 0.924 1.00 89.62 364 ILE A O 1
ATOM 2962 N N . LYS A 1 365 ? -15.473 16.179 0.912 1.00 88.44 365 LYS A N 1
ATOM 2963 C CA . LYS A 1 365 ? -15.402 15.862 -0.523 1.00 88.44 365 LYS A CA 1
ATOM 2964 C C . LYS A 1 365 ? -15.548 17.135 -1.351 1.00 88.44 365 LYS A C 1
ATOM 2966 O O . LYS A 1 365 ? -16.411 17.967 -1.072 1.00 88.44 365 LYS A O 1
ATOM 2971 N N . ALA A 1 366 ? -14.776 17.261 -2.431 1.00 85.19 366 ALA A N 1
ATOM 2972 C CA . ALA A 1 366 ? -14.754 18.475 -3.260 1.00 85.19 366 ALA A CA 1
ATOM 2973 C C . ALA A 1 366 ? -16.154 18.942 -3.722 1.00 85.19 366 ALA A C 1
ATOM 2975 O O . ALA A 1 366 ? -16.444 20.135 -3.681 1.00 85.19 366 ALA A O 1
ATOM 2976 N N . LYS A 1 367 ? -17.049 18.001 -4.067 1.00 83.12 367 LYS A N 1
ATOM 2977 C CA . LYS A 1 367 ? -18.447 18.270 -4.462 1.00 83.12 367 LYS A CA 1
ATOM 2978 C C . LYS A 1 367 ? -19.329 18.882 -3.360 1.00 83.12 367 LYS A C 1
ATOM 2980 O O . LYS A 1 367 ? -20.365 19.451 -3.677 1.00 83.12 367 LYS A O 1
ATOM 2985 N N . HIS A 1 368 ? -18.939 18.765 -2.090 1.00 81.75 368 HIS A N 1
ATOM 2986 C CA . HIS A 1 368 ? -19.691 19.275 -0.939 1.00 81.75 368 HIS A CA 1
ATOM 2987 C C . HIS A 1 368 ? -19.097 20.555 -0.333 1.00 81.75 368 HIS A C 1
ATOM 2989 O O . HIS A 1 368 ? -19.786 21.222 0.437 1.00 81.75 368 HIS A O 1
ATOM 2995 N N . MET A 1 369 ? -17.881 20.958 -0.724 1.00 73.88 369 MET A N 1
ATOM 2996 C CA . MET A 1 369 ? -17.218 22.176 -0.227 1.00 73.88 369 MET A CA 1
ATOM 2997 C C . MET A 1 369 ? -18.050 23.456 -0.427 1.00 73.88 369 MET A C 1
ATOM 2999 O O . MET A 1 369 ? -18.068 24.317 0.445 1.00 73.88 369 MET A O 1
ATOM 3003 N N . SER A 1 370 ? -18.767 23.589 -1.548 1.00 65.94 370 SER A N 1
ATOM 3004 C CA . SER A 1 370 ? -19.602 24.766 -1.843 1.00 65.94 370 SER A CA 1
ATOM 3005 C C . SER A 1 370 ? -20.916 24.807 -1.056 1.00 65.94 370 SER A C 1
ATOM 3007 O O . SER A 1 370 ? -21.414 25.895 -0.773 1.00 65.94 370 SER A O 1
ATOM 3009 N N . SER A 1 371 ? -21.465 23.644 -0.690 1.00 59.59 371 SER A N 1
ATOM 3010 C CA . SER A 1 371 ? -22.638 23.519 0.187 1.00 59.59 371 SER A CA 1
ATOM 3011 C C . SER A 1 371 ? -22.278 23.647 1.671 1.00 59.59 371 SER A C 1
ATOM 3013 O O . SER A 1 371 ? -23.057 24.191 2.444 1.00 59.59 371 SER A O 1
ATOM 3015 N N . TYR A 1 372 ? -21.080 23.211 2.073 1.00 60.69 372 TYR A N 1
ATOM 3016 C CA . TYR A 1 372 ? -20.585 23.270 3.454 1.00 60.69 372 TYR A CA 1
ATOM 3017 C C . TYR A 1 372 ? -19.817 24.573 3.769 1.00 60.69 372 TYR A C 1
ATOM 3019 O O . TYR A 1 372 ? -18.860 24.573 4.544 1.00 60.69 372 TYR A O 1
ATOM 3027 N N . LYS A 1 373 ? -20.284 25.716 3.233 1.00 52.69 373 LYS A N 1
ATOM 3028 C CA . LYS A 1 373 ? -19.780 27.073 3.567 1.00 52.69 373 LYS A CA 1
ATOM 3029 C C . LYS A 1 373 ? -19.784 27.389 5.072 1.00 52.69 373 LYS A C 1
ATOM 3031 O O . LYS A 1 373 ? -19.047 28.255 5.517 1.00 52.69 373 LYS A O 1
ATOM 3036 N N . LEU A 1 374 ? -20.545 26.629 5.859 1.00 49.06 374 LEU A N 1
ATOM 3037 C CA . LEU A 1 374 ? -20.589 26.648 7.325 1.00 49.06 374 LEU A CA 1
ATOM 3038 C C . LEU A 1 374 ? -19.237 26.435 8.041 1.00 49.06 374 LEU A C 1
ATOM 3040 O O . LEU A 1 374 ? -19.229 26.414 9.268 1.00 49.06 374 LEU A O 1
ATOM 3044 N N . TRP A 1 375 ? -18.114 26.191 7.349 1.00 51.94 375 TRP A N 1
ATOM 3045 C CA . TRP A 1 375 ? -16.783 26.134 7.980 1.00 51.94 375 TRP A CA 1
ATOM 3046 C C . TRP A 1 375 ? -16.152 27.510 8.248 1.00 51.94 375 TRP A C 1
ATOM 3048 O O . TRP A 1 375 ? -15.191 27.582 9.009 1.00 51.94 375 TRP A O 1
ATOM 3058 N N . GLU A 1 376 ? -16.691 28.599 7.697 1.00 51.56 376 GLU A N 1
ATOM 3059 C CA . GLU A 1 376 ? -16.218 29.938 8.058 1.00 51.56 376 GLU A CA 1
ATOM 3060 C C . GLU A 1 376 ? -16.415 30.183 9.573 1.00 51.56 376 GLU A C 1
ATOM 3062 O O . GLU A 1 376 ? -17.493 29.900 10.106 1.00 51.56 376 GLU A O 1
ATOM 3067 N N . PRO A 1 377 ? -15.396 30.678 10.307 1.00 42.59 377 PRO A N 1
ATOM 3068 C CA . PRO A 1 377 ? -15.597 31.166 11.666 1.00 42.59 377 PRO A CA 1
ATOM 3069 C C . PRO A 1 377 ? -16.635 32.292 11.648 1.00 42.59 377 PRO A C 1
ATOM 3071 O O . PRO A 1 377 ? -16.589 33.141 10.760 1.00 42.59 377 PRO A O 1
ATOM 3074 N N . ASN A 1 378 ? -17.504 32.366 12.662 1.00 41.59 378 ASN A N 1
ATOM 3075 C CA . ASN A 1 378 ? -18.619 33.330 12.755 1.00 41.59 378 ASN A CA 1
ATOM 3076 C C . ASN A 1 378 ? -18.218 34.833 12.798 1.00 41.59 378 ASN A C 1
ATOM 3078 O O . ASN A 1 378 ? -19.053 35.666 13.125 1.00 41.59 378 ASN A O 1
ATOM 3082 N N . ASN A 1 379 ? -16.963 35.184 12.494 1.00 41.06 379 ASN A N 1
ATOM 3083 C CA . ASN A 1 379 ? -16.397 36.538 12.497 1.00 41.06 379 ASN A CA 1
ATOM 3084 C C . ASN A 1 379 ? -15.533 36.840 11.245 1.00 41.06 379 ASN A C 1
ATOM 3086 O O . ASN A 1 379 ? -14.641 37.684 11.309 1.00 41.06 379 ASN A O 1
ATOM 3090 N N . ALA A 1 380 ? -15.738 36.157 10.112 1.00 43.12 380 ALA A N 1
ATOM 3091 C CA . ALA A 1 380 ? -15.117 36.563 8.846 1.00 43.12 380 ALA A CA 1
ATOM 3092 C C . ALA A 1 380 ? -15.827 37.820 8.288 1.00 43.12 380 ALA A C 1
ATOM 3094 O O . ALA A 1 380 ? -17.039 37.764 8.071 1.00 43.12 380 ALA A O 1
ATOM 3095 N N . PRO A 1 381 ? -15.131 38.954 8.047 1.00 38.06 381 PRO A N 1
ATOM 3096 C CA . PRO A 1 381 ? -15.762 40.142 7.479 1.00 38.06 381 PRO A CA 1
ATOM 3097 C C . PRO A 1 381 ? -16.310 39.855 6.080 1.00 38.06 381 PRO A C 1
ATOM 3099 O O . PRO A 1 381 ? -15.583 39.400 5.195 1.00 38.06 381 PRO A O 1
ATOM 3102 N N . SER A 1 382 ? -17.593 40.145 5.876 1.00 42.84 382 SER A N 1
ATOM 3103 C CA . SER A 1 382 ? -18.330 39.859 4.646 1.00 42.84 382 SER A CA 1
ATOM 3104 C C . SER A 1 382 ? -18.032 40.857 3.518 1.00 42.84 382 SER A C 1
ATOM 3106 O O . SER A 1 382 ? -18.959 41.427 2.956 1.00 42.84 382 SER A O 1
ATOM 3108 N N . GLU A 1 383 ? -16.754 41.086 3.203 1.00 47.53 383 GLU A N 1
ATOM 3109 C CA . GLU A 1 383 ? -16.302 41.910 2.070 1.00 47.53 383 GLU A CA 1
ATOM 3110 C C . GLU A 1 383 ? -14.801 41.673 1.784 1.00 4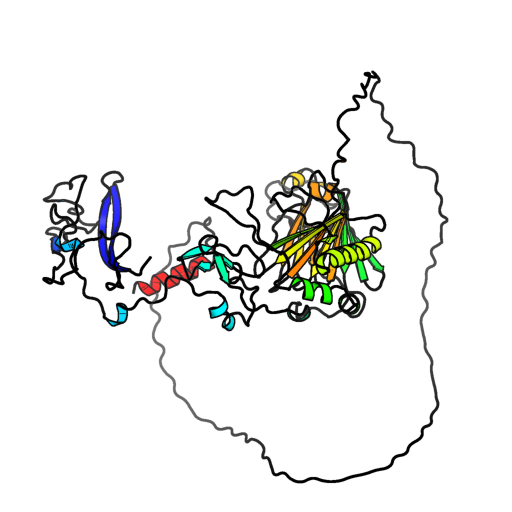7.53 383 GLU A C 1
ATOM 3112 O O . GLU A 1 383 ? -13.934 42.461 2.155 1.00 47.53 383 GLU A O 1
ATOM 3117 N N . VAL A 1 384 ? -14.461 40.557 1.121 1.00 37.75 384 VAL A N 1
ATOM 3118 C CA . VAL A 1 384 ? -13.103 40.338 0.582 1.00 37.75 384 VAL A CA 1
ATOM 3119 C C . VAL A 1 384 ? -13.165 39.827 -0.857 1.00 37.75 384 VAL A C 1
ATOM 3121 O O . VAL A 1 384 ? -13.909 38.906 -1.191 1.00 37.75 384 VAL A O 1
ATOM 3124 N N . ASN A 1 385 ? -12.357 40.472 -1.698 1.00 35.34 385 ASN A N 1
ATOM 3125 C CA . ASN A 1 385 ? -12.301 40.337 -3.149 1.00 35.34 385 ASN A CA 1
ATOM 3126 C C . ASN A 1 385 ? -12.086 38.881 -3.630 1.00 35.34 385 ASN A C 1
ATOM 3128 O O . ASN A 1 385 ? -11.305 38.128 -3.049 1.00 35.34 385 ASN A O 1
ATOM 3132 N N . VAL A 1 386 ? -12.753 38.492 -4.724 1.00 43.41 386 VAL A N 1
ATOM 3133 C CA . VAL A 1 386 ? -12.865 37.090 -5.192 1.00 43.41 386 VAL A CA 1
ATOM 3134 C C . VAL A 1 386 ? -11.516 36.496 -5.641 1.00 43.41 386 VAL A C 1
ATOM 3136 O O . VAL A 1 386 ? -11.339 35.277 -5.645 1.00 43.41 386 VAL A O 1
ATOM 3139 N N . GLU A 1 387 ? -10.544 37.348 -5.959 1.00 38.81 387 GLU A N 1
ATOM 3140 C CA . GLU A 1 387 ? -9.247 36.975 -6.537 1.00 38.81 387 GLU A CA 1
ATOM 3141 C C . GLU A 1 387 ? -8.178 36.565 -5.499 1.00 38.81 387 GLU A C 1
ATOM 3143 O O . GLU A 1 387 ? -7.174 35.957 -5.863 1.00 38.81 387 GLU A O 1
ATOM 3148 N N . SER A 1 388 ? -8.377 36.815 -4.196 1.00 37.69 388 SER A N 1
ATOM 3149 C CA . SER A 1 388 ? -7.345 36.580 -3.161 1.00 37.69 388 SER A CA 1
ATOM 3150 C C . SER A 1 388 ? -7.353 35.182 -2.514 1.00 37.69 388 SER A C 1
ATOM 3152 O O . SER A 1 388 ? -6.588 34.920 -1.583 1.00 37.69 388 SER A O 1
ATOM 3154 N N . ARG A 1 389 ? -8.153 34.229 -3.021 1.00 42.75 389 ARG A N 1
ATOM 3155 C CA . ARG A 1 389 ? -8.295 32.847 -2.488 1.00 42.75 389 ARG A CA 1
ATOM 3156 C C . ARG A 1 389 ? -7.069 31.925 -2.691 1.00 42.75 389 ARG A C 1
ATOM 3158 O O . ARG A 1 389 ? -7.199 30.700 -2.734 1.00 42.75 389 ARG A O 1
ATOM 3165 N N . LEU A 1 390 ? -5.867 32.494 -2.790 1.00 36.31 390 LEU A N 1
ATOM 3166 C CA . LEU A 1 390 ? -4.595 31.768 -2.888 1.00 36.31 390 LEU A CA 1
ATOM 3167 C C . LEU A 1 390 ? -4.102 31.213 -1.542 1.00 36.31 390 LEU A C 1
ATOM 3169 O O . LEU A 1 390 ? -3.389 30.208 -1.533 1.00 36.31 390 LEU A O 1
ATOM 3173 N N . HIS A 1 391 ? -4.580 31.743 -0.412 1.00 39.75 391 HIS A N 1
ATOM 3174 C CA . HIS A 1 391 ? -4.519 31.040 0.873 1.00 39.75 391 HIS A CA 1
ATOM 3175 C C . HIS A 1 391 ? -5.567 29.917 0.904 1.00 39.75 391 HIS A C 1
ATOM 3177 O O . HIS A 1 391 ? -6.621 30.029 1.527 1.00 39.75 391 HIS A O 1
ATOM 3183 N N . LYS A 1 392 ? -5.285 28.823 0.185 1.00 48.69 392 LYS A N 1
ATOM 3184 C CA . LYS A 1 392 ? -6.094 27.598 0.225 1.00 48.69 392 LYS A CA 1
ATOM 3185 C C . LYS A 1 392 ? -6.151 27.094 1.666 1.00 48.69 392 LYS A C 1
ATOM 3187 O O . LYS A 1 392 ? -5.130 26.654 2.191 1.00 48.69 392 LYS A O 1
ATOM 3192 N N . GLU A 1 393 ? -7.339 27.112 2.272 1.00 53.06 393 GLU A N 1
ATOM 3193 C CA . GLU A 1 393 ? -7.567 26.452 3.559 1.00 53.06 393 GLU A CA 1
ATOM 3194 C C . GLU A 1 393 ? -7.013 25.016 3.545 1.00 53.06 393 GLU A C 1
ATOM 3196 O O . GLU A 1 393 ? -7.090 24.336 2.508 1.00 53.06 393 GLU A O 1
ATOM 3201 N N . PRO A 1 394 ? -6.512 24.505 4.686 1.00 56.62 394 PRO A N 1
ATOM 3202 C CA . PRO A 1 394 ? -6.107 23.114 4.781 1.00 56.62 394 PRO A CA 1
ATOM 3203 C C . PRO A 1 394 ? -7.295 22.218 4.416 1.00 56.62 394 PRO A C 1
ATOM 3205 O O . PRO A 1 394 ? -8.327 22.198 5.090 1.00 56.62 394 PRO A O 1
ATOM 3208 N N . ARG A 1 395 ? -7.142 21.472 3.311 1.00 81.25 395 ARG A N 1
ATOM 3209 C CA . ARG A 1 395 ? -8.163 20.525 2.833 1.00 81.25 395 ARG A CA 1
ATOM 3210 C C . ARG A 1 395 ? -8.481 19.485 3.909 1.00 81.25 395 ARG A C 1
ATOM 3212 O O . ARG A 1 395 ? -9.635 19.110 4.060 1.00 81.25 395 ARG A O 1
ATOM 3219 N N . VAL A 1 396 ? -7.463 19.049 4.652 1.00 90.38 396 VAL A N 1
ATOM 3220 C CA . VAL A 1 396 ? -7.592 18.160 5.815 1.00 90.38 396 VAL A CA 1
ATOM 3221 C C . VAL A 1 396 ? -8.098 18.963 7.011 1.00 90.38 396 VAL A C 1
ATOM 3223 O O . VAL A 1 396 ? -7.459 19.940 7.397 1.00 90.38 396 VAL A O 1
ATOM 3226 N N . LYS A 1 397 ? -9.213 18.538 7.614 1.00 92.50 397 LYS A N 1
ATOM 3227 C CA . LYS A 1 397 ? -9.778 19.175 8.820 1.00 92.50 397 LYS A CA 1
ATOM 3228 C C . LYS A 1 397 ? -9.477 18.403 10.112 1.00 92.50 397 LYS A C 1
ATOM 3230 O O . LYS A 1 397 ? -9.442 19.009 11.178 1.00 92.50 397 LYS A O 1
ATOM 3235 N N . LEU A 1 398 ? -9.200 17.101 10.012 1.00 96.62 398 LEU A N 1
ATOM 3236 C CA . LEU A 1 398 ? -8.768 16.239 11.118 1.00 96.62 398 LEU A CA 1
ATOM 3237 C C . LEU A 1 398 ? -7.667 15.287 10.623 1.00 96.62 398 LEU A C 1
ATOM 3239 O O . LEU A 1 398 ? -7.853 14.618 9.607 1.00 96.62 398 LEU A O 1
ATOM 3243 N N . GLU A 1 399 ? -6.537 15.215 11.325 1.00 97.94 399 GLU A N 1
ATOM 3244 C CA . GLU A 1 399 ? -5.508 14.178 11.152 1.00 97.94 399 GLU A CA 1
ATOM 3245 C C . GLU A 1 399 ? -5.345 13.426 12.479 1.00 97.94 399 GLU A C 1
ATOM 3247 O O . GLU A 1 399 ? -4.992 14.020 13.496 1.00 97.94 399 GLU A O 1
ATOM 3252 N N . LEU A 1 400 ? -5.605 12.120 12.472 1.00 98.25 400 LEU A N 1
ATOM 3253 C CA . LEU A 1 400 ? -5.359 11.224 13.598 1.00 98.25 400 LEU A CA 1
ATOM 3254 C C . LEU A 1 400 ? -4.014 10.519 13.404 1.00 98.25 400 LEU A C 1
ATOM 3256 O O . LEU A 1 400 ? -3.744 9.991 12.319 1.00 98.25 400 LEU A O 1
ATOM 3260 N N . ARG A 1 401 ? -3.186 10.469 14.453 1.00 97.06 401 ARG A N 1
ATOM 3261 C CA . ARG A 1 401 ? -1.940 9.688 14.461 1.00 97.06 401 ARG A CA 1
ATOM 3262 C C . ARG A 1 401 ? -2.198 8.339 15.124 1.00 97.06 401 ARG A C 1
ATOM 3264 O O . ARG A 1 401 ? -2.134 8.225 16.345 1.00 97.06 401 ARG A O 1
ATOM 3271 N N . LEU A 1 402 ? -2.503 7.343 14.299 1.00 97.25 402 LEU A N 1
ATOM 3272 C CA . LEU A 1 402 ? -2.824 5.985 14.727 1.00 97.25 402 LEU A CA 1
ATOM 3273 C C . LEU A 1 402 ? -1.536 5.219 15.025 1.00 97.25 402 LEU A C 1
ATOM 3275 O O . LEU A 1 402 ? -0.600 5.250 14.223 1.00 97.25 402 LEU A O 1
ATOM 3279 N N . ASN A 1 403 ? -1.496 4.522 16.151 1.00 96.75 403 ASN A N 1
ATOM 3280 C CA . ASN A 1 403 ? -0.380 3.698 16.602 1.00 96.75 403 ASN A CA 1
ATOM 3281 C C . ASN A 1 403 ? -0.845 2.245 16.783 1.00 96.75 403 ASN A C 1
ATOM 3283 O O . ASN A 1 403 ? -2.029 1.934 16.622 1.00 96.75 403 ASN A O 1
ATOM 3287 N N . HIS A 1 404 ? 0.085 1.350 17.118 1.00 97.75 404 HIS A N 1
ATOM 3288 C CA . HIS A 1 404 ? -0.254 -0.028 17.452 1.00 97.75 404 HIS A CA 1
ATOM 3289 C C . HIS A 1 404 ? -1.275 -0.073 18.605 1.00 97.75 404 HIS A C 1
ATOM 3291 O O . HIS A 1 404 ? -1.049 0.481 19.683 1.00 97.75 404 HIS A O 1
ATOM 3297 N N . GLY A 1 405 ? -2.382 -0.772 18.367 1.00 97.88 405 GLY A N 1
ATOM 3298 C CA . GLY A 1 405 ? -3.472 -0.963 19.310 1.00 97.88 405 GLY A CA 1
ATOM 3299 C C . GLY A 1 405 ? -4.529 0.137 19.308 1.00 97.88 405 GLY A C 1
ATOM 3300 O O . GLY A 1 405 ? -5.564 -0.066 19.935 1.00 97.88 405 GLY A O 1
ATOM 3301 N N . ASP A 1 406 ? -4.346 1.257 18.608 1.00 98.38 406 ASP A N 1
ATOM 3302 C CA . ASP A 1 406 ? -5.358 2.319 18.586 1.00 98.38 406 ASP A CA 1
ATOM 3303 C C . ASP A 1 406 ? -6.589 1.899 17.760 1.00 98.38 406 ASP A C 1
ATOM 3305 O O . ASP A 1 406 ? -6.465 1.257 16.709 1.00 98.38 406 ASP A O 1
ATOM 3309 N N . VAL A 1 407 ? -7.784 2.285 18.222 1.00 98.75 407 VAL A N 1
ATOM 3310 C CA . VAL A 1 407 ? -9.063 2.064 17.525 1.00 98.75 407 VAL A CA 1
ATOM 3311 C C . VAL A 1 407 ? -9.673 3.400 17.108 1.00 98.75 407 VAL A C 1
ATOM 3313 O O . VAL A 1 407 ? -9.794 4.322 17.913 1.00 98.75 407 VAL A O 1
ATOM 3316 N N . VAL A 1 408 ? -10.103 3.493 15.851 1.00 98.62 408 VAL A N 1
ATOM 3317 C CA . VAL A 1 408 ? -10.923 4.601 15.338 1.00 98.62 408 VAL A CA 1
ATOM 3318 C C . VAL A 1 408 ? -12.356 4.121 15.168 1.00 98.62 408 VAL A C 1
ATOM 3320 O O . VAL A 1 408 ? -12.572 3.007 14.700 1.00 98.62 408 VAL A O 1
ATOM 3323 N N . VAL A 1 409 ? -13.329 4.966 15.503 1.00 98.25 409 VAL A N 1
ATOM 3324 C CA . VAL A 1 409 ? -14.758 4.711 15.281 1.00 98.25 409 VAL A CA 1
ATOM 3325 C C . VAL A 1 409 ? -15.354 5.891 14.527 1.00 98.25 409 VAL A C 1
ATOM 3327 O O . VAL A 1 409 ? -15.291 7.016 15.005 1.00 98.25 409 VAL A O 1
ATOM 3330 N N . MET A 1 410 ? -15.930 5.659 13.356 1.00 97.50 410 MET A N 1
ATOM 3331 C CA . MET A 1 410 ? -16.679 6.647 12.582 1.00 97.50 410 MET A CA 1
ATOM 3332 C C . MET A 1 410 ? -18.160 6.307 12.723 1.00 97.50 410 MET A C 1
ATOM 3334 O O . MET A 1 410 ? -18.567 5.231 12.289 1.00 97.50 410 MET A O 1
ATOM 3338 N N . LYS A 1 411 ? -18.958 7.188 13.334 1.00 95.62 411 LYS A N 1
ATOM 3339 C CA . LYS A 1 411 ? -20.398 6.984 13.530 1.00 95.62 411 LYS A CA 1
ATOM 3340 C C . LYS A 1 411 ? -21.202 8.116 12.900 1.00 95.62 411 LYS A C 1
ATOM 3342 O O . LYS A 1 411 ? -21.050 9.276 13.275 1.00 95.62 411 LYS A O 1
ATOM 3347 N N . GLY A 1 412 ? -22.093 7.755 11.984 1.00 93.56 412 GLY A N 1
ATOM 3348 C CA . GLY A 1 412 ? -23.026 8.652 11.308 1.00 93.56 412 GLY A CA 1
ATOM 3349 C C . GLY A 1 412 ? -22.975 8.467 9.795 1.00 93.56 412 GLY A C 1
ATOM 3350 O O . GLY A 1 412 ? -21.945 8.701 9.160 1.00 93.56 412 GLY A O 1
ATOM 3351 N N . ARG A 1 413 ? -24.112 8.091 9.193 1.00 89.50 413 ARG A N 1
ATOM 3352 C CA . ARG A 1 413 ? -24.244 7.846 7.739 1.00 89.50 413 ARG A CA 1
ATOM 3353 C C . ARG A 1 413 ? -23.800 9.046 6.887 1.00 89.50 413 ARG A C 1
ATOM 3355 O O . ARG A 1 413 ? -23.259 8.879 5.795 1.00 89.50 413 ARG A O 1
ATOM 3362 N N . GLU A 1 414 ? -23.986 10.254 7.407 1.00 90.06 414 GLU A N 1
ATOM 3363 C CA . GLU A 1 414 ? -23.641 11.507 6.736 1.00 90.06 414 GLU A CA 1
ATOM 3364 C C . GLU A 1 414 ? -22.130 11.775 6.661 1.00 90.06 414 GLU A C 1
ATOM 3366 O O . GLU A 1 414 ? -21.691 12.440 5.718 1.00 90.06 414 GLU A O 1
ATOM 3371 N N . ILE A 1 415 ? -21.315 11.190 7.556 1.00 91.25 415 ILE A N 1
ATOM 3372 C CA . ILE A 1 415 ? -19.848 11.202 7.423 1.00 91.25 415 ILE A CA 1
ATOM 3373 C C . ILE A 1 415 ? -19.469 10.607 6.072 1.00 91.25 415 ILE A C 1
ATOM 3375 O O . ILE A 1 415 ? -18.846 11.286 5.263 1.00 91.25 415 ILE A O 1
ATOM 3379 N N . GLN A 1 416 ? -19.917 9.385 5.783 1.00 86.62 416 GLN A N 1
ATOM 3380 C CA . GLN A 1 416 ? -19.551 8.698 4.545 1.00 86.62 416 GLN A CA 1
ATOM 3381 C C . GLN A 1 416 ? -20.111 9.398 3.298 1.00 86.62 416 GLN A C 1
ATOM 3383 O O . GLN A 1 416 ? -19.524 9.315 2.225 1.00 86.62 416 GLN A O 1
ATOM 3388 N N . ARG A 1 417 ? -21.204 10.169 3.408 1.00 88.12 417 ARG A N 1
ATOM 3389 C CA . ARG A 1 417 ? -21.726 10.973 2.290 1.00 88.12 417 ARG A CA 1
ATOM 3390 C C . ARG A 1 417 ? -20.847 12.193 1.988 1.00 88.12 417 ARG A C 1
ATOM 3392 O O . ARG A 1 417 ? -20.497 12.417 0.824 1.00 88.12 417 ARG A O 1
ATOM 3399 N N . ILE A 1 418 ? -20.508 12.971 3.019 1.00 89.69 418 ILE A N 1
ATOM 3400 C CA . ILE A 1 418 ? -19.941 14.329 2.911 1.00 89.69 418 ILE A CA 1
ATOM 3401 C C . ILE A 1 418 ? -18.411 14.345 3.012 1.00 89.69 418 ILE A C 1
ATOM 3403 O O . ILE A 1 418 ? -17.756 15.150 2.342 1.00 89.69 418 ILE A O 1
ATOM 3407 N N . TRP A 1 419 ? -17.844 13.452 3.817 1.00 92.19 419 TRP A N 1
AT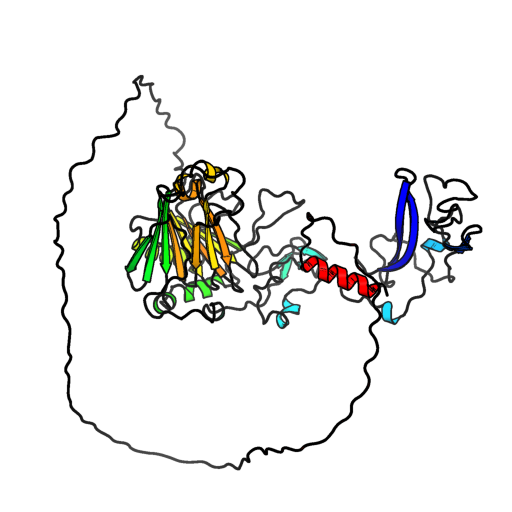OM 3408 C CA . TRP A 1 419 ? -16.422 13.353 4.121 1.00 92.19 419 TRP A CA 1
ATOM 3409 C C . TRP A 1 419 ? -15.774 12.184 3.386 1.00 92.19 419 TRP A C 1
ATOM 3411 O O . TRP A 1 419 ? -16.404 11.177 3.086 1.00 92.19 419 TRP A O 1
ATOM 3421 N N . GLU A 1 420 ? -14.491 12.333 3.091 1.00 94.12 420 GLU A N 1
ATOM 3422 C CA . GLU A 1 420 ? -13.618 11.274 2.596 1.00 94.12 420 GLU A CA 1
ATOM 3423 C C . GLU A 1 420 ? -12.364 11.229 3.471 1.00 94.12 420 GLU A C 1
ATOM 3425 O O . GLU A 1 420 ? -11.898 12.261 3.979 1.00 94.12 420 GLU A O 1
ATOM 3430 N N . HIS A 1 421 ? -11.811 10.035 3.649 1.00 95.81 421 HIS A N 1
ATOM 3431 C CA . HIS A 1 421 ? -10.661 9.796 4.500 1.00 95.81 421 HIS A CA 1
ATOM 3432 C C . HIS A 1 421 ? -9.556 9.026 3.765 1.00 95.81 421 HIS A C 1
ATOM 3434 O O . HIS A 1 421 ? -9.809 8.303 2.806 1.00 95.81 421 HIS A O 1
ATOM 3440 N N . ALA A 1 422 ? -8.308 9.219 4.188 1.00 95.75 422 ALA A N 1
ATOM 3441 C CA . ALA A 1 422 ? -7.130 8.548 3.635 1.00 95.75 422 ALA A CA 1
ATOM 3442 C C . ALA A 1 422 ? -6.228 8.040 4.761 1.00 95.75 422 ALA A C 1
ATOM 3444 O O . ALA A 1 422 ? -6.094 8.714 5.785 1.00 95.75 422 ALA A O 1
ATOM 3445 N N . VAL A 1 423 ? -5.566 6.900 4.553 1.00 95.38 423 VAL A N 1
ATOM 3446 C CA . VAL A 1 423 ? -4.635 6.289 5.514 1.00 95.38 423 VAL A CA 1
ATOM 3447 C C . VAL A 1 423 ? -3.257 6.129 4.878 1.00 95.38 423 VAL A C 1
ATOM 3449 O O . VAL A 1 423 ? -3.078 5.397 3.901 1.00 95.38 423 VAL A O 1
ATOM 3452 N N . GLN A 1 424 ? -2.268 6.795 5.472 1.00 94.88 424 GLN A N 1
ATOM 3453 C CA . GLN A 1 424 ? -0.860 6.728 5.088 1.00 94.88 424 GLN A CA 1
ATOM 3454 C C . GLN A 1 424 ? -0.044 6.093 6.230 1.00 94.88 424 GLN A C 1
ATOM 3456 O O . GLN A 1 424 ? 0.193 6.772 7.234 1.00 94.88 424 GLN A O 1
ATOM 3461 N N . PRO A 1 425 ? 0.378 4.818 6.110 1.00 94.31 425 PRO A N 1
ATOM 3462 C CA . PRO A 1 425 ? 1.389 4.223 6.986 1.00 94.31 425 PRO A CA 1
ATOM 3463 C C . PRO A 1 425 ? 2.713 4.997 6.922 1.00 94.31 425 PRO A C 1
ATOM 3465 O O . PRO A 1 425 ? 3.011 5.637 5.913 1.00 94.31 425 PRO A O 1
ATOM 3468 N N . ILE A 1 426 ? 3.480 4.961 8.014 1.00 90.25 426 ILE A N 1
ATOM 3469 C CA . ILE A 1 426 ? 4.744 5.708 8.171 1.00 90.25 426 ILE A CA 1
ATOM 3470 C C . ILE A 1 426 ? 5.951 4.774 8.348 1.00 90.25 426 ILE A C 1
ATOM 3472 O O . ILE A 1 426 ? 7.063 5.168 8.017 1.00 90.25 426 ILE A O 1
ATOM 3476 N N . GLY A 1 427 ? 5.742 3.548 8.836 1.00 86.94 427 GLY A N 1
ATOM 3477 C CA . GLY A 1 427 ? 6.787 2.526 8.956 1.00 86.94 427 GLY A CA 1
ATOM 3478 C C . GLY A 1 427 ? 6.645 1.388 7.942 1.00 86.94 427 GLY A C 1
ATOM 3479 O O . GLY A 1 427 ? 5.780 1.411 7.065 1.00 86.94 427 GLY A O 1
ATOM 3480 N N . LEU A 1 428 ? 7.506 0.381 8.099 1.00 89.62 428 LEU A N 1
ATOM 3481 C CA . LEU A 1 428 ? 7.737 -0.691 7.127 1.00 89.62 428 LEU A CA 1
ATOM 3482 C C . LEU A 1 428 ? 6.528 -1.621 6.904 1.00 89.62 428 LEU A C 1
ATOM 3484 O O . LEU A 1 428 ? 6.254 -2.007 5.768 1.00 89.62 428 LEU A O 1
ATOM 3488 N N . PHE A 1 429 ? 5.803 -1.975 7.971 1.00 94.31 429 PHE A N 1
ATOM 3489 C CA . PHE A 1 429 ? 4.696 -2.931 7.911 1.00 94.31 429 PHE A CA 1
ATOM 3490 C C . PHE A 1 429 ? 3.550 -2.574 8.868 1.00 94.31 429 PHE A C 1
ATOM 3492 O O . PHE A 1 429 ? 3.775 -2.217 10.023 1.00 94.31 429 PHE A O 1
ATOM 3499 N N . ARG A 1 430 ? 2.302 -2.679 8.399 1.00 96.31 430 ARG A N 1
ATOM 3500 C CA . ARG A 1 430 ? 1.093 -2.400 9.193 1.00 96.31 430 ARG A CA 1
ATOM 3501 C C . ARG A 1 430 ? -0.046 -3.335 8.803 1.00 96.31 430 ARG A C 1
ATOM 3503 O O . ARG A 1 430 ? -0.249 -3.608 7.624 1.00 96.31 430 ARG A O 1
ATOM 3510 N N . VAL A 1 431 ? -0.868 -3.715 9.774 1.00 98.12 431 VAL A N 1
ATOM 3511 C CA . VAL A 1 431 ? -2.184 -4.325 9.546 1.00 98.12 431 VAL A CA 1
ATOM 3512 C C . VAL A 1 431 ? -3.267 -3.387 10.075 1.00 98.12 431 VAL A C 1
ATOM 3514 O O . VAL A 1 431 ? -3.072 -2.670 11.057 1.00 98.12 431 VAL A O 1
ATOM 3517 N N . ALA A 1 432 ? -4.413 -3.364 9.407 1.00 98.25 432 ALA A N 1
ATOM 3518 C CA . ALA A 1 432 ? -5.644 -2.829 9.971 1.00 98.25 432 ALA A CA 1
ATOM 3519 C C . ALA A 1 432 ? -6.768 -3.838 9.791 1.00 98.25 432 ALA A C 1
ATOM 3521 O O . ALA A 1 432 ? -6.806 -4.518 8.768 1.00 98.25 432 ALA A O 1
ATOM 3522 N N . ALA A 1 433 ? -7.685 -3.899 10.747 1.00 98.38 433 ALA A N 1
ATOM 3523 C CA . ALA A 1 433 ? -8.921 -4.655 10.606 1.00 98.38 433 ALA A CA 1
ATOM 3524 C C . ALA A 1 433 ? -10.096 -3.711 10.867 1.00 98.38 433 ALA A C 1
ATOM 3526 O O . ALA A 1 433 ? -10.129 -3.042 11.900 1.00 98.38 433 ALA A O 1
ATOM 3527 N N . THR A 1 434 ? -11.004 -3.605 9.899 1.00 98.00 434 THR A N 1
ATOM 3528 C CA . THR A 1 434 ? -12.123 -2.659 9.893 1.00 98.00 434 THR A CA 1
ATOM 3529 C C . THR A 1 434 ? -13.434 -3.425 9.994 1.00 98.00 434 THR A C 1
ATOM 3531 O O . THR A 1 434 ? -13.816 -4.111 9.050 1.00 98.00 434 THR A O 1
ATOM 3534 N N . ALA A 1 435 ? -14.100 -3.318 11.141 1.00 97.75 435 ALA A N 1
ATOM 3535 C CA . ALA A 1 435 ? -15.390 -3.924 11.426 1.00 97.75 435 ALA A CA 1
ATOM 3536 C C . ALA A 1 435 ? -16.547 -3.037 10.948 1.00 97.75 435 ALA A C 1
ATOM 3538 O O . ALA A 1 435 ? -16.522 -1.808 11.108 1.00 97.75 435 ALA A O 1
ATOM 3539 N N . ARG A 1 436 ? -17.568 -3.670 10.365 1.00 95.50 436 ARG A N 1
ATOM 3540 C CA . ARG A 1 436 ? -18.752 -3.014 9.795 1.00 95.50 436 ARG A CA 1
ATOM 3541 C C . ARG A 1 436 ? -20.014 -3.826 10.095 1.00 95.50 436 ARG A C 1
ATOM 3543 O O . ARG A 1 436 ? -19.961 -5.008 10.437 1.00 95.50 436 ARG A O 1
ATOM 3550 N N . TRP A 1 437 ? -21.167 -3.173 9.973 1.00 94.12 437 TRP A N 1
ATOM 3551 C CA . TRP A 1 437 ? -22.455 -3.857 9.892 1.00 94.12 437 TRP A CA 1
ATOM 3552 C C . TRP A 1 437 ? -22.972 -3.792 8.459 1.00 94.12 437 TRP A C 1
ATOM 3554 O O . TRP A 1 437 ? -23.163 -2.706 7.911 1.00 94.12 437 TRP A O 1
ATOM 3564 N N . ILE A 1 438 ? -23.217 -4.952 7.862 1.00 91.06 438 ILE A N 1
ATOM 3565 C CA . ILE A 1 438 ? -23.815 -5.107 6.542 1.00 91.06 438 ILE A CA 1
ATOM 3566 C C . ILE A 1 438 ? -25.297 -5.426 6.714 1.00 91.06 438 ILE A C 1
ATOM 3568 O O . ILE A 1 438 ? -25.672 -6.437 7.315 1.00 91.06 438 ILE A O 1
ATOM 3572 N N . ASN A 1 439 ? -26.151 -4.578 6.144 1.00 86.44 439 ASN A N 1
ATOM 3573 C CA . ASN A 1 439 ? -27.584 -4.816 6.043 1.00 86.44 439 ASN A CA 1
ATOM 3574 C C . ASN A 1 439 ? -27.847 -5.822 4.920 1.00 86.44 439 ASN A C 1
ATOM 3576 O O . ASN A 1 439 ? -28.153 -5.448 3.788 1.00 86.44 439 ASN A O 1
ATOM 3580 N N . VAL A 1 440 ? -27.712 -7.111 5.232 1.00 73.94 440 VAL A N 1
ATOM 3581 C CA . VAL A 1 440 ? -28.088 -8.187 4.309 1.00 73.94 440 VAL A CA 1
ATOM 3582 C C . VAL A 1 440 ? -29.598 -8.089 4.048 1.00 73.94 440 VAL A C 1
ATOM 3584 O O . VAL A 1 440 ? -30.375 -8.174 5.005 1.00 73.94 440 VAL A O 1
ATOM 3587 N N . PRO A 1 441 ? -30.056 -7.922 2.792 1.00 61.38 441 PRO A N 1
ATOM 3588 C CA . PRO A 1 441 ? -31.480 -7.949 2.491 1.00 61.38 441 PRO A CA 1
ATOM 3589 C C . PRO A 1 441 ? -32.052 -9.302 2.910 1.00 61.38 441 PRO A C 1
ATOM 3591 O O . PRO A 1 441 ? -31.576 -10.342 2.447 1.00 61.38 441 PRO A O 1
ATOM 3594 N N . GLN A 1 442 ? -33.073 -9.302 3.771 1.00 46.59 442 GLN A N 1
ATOM 3595 C CA . GLN A 1 442 ? -33.792 -10.533 4.087 1.00 46.59 442 GLN A CA 1
ATOM 3596 C C . GLN A 1 442 ? -34.323 -11.124 2.780 1.00 46.59 442 GLN A C 1
ATOM 3598 O O . GLN A 1 442 ? -35.095 -10.481 2.064 1.00 46.59 442 GLN A O 1
ATOM 3603 N N . GLN A 1 443 ? -33.915 -12.354 2.465 1.00 38.69 443 GLN A N 1
ATOM 3604 C CA . GLN A 1 443 ? -34.547 -13.117 1.400 1.00 38.69 443 GLN A CA 1
ATOM 3605 C C . GLN A 1 443 ? -35.966 -13.453 1.859 1.00 38.69 443 GLN A C 1
ATOM 3607 O O . GLN A 1 443 ? -36.190 -14.451 2.542 1.00 38.69 443 GLN A O 1
ATOM 3612 N N . HIS A 1 444 ? -36.930 -12.599 1.514 1.00 33.16 444 HIS A N 1
ATOM 3613 C CA . HIS A 1 444 ? -38.333 -12.950 1.666 1.00 33.16 444 HIS A CA 1
ATOM 3614 C C . HIS A 1 444 ? -38.586 -14.236 0.864 1.00 33.16 444 HIS A C 1
ATOM 3616 O O . HIS A 1 444 ? -38.277 -14.258 -0.334 1.00 33.16 444 HIS A O 1
ATOM 3622 N N . PRO A 1 445 ? -39.127 -15.306 1.480 1.00 32.31 445 PRO A N 1
ATOM 3623 C CA . PRO A 1 445 ? -39.483 -16.507 0.741 1.00 32.31 445 PRO A CA 1
ATOM 3624 C C . PRO A 1 445 ? -40.471 -16.129 -0.364 1.00 32.31 445 PRO A C 1
ATOM 3626 O O . PRO A 1 445 ? -41.416 -15.365 -0.145 1.00 32.31 445 PRO A O 1
ATOM 3629 N N . ALA A 1 446 ? -40.208 -16.612 -1.576 1.00 37.44 446 ALA A N 1
ATOM 3630 C CA . ALA A 1 446 ? -40.912 -16.153 -2.761 1.00 37.44 446 ALA A CA 1
ATOM 3631 C C . ALA A 1 446 ? -42.415 -16.477 -2.687 1.00 37.44 446 ALA A C 1
ATOM 3633 O O . ALA A 1 446 ? -42.804 -17.642 -2.672 1.00 37.44 446 ALA A O 1
ATOM 3634 N N . GLY A 1 447 ? -43.252 -15.436 -2.729 1.00 42.31 447 GLY A N 1
ATOM 3635 C CA . GLY A 1 447 ? -44.669 -15.566 -3.073 1.00 42.31 447 GLY A CA 1
ATOM 3636 C C . GLY A 1 447 ? -45.672 -15.581 -1.917 1.00 42.31 447 GLY A C 1
ATOM 3637 O O . GLY A 1 447 ? -46.404 -16.550 -1.756 1.00 42.31 447 GLY A O 1
ATOM 3638 N N . VAL A 1 448 ? -45.855 -14.438 -1.246 1.00 32.31 448 VAL A N 1
ATOM 3639 C CA . VAL A 1 448 ? -47.205 -14.020 -0.818 1.00 32.31 448 VAL A CA 1
ATOM 3640 C C . VAL A 1 448 ? -47.469 -12.612 -1.349 1.00 32.31 448 VAL A C 1
ATOM 3642 O O . VAL A 1 448 ? -46.963 -11.620 -0.828 1.00 32.31 448 VAL A O 1
ATOM 3645 N N . LEU A 1 449 ? -48.260 -12.528 -2.421 1.00 34.28 449 LEU A N 1
ATOM 3646 C CA . LEU A 1 449 ? -48.720 -11.271 -3.014 1.00 34.28 449 LEU A CA 1
ATOM 3647 C C . LEU A 1 449 ? -49.779 -10.617 -2.115 1.00 34.28 449 LEU A C 1
ATOM 3649 O O . LEU A 1 449 ? -50.980 -10.774 -2.333 1.00 34.28 449 LEU A O 1
ATOM 3653 N N . VAL A 1 450 ? -49.342 -9.840 -1.123 1.00 33.22 450 VAL A N 1
ATOM 3654 C CA . VAL A 1 450 ? -50.232 -8.901 -0.430 1.00 33.22 450 VAL A CA 1
ATOM 3655 C C . VAL A 1 450 ? -50.466 -7.706 -1.353 1.00 33.22 450 VAL A C 1
ATOM 3657 O O . VAL A 1 450 ? -49.613 -6.826 -1.480 1.00 33.22 450 VAL A O 1
ATOM 3660 N N . LYS A 1 451 ? -51.626 -7.674 -2.019 1.00 31.55 451 LYS A N 1
ATOM 3661 C CA . LYS A 1 451 ? -52.092 -6.476 -2.729 1.00 31.55 451 LYS A CA 1
ATOM 3662 C C . LYS A 1 451 ? -52.221 -5.333 -1.719 1.00 31.55 451 LYS A C 1
ATOM 3664 O O . LYS A 1 451 ? -53.007 -5.435 -0.783 1.00 31.55 451 LYS A O 1
ATOM 3669 N N . ARG A 1 452 ? -51.477 -4.244 -1.922 1.00 33.62 452 ARG A N 1
ATOM 3670 C CA . ARG A 1 452 ? -51.778 -2.962 -1.275 1.00 33.62 452 ARG A CA 1
ATOM 3671 C C . ARG A 1 452 ? -52.870 -2.270 -2.081 1.00 33.62 452 ARG A C 1
ATOM 3673 O O . ARG A 1 452 ? -52.682 -2.037 -3.273 1.00 33.62 452 ARG A O 1
ATOM 3680 N N . GLU A 1 453 ? -53.986 -1.960 -1.437 1.00 31.22 453 GLU A N 1
ATOM 3681 C CA . GLU A 1 453 ? -54.962 -1.020 -1.989 1.00 31.22 453 GLU A CA 1
ATOM 3682 C C . GLU A 1 453 ? -54.416 0.417 -1.885 1.00 31.22 453 GLU A C 1
ATOM 3684 O O . GLU A 1 453 ? -53.636 0.708 -0.971 1.00 31.22 453 GLU A O 1
ATOM 3689 N N . PRO A 1 454 ? -54.760 1.311 -2.828 1.00 30.16 454 PRO A N 1
ATOM 3690 C CA . PRO A 1 454 ? -54.313 2.696 -2.794 1.00 30.16 454 PRO A CA 1
ATOM 3691 C C . PRO A 1 454 ? -55.135 3.493 -1.773 1.00 30.16 454 PRO A C 1
ATOM 3693 O O . PRO A 1 454 ? -56.350 3.616 -1.907 1.00 30.16 454 PRO A O 1
ATOM 3696 N N . SER A 1 455 ? -54.472 4.062 -0.768 1.00 33.28 455 SER A N 1
ATOM 3697 C CA . SER A 1 455 ? -55.079 5.042 0.136 1.00 33.28 455 SER A CA 1
ATOM 3698 C C . SER A 1 455 ? -54.738 6.459 -0.323 1.00 33.28 455 SER A C 1
ATOM 3700 O O . SER A 1 455 ? -53.620 6.930 -0.094 1.00 33.28 455 SER A O 1
ATOM 3702 N N . ASP A 1 456 ? -55.699 7.139 -0.944 1.00 32.75 456 ASP A N 1
ATOM 3703 C CA . ASP A 1 456 ? -55.641 8.588 -1.144 1.00 32.75 456 ASP A CA 1
ATOM 3704 C C . ASP A 1 456 ? -55.665 9.309 0.216 1.00 32.75 456 ASP A C 1
ATOM 3706 O O . ASP A 1 456 ? -56.521 9.042 1.061 1.00 32.75 456 ASP A O 1
ATOM 3710 N N . GLY A 1 457 ? -54.734 10.238 0.432 1.00 30.09 457 GLY A N 1
ATOM 3711 C CA . GLY A 1 457 ? -54.659 11.050 1.649 1.00 30.09 457 GLY A CA 1
ATOM 3712 C C . GLY A 1 457 ? -53.494 12.047 1.587 1.00 30.09 457 GLY A C 1
ATOM 3713 O O . GLY A 1 457 ? -52.404 11.661 1.161 1.00 30.09 457 GLY A O 1
ATOM 3714 N N . PRO A 1 458 ? -53.695 13.331 1.938 1.00 30.00 458 PRO A N 1
ATOM 3715 C CA . PRO A 1 458 ? -52.687 14.363 1.727 1.00 30.00 458 PRO A CA 1
ATOM 3716 C C . PRO A 1 458 ? -51.523 14.287 2.723 1.00 30.00 458 PRO A C 1
ATOM 3718 O O . PRO A 1 458 ? -51.648 13.834 3.858 1.00 30.00 458 PRO A O 1
ATOM 3721 N N . MET A 1 459 ? -50.377 14.784 2.265 1.00 34.84 459 MET A N 1
ATOM 3722 C CA . MET A 1 459 ? -49.132 14.894 3.016 1.00 34.84 459 MET A CA 1
ATOM 3723 C C . MET A 1 459 ? -49.226 16.038 4.037 1.00 34.84 459 MET A C 1
ATOM 3725 O O . MET A 1 459 ? -49.198 17.202 3.643 1.00 34.84 459 MET A O 1
ATOM 3729 N N . GLU A 1 460 ? -49.292 15.720 5.332 1.00 30.02 460 GLU A N 1
ATOM 3730 C CA . GLU A 1 460 ? -49.226 16.713 6.412 1.00 30.02 460 GLU A CA 1
ATOM 3731 C C . GLU A 1 460 ? -48.080 16.434 7.397 1.00 30.02 460 GLU A C 1
ATOM 3733 O O . GLU A 1 460 ? -47.612 15.308 7.567 1.00 30.02 460 GLU A O 1
ATOM 3738 N N . THR A 1 461 ? -47.559 17.510 7.981 1.00 33.47 461 THR A N 1
ATOM 3739 C CA . THR A 1 461 ? -46.271 17.553 8.681 1.00 33.47 461 THR A CA 1
ATOM 3740 C C . THR A 1 461 ? -46.383 17.177 10.157 1.00 33.47 461 THR A C 1
ATOM 3742 O O . THR A 1 461 ? -47.000 17.914 10.922 1.00 33.47 461 THR A O 1
ATOM 3745 N N . GLU A 1 462 ? -45.677 16.128 10.592 1.00 27.81 462 GLU A N 1
ATOM 3746 C CA . GLU A 1 462 ? -45.556 15.759 12.015 1.00 27.81 462 GLU A CA 1
ATOM 3747 C C . GLU A 1 462 ? -44.108 15.873 12.543 1.00 27.81 462 GLU A C 1
ATOM 3749 O O . GLU A 1 462 ? -43.551 14.975 13.171 1.00 27.81 462 GLU A O 1
ATOM 3754 N N . PHE A 1 463 ? -43.490 17.033 12.307 1.00 30.11 463 PHE A N 1
ATOM 3755 C CA . PHE A 1 463 ? -42.445 17.555 13.196 1.00 30.11 463 PHE A CA 1
ATOM 3756 C C . PHE A 1 463 ? -43.107 18.501 14.211 1.00 30.11 463 PHE A C 1
ATOM 3758 O O . PHE A 1 463 ? -44.045 19.211 13.868 1.00 30.11 463 PHE A O 1
ATOM 3765 N N . VAL A 1 464 ? -42.586 18.541 15.446 1.00 31.72 464 VAL A N 1
ATOM 3766 C CA . VAL A 1 464 ? -43.165 19.228 16.628 1.00 31.72 464 VAL A CA 1
ATOM 3767 C C . VAL A 1 464 ? -44.325 18.475 17.309 1.00 31.72 464 VAL A C 1
ATOM 3769 O O . VAL A 1 464 ? -45.465 18.932 17.307 1.00 31.72 464 VAL A O 1
ATOM 3772 N N . LYS A 1 465 ? -44.001 17.362 17.999 1.00 28.38 465 LYS A N 1
ATOM 3773 C CA . LYS A 1 465 ? -44.629 16.934 19.281 1.00 28.38 465 LYS A CA 1
ATOM 3774 C C . LYS A 1 465 ? -43.942 15.703 19.909 1.00 28.38 465 LYS A C 1
ATOM 3776 O O . LYS A 1 465 ? -44.503 14.615 19.951 1.00 28.38 465 LYS A O 1
ATOM 3781 N N . ARG A 1 466 ? -42.729 15.876 20.454 1.00 27.39 466 ARG A N 1
ATOM 3782 C CA . ARG A 1 466 ? -42.135 14.960 21.464 1.00 27.39 466 ARG A CA 1
ATOM 3783 C C . ARG A 1 466 ? -40.946 15.596 22.199 1.00 27.39 466 ARG A C 1
ATOM 3785 O O . ARG A 1 466 ? -39.835 15.088 22.203 1.00 27.39 466 ARG A O 1
ATOM 3792 N N . ALA A 1 467 ? -41.214 16.740 22.826 1.00 27.50 467 ALA A N 1
ATOM 3793 C CA . ALA A 1 467 ? -40.302 17.425 23.743 1.00 27.50 467 ALA A CA 1
ATOM 3794 C C . ALA A 1 467 ? -41.001 17.641 25.097 1.00 27.50 467 ALA A C 1
ATOM 3796 O O . ALA A 1 467 ? -41.374 18.754 25.451 1.00 27.50 467 ALA A O 1
ATOM 3797 N N . ALA A 1 468 ? -41.255 16.539 25.805 1.00 27.72 468 ALA A N 1
ATOM 3798 C CA . ALA A 1 468 ? -41.670 16.481 27.207 1.00 27.72 468 ALA A CA 1
ATOM 3799 C C . ALA A 1 468 ? -41.539 15.027 27.693 1.00 27.72 468 ALA A C 1
ATOM 3801 O O . ALA A 1 468 ? -41.719 14.108 26.898 1.00 27.72 468 ALA A O 1
ATOM 3802 N N . VAL A 1 469 ? -41.300 14.839 28.996 1.00 29.19 469 VAL A N 1
ATOM 3803 C CA . VAL A 1 469 ? -41.078 13.541 29.669 1.00 29.19 469 VAL A CA 1
ATOM 3804 C C . VAL A 1 469 ? -39.741 12.868 29.319 1.00 29.19 469 VAL A C 1
ATOM 3806 O O . VAL A 1 469 ? -39.661 12.012 28.448 1.00 29.19 469 VAL A O 1
ATOM 3809 N N . LEU A 1 470 ? -38.695 13.224 30.068 1.00 28.12 470 LEU A N 1
ATOM 3810 C CA . LEU A 1 470 ? -38.066 12.349 31.073 1.00 28.12 470 LEU A CA 1
ATOM 3811 C C . LEU A 1 470 ? -37.117 13.217 31.918 1.00 28.12 470 LEU A C 1
ATOM 3813 O O . LEU A 1 470 ? -36.157 13.779 31.399 1.00 28.12 470 LEU A O 1
ATOM 3817 N N . GLY A 1 471 ? -37.434 13.394 33.201 1.00 26.47 471 GLY A N 1
ATOM 3818 C CA . GLY A 1 471 ? -36.670 14.262 34.099 1.00 26.47 471 GLY A CA 1
ATOM 3819 C C . GLY A 1 471 ? -35.507 13.534 34.770 1.00 26.47 471 GLY A C 1
ATOM 3820 O O . GLY A 1 471 ? -35.666 12.400 35.215 1.00 26.47 471 GLY A O 1
ATOM 3821 N N . PHE A 1 472 ? -34.378 14.228 34.910 1.00 29.16 472 PHE A N 1
ATOM 3822 C CA . PHE A 1 472 ? -33.282 13.867 35.810 1.00 29.16 472 PHE A CA 1
ATOM 3823 C C . PHE A 1 472 ? -32.951 15.082 36.694 1.00 29.16 472 PHE A C 1
ATOM 3825 O O . PHE A 1 472 ? -33.026 16.208 36.199 1.00 29.16 472 PHE A O 1
ATOM 3832 N N . PRO A 1 473 ? -32.648 14.890 37.992 1.00 30.16 473 PRO A N 1
ATOM 3833 C CA . PRO A 1 473 ? -32.450 15.993 38.927 1.00 30.16 473 PRO A CA 1
ATOM 3834 C C . PRO A 1 473 ? -31.081 16.665 38.767 1.00 30.16 473 PRO A C 1
ATOM 3836 O O . PRO A 1 473 ? -30.077 16.018 38.469 1.00 30.16 473 PRO A O 1
ATOM 3839 N N . GLU A 1 474 ? -31.052 17.971 39.023 1.00 26.94 474 GLU A N 1
ATOM 3840 C CA . GLU A 1 474 ? -29.838 18.786 39.073 1.00 26.94 474 GLU A CA 1
ATOM 3841 C C . GLU A 1 474 ? -28.963 18.417 40.284 1.00 26.94 474 GLU A C 1
ATOM 3843 O O . GLU A 1 474 ? -29.469 18.138 41.373 1.00 26.94 474 GLU A O 1
ATOM 3848 N N . VAL A 1 475 ? -27.638 18.482 40.116 1.00 30.70 475 VAL A N 1
ATOM 3849 C CA . VAL A 1 475 ? -26.661 18.452 41.217 1.00 30.70 475 VAL A CA 1
ATOM 3850 C C . VAL A 1 475 ? -25.838 19.744 41.136 1.00 30.70 475 VAL A C 1
ATOM 3852 O O . VAL A 1 475 ? -25.301 20.034 40.064 1.00 30.70 475 VAL A O 1
ATOM 3855 N N . PRO A 1 476 ? -25.759 20.554 42.208 1.00 30.23 476 PRO A N 1
ATOM 3856 C CA . PRO A 1 476 ? -25.216 21.904 42.119 1.00 30.23 476 PRO A CA 1
ATOM 3857 C C . PRO A 1 476 ? -23.682 21.954 42.104 1.00 30.23 476 PRO A C 1
ATOM 3859 O O . PRO A 1 476 ? -22.989 21.138 42.711 1.00 30.23 476 PRO A O 1
ATOM 3862 N N . LEU A 1 477 ? -23.173 22.993 41.442 1.00 25.33 477 LEU A N 1
ATOM 3863 C CA . LEU A 1 477 ? -21.774 23.417 41.466 1.00 25.33 477 LEU A CA 1
ATOM 3864 C C . LEU A 1 477 ? -21.354 23.848 42.881 1.00 25.33 477 LEU A C 1
ATOM 3866 O O . LEU A 1 477 ? -22.052 24.636 43.517 1.00 25.33 477 LEU A O 1
ATOM 3870 N N . ILE A 1 478 ? -20.168 23.419 43.320 1.00 27.94 478 ILE A N 1
ATOM 3871 C CA . ILE A 1 478 ? -19.438 24.030 44.439 1.00 27.94 478 ILE A CA 1
ATOM 3872 C C . ILE A 1 478 ? -18.036 24.396 43.951 1.00 27.94 478 ILE A C 1
ATOM 3874 O O . ILE A 1 478 ? -17.365 23.609 43.282 1.00 27.94 478 ILE A O 1
ATOM 3878 N N . SER A 1 479 ? -17.622 25.617 44.274 1.00 25.31 479 SER A N 1
ATOM 3879 C CA . SER A 1 479 ? -16.329 26.211 43.950 1.00 25.31 479 SER A CA 1
ATOM 3880 C C . SER A 1 479 ? -15.407 26.293 45.174 1.00 25.31 479 SER A C 1
ATOM 3882 O O . SER A 1 479 ? -15.859 26.180 46.307 1.00 25.31 479 SER A O 1
ATOM 3884 N N . GLU A 1 480 ? -14.141 26.617 44.893 1.00 29.08 480 GLU A N 1
ATOM 3885 C CA . GLU A 1 480 ? -13.080 27.072 45.813 1.00 29.08 480 GLU A CA 1
ATOM 3886 C C . GLU A 1 480 ? -12.198 26.014 46.512 1.00 29.08 480 GLU A C 1
ATOM 3888 O O . GLU A 1 480 ? -12.600 25.293 47.415 1.00 29.08 480 GLU A O 1
ATOM 3893 N N . GLY A 1 481 ? -10.930 25.982 46.080 1.00 25.44 481 GLY A N 1
ATOM 3894 C CA . GLY A 1 481 ? -9.793 26.479 46.872 1.00 25.44 481 GLY A CA 1
ATOM 3895 C C . GLY A 1 481 ? -9.493 25.858 48.244 1.00 25.44 481 GLY A C 1
ATOM 3896 O O . GLY A 1 481 ? -10.187 26.109 49.220 1.00 25.44 481 GLY A O 1
ATOM 3897 N N . GLY A 1 482 ? -8.335 25.199 48.367 1.00 25.47 482 GLY A N 1
ATOM 3898 C CA . GLY A 1 482 ? -7.765 24.837 49.672 1.00 25.47 482 GLY A CA 1
ATOM 3899 C C . GLY A 1 482 ? -6.448 24.065 49.562 1.00 25.47 482 GLY A C 1
ATOM 3900 O O . GLY A 1 482 ? -6.385 23.021 48.922 1.00 25.47 482 GLY A O 1
ATOM 3901 N N . SER A 1 483 ? -5.381 24.585 50.165 1.00 26.36 483 SER A N 1
ATOM 3902 C CA . SER A 1 483 ? -4.018 24.047 50.071 1.00 26.36 483 SER A CA 1
ATOM 3903 C C . SER A 1 483 ? -3.560 23.292 51.326 1.00 26.36 483 SER A C 1
ATOM 3905 O O . SER A 1 483 ? -3.939 23.669 52.430 1.00 26.36 483 SER A O 1
ATOM 3907 N N . ALA A 1 484 ? -2.579 22.401 51.118 1.00 27.22 484 ALA A N 1
ATOM 3908 C CA . ALA A 1 484 ? -1.430 22.098 51.995 1.00 27.22 484 ALA A CA 1
ATOM 3909 C C . ALA A 1 484 ? -1.370 20.792 52.834 1.00 27.22 484 ALA A C 1
ATOM 3911 O O . ALA A 1 484 ? -2.312 20.365 53.492 1.00 27.22 484 ALA A O 1
ATOM 3912 N N . SER A 1 485 ? -0.118 20.306 52.903 1.00 27.41 485 SER A N 1
ATOM 3913 C CA . SER A 1 485 ? 0.565 19.539 53.969 1.00 27.41 485 SER A CA 1
ATOM 3914 C C . SER A 1 485 ? 0.285 18.044 54.218 1.00 27.41 485 SER A C 1
ATOM 3916 O O . SER A 1 485 ? -0.791 17.622 54.623 1.00 27.41 485 SER A O 1
ATOM 3918 N N . SER A 1 486 ? 1.378 17.276 54.102 1.00 29.64 486 SER A N 1
ATOM 3919 C CA . SER A 1 486 ? 1.642 15.949 54.687 1.00 29.64 486 SER A CA 1
ATOM 3920 C C . SER A 1 486 ? 1.602 15.963 56.231 1.00 29.64 486 SER A C 1
ATOM 3922 O O . SER A 1 486 ? 1.666 17.046 56.820 1.00 29.64 486 SER A O 1
ATOM 3924 N N . PRO A 1 487 ? 1.604 14.794 56.912 1.00 34.78 487 PRO A N 1
ATOM 3925 C CA . PRO A 1 487 ? 2.905 14.207 57.295 1.00 34.78 487 PRO A CA 1
ATOM 3926 C C . PRO A 1 487 ? 2.967 12.655 57.362 1.00 34.78 487 PRO A C 1
ATOM 3928 O O . PRO A 1 487 ? 1.950 11.971 57.433 1.00 34.78 487 PRO A O 1
ATOM 3931 N N . GLY A 1 488 ? 4.190 12.101 57.383 1.00 25.69 488 GLY A N 1
ATOM 3932 C CA . GLY A 1 488 ? 4.493 10.777 57.979 1.00 25.69 488 GLY A CA 1
ATOM 3933 C C . GLY A 1 488 ? 4.828 10.913 59.483 1.00 25.69 488 GLY A C 1
ATOM 3934 O O . GLY A 1 488 ? 4.490 11.961 60.035 1.00 25.69 488 GLY A O 1
ATOM 3935 N N . PRO A 1 489 ? 5.550 9.979 60.159 1.00 44.34 489 PRO A N 1
ATOM 3936 C CA . PRO A 1 489 ? 6.346 8.856 59.619 1.00 44.34 489 PRO A CA 1
ATOM 3937 C C . PRO A 1 489 ? 6.283 7.530 60.452 1.00 44.34 489 PRO A C 1
ATOM 3939 O O . PRO A 1 489 ? 5.513 7.422 61.400 1.00 44.34 489 PRO A O 1
ATOM 3942 N N . SER A 1 490 ? 7.223 6.597 60.183 1.00 29.67 490 SER A N 1
ATOM 3943 C CA . SER A 1 490 ? 7.789 5.567 61.110 1.00 29.67 490 SER A CA 1
ATOM 3944 C C . SER A 1 490 ? 6.909 4.347 61.500 1.00 29.67 490 SER A C 1
ATOM 3946 O O . SER A 1 490 ? 5.693 4.454 61.501 1.00 29.67 490 SER A O 1
ATOM 3948 N N . SER A 1 491 ? 7.414 3.150 61.866 1.00 29.36 491 SER A N 1
ATOM 3949 C CA . SER A 1 491 ? 8.734 2.469 61.728 1.00 29.36 491 SER A CA 1
ATOM 3950 C C . SER A 1 491 ? 8.643 0.998 62.224 1.00 29.36 491 SER A C 1
ATOM 3952 O O . SER A 1 491 ? 7.700 0.677 62.938 1.00 29.36 491 SER A O 1
ATOM 3954 N N . GLY A 1 492 ? 9.654 0.150 61.954 1.00 26.50 492 GLY A N 1
ATOM 3955 C CA . GLY A 1 492 ? 9.865 -1.174 62.595 1.00 26.50 492 GLY A CA 1
ATOM 3956 C C . GLY A 1 492 ? 9.962 -2.329 61.576 1.00 26.50 492 GLY A C 1
ATOM 3957 O O . GLY A 1 492 ? 8.994 -2.525 60.855 1.00 26.50 492 GLY A O 1
ATOM 3958 N N . ILE A 1 493 ? 11.055 -3.071 61.315 1.00 28.22 493 ILE A N 1
ATOM 3959 C CA . ILE A 1 493 ? 12.235 -3.618 62.049 1.00 28.22 493 ILE A CA 1
ATOM 3960 C C . ILE A 1 493 ? 12.116 -5.147 62.268 1.00 28.22 493 ILE A C 1
ATOM 3962 O O . ILE A 1 493 ? 11.051 -5.653 62.594 1.00 28.22 493 ILE A O 1
ATOM 3966 N N . SER A 1 494 ? 13.268 -5.826 62.128 1.00 28.86 494 SER A N 1
ATOM 3967 C CA . SER A 1 494 ? 13.585 -7.256 62.339 1.00 28.86 494 SER A CA 1
ATOM 3968 C C . SER A 1 494 ? 13.097 -8.252 61.273 1.00 28.86 494 SER A C 1
ATOM 3970 O O . SER A 1 494 ? 11.909 -8.331 61.004 1.00 28.86 494 SER A O 1
ATOM 3972 N N . SER A 1 495 ? 13.928 -9.004 60.532 1.00 29.30 495 SER A N 1
ATOM 3973 C CA . SER A 1 495 ? 15.223 -9.708 60.751 1.00 29.30 495 SER A CA 1
ATOM 3974 C C . SER A 1 495 ? 15.083 -11.176 61.172 1.00 29.30 495 SER A C 1
ATOM 3976 O O . SER A 1 495 ? 14.612 -11.447 62.272 1.00 29.30 495 SER A O 1
ATOM 3978 N N . ASN A 1 496 ? 15.649 -12.097 60.380 1.00 29.84 496 ASN A N 1
ATOM 3979 C CA . ASN A 1 496 ? 16.641 -13.053 60.893 1.00 29.84 496 ASN A CA 1
ATOM 3980 C C . ASN A 1 496 ? 17.454 -13.735 59.779 1.00 29.84 496 ASN A C 1
ATOM 3982 O O . ASN A 1 496 ? 17.041 -13.775 58.623 1.00 29.84 496 ASN A O 1
ATOM 3986 N N . GLN A 1 497 ? 18.640 -14.219 60.157 1.00 30.00 497 GLN A N 1
ATOM 3987 C CA . GLN A 1 497 ? 19.663 -14.829 59.300 1.00 30.00 497 GLN A CA 1
ATOM 3988 C C . GLN A 1 497 ? 19.852 -16.326 59.610 1.00 30.00 497 GLN A C 1
ATOM 3990 O O . GLN A 1 497 ? 19.505 -16.764 60.703 1.00 30.00 497 GLN A O 1
ATOM 3995 N N . HIS A 1 498 ? 20.509 -17.018 58.667 1.00 30.98 498 HIS A N 1
ATOM 3996 C CA . HIS A 1 498 ? 21.404 -18.197 58.748 1.00 30.98 498 HIS A CA 1
ATOM 3997 C C . HIS A 1 498 ? 21.059 -19.192 57.623 1.00 30.98 498 HIS A C 1
ATOM 3999 O O . HIS A 1 498 ? 19.914 -19.614 57.517 1.00 30.98 498 HIS A O 1
ATOM 4005 N N . SER A 1 499 ? 21.919 -19.478 56.636 1.00 29.19 499 SER A N 1
ATOM 4006 C CA . SER A 1 499 ? 23.346 -19.884 56.630 1.00 29.19 499 SER A CA 1
ATOM 4007 C C . SER A 1 499 ? 23.576 -21.363 56.953 1.00 29.19 499 SER A C 1
ATOM 4009 O O . SER A 1 499 ? 23.393 -21.785 58.091 1.00 29.19 499 SER A O 1
ATOM 4011 N N . THR A 1 500 ? 24.096 -22.112 55.973 1.00 30.81 500 THR A N 1
ATOM 4012 C CA . THR A 1 500 ? 25.318 -22.940 56.110 1.00 30.81 500 THR A CA 1
ATOM 4013 C C . THR A 1 500 ? 25.867 -23.369 54.736 1.00 30.81 500 THR A C 1
ATOM 4015 O O . THR A 1 500 ? 25.130 -23.420 53.754 1.00 30.81 500 THR A O 1
ATOM 4018 N N . ASP A 1 501 ? 27.183 -23.598 54.682 1.00 32.97 501 ASP A N 1
ATOM 4019 C CA . ASP A 1 501 ? 28.025 -23.763 53.483 1.00 32.97 501 ASP A CA 1
ATOM 4020 C C . ASP A 1 501 ? 28.084 -25.175 52.873 1.00 32.97 501 ASP A C 1
ATOM 4022 O O . ASP A 1 501 ? 27.814 -26.169 53.545 1.00 32.97 501 ASP A O 1
ATOM 4026 N N . THR A 1 502 ? 28.567 -25.258 51.621 1.00 31.47 502 THR A N 1
ATOM 4027 C CA . THR A 1 502 ? 29.788 -25.989 51.152 1.00 31.47 502 THR A CA 1
ATOM 4028 C C . THR A 1 502 ? 29.724 -26.190 49.620 1.00 31.47 502 THR A C 1
ATOM 4030 O O . THR A 1 502 ? 28.651 -26.433 49.087 1.00 31.47 502 THR A O 1
ATOM 4033 N N . GLY A 1 503 ? 30.791 -26.121 48.809 1.00 30.69 503 GLY A N 1
ATOM 4034 C CA . GLY A 1 503 ? 32.181 -25.684 49.012 1.00 30.69 503 GLY A CA 1
ATOM 4035 C C . GLY A 1 503 ? 33.111 -26.200 47.884 1.00 30.69 503 GLY A C 1
ATOM 4036 O O . GLY A 1 503 ? 32.989 -27.360 47.508 1.00 30.69 503 GLY A O 1
ATOM 4037 N N . THR A 1 504 ? 34.082 -25.387 47.420 1.00 31.55 504 THR A N 1
ATOM 4038 C CA . THR A 1 504 ? 35.244 -25.736 46.531 1.00 31.55 504 THR A CA 1
ATOM 4039 C C . THR A 1 504 ? 34.950 -26.131 45.056 1.00 31.55 504 THR A C 1
ATOM 4041 O O . THR A 1 504 ? 33.902 -26.696 44.779 1.00 31.55 504 THR A O 1
ATOM 4044 N N . SER A 1 505 ? 35.786 -25.861 44.030 1.00 30.12 505 SER A N 1
ATOM 4045 C CA . SER A 1 505 ? 37.143 -25.252 43.921 1.00 30.12 505 SER A CA 1
ATOM 4046 C C . SER A 1 505 ? 37.430 -24.643 42.521 1.00 30.12 505 SER A C 1
ATOM 4048 O O . SER A 1 505 ? 36.937 -25.162 41.522 1.00 30.12 505 SER A O 1
ATOM 4050 N N . SER A 1 506 ? 38.310 -23.630 42.451 1.00 30.78 506 SER A N 1
ATOM 4051 C CA . SER A 1 506 ? 38.980 -23.091 41.230 1.00 30.78 506 SER A CA 1
ATOM 4052 C C . SER A 1 506 ? 40.400 -23.705 41.060 1.00 30.78 506 SER A C 1
ATOM 4054 O O . SER A 1 506 ? 40.746 -24.525 41.917 1.00 30.78 506 SER A O 1
ATOM 4056 N N . PRO A 1 507 ? 41.239 -23.404 40.026 1.00 45.91 507 PRO A N 1
ATOM 4057 C CA . PRO A 1 507 ? 41.706 -22.072 39.548 1.00 45.91 507 PRO A CA 1
ATOM 4058 C C . PRO A 1 507 ? 41.648 -21.944 37.987 1.00 45.91 507 PRO A C 1
ATOM 4060 O O . PRO A 1 507 ? 40.930 -22.730 37.380 1.00 45.91 507 PRO A O 1
ATOM 4063 N N . SER A 1 508 ? 42.272 -21.020 37.225 1.00 29.83 508 SER A N 1
ATOM 4064 C CA . SER A 1 508 ? 43.206 -19.877 37.443 1.00 29.83 508 SER A CA 1
ATOM 4065 C C . SER A 1 508 ? 43.147 -18.892 36.244 1.00 29.83 508 SER A C 1
ATOM 4067 O O . SER A 1 508 ? 42.724 -19.290 35.161 1.00 29.83 508 SER A O 1
ATOM 4069 N N . SER A 1 509 ? 43.645 -17.658 36.412 1.00 33.50 509 SER A N 1
ATOM 4070 C CA . SER A 1 509 ? 43.904 -16.660 35.336 1.00 33.50 509 SER A CA 1
ATOM 4071 C C . SER A 1 509 ? 45.380 -16.696 34.851 1.00 33.50 509 SER A C 1
ATOM 4073 O O . SER A 1 509 ? 46.136 -17.510 35.392 1.00 33.50 509 SER A O 1
ATOM 4075 N N . PRO A 1 510 ? 45.817 -15.874 33.858 1.00 47.56 510 PRO A N 1
ATOM 4076 C CA . PRO A 1 510 ? 46.216 -14.479 34.161 1.00 47.56 510 PRO A CA 1
ATOM 4077 C C . PRO A 1 510 ? 46.007 -13.382 33.069 1.00 47.56 510 PRO A C 1
ATOM 4079 O O . PRO A 1 510 ? 45.980 -13.655 31.874 1.00 47.56 510 PRO A O 1
ATOM 4082 N N . ASP A 1 511 ? 45.950 -12.140 33.571 1.00 31.38 511 ASP A N 1
ATOM 4083 C CA . ASP A 1 511 ? 46.451 -10.833 33.077 1.00 31.38 511 ASP A CA 1
ATOM 4084 C C . ASP A 1 511 ? 45.946 -10.084 31.810 1.00 31.38 511 ASP A C 1
ATOM 4086 O O . ASP A 1 511 ? 45.860 -10.592 30.695 1.00 31.38 511 ASP A O 1
ATOM 4090 N N . HIS A 1 512 ? 45.728 -8.774 32.031 1.00 37.06 512 HIS A N 1
ATOM 4091 C CA . HIS A 1 512 ? 45.549 -7.669 31.070 1.00 37.06 512 HIS A CA 1
ATOM 4092 C C . HIS A 1 512 ? 46.828 -6.804 30.982 1.00 37.06 512 HIS A C 1
ATOM 4094 O O . HIS A 1 512 ? 47.664 -6.851 31.887 1.00 37.06 512 HIS A O 1
ATOM 4100 N N . PRO A 1 513 ? 46.946 -5.929 29.962 1.00 39.66 513 PRO A N 1
ATOM 4101 C CA . PRO A 1 513 ? 47.138 -4.503 30.284 1.00 39.66 513 PRO A CA 1
ATOM 4102 C C . PRO A 1 513 ? 46.348 -3.505 29.399 1.00 39.66 513 PRO A C 1
ATOM 4104 O O . PRO A 1 513 ? 45.733 -3.873 28.399 1.00 39.66 513 PRO A O 1
ATOM 4107 N N . GLU A 1 514 ? 46.361 -2.235 29.820 1.00 33.34 514 GLU A N 1
ATOM 4108 C CA . GLU A 1 514 ? 45.618 -1.075 29.283 1.00 33.34 514 GLU A CA 1
ATOM 4109 C C . GLU A 1 514 ? 46.255 -0.387 28.042 1.00 33.34 514 GLU A C 1
ATOM 4111 O O . GLU A 1 514 ? 47.409 -0.675 27.708 1.00 33.34 514 GLU A O 1
ATOM 4116 N N . PRO A 1 515 ? 45.528 0.513 27.332 1.00 40.47 515 PRO A N 1
ATOM 4117 C CA . PRO A 1 515 ? 46.012 1.173 26.112 1.00 40.47 515 PRO A CA 1
ATOM 4118 C C . PRO A 1 515 ? 46.837 2.455 26.356 1.00 40.47 515 PRO A C 1
ATOM 4120 O O . PRO A 1 515 ? 46.690 3.135 27.366 1.00 40.47 515 PRO A O 1
ATOM 4123 N N . PHE A 1 516 ? 47.670 2.810 25.371 1.00 26.81 516 PHE A N 1
ATOM 4124 C CA . PHE A 1 516 ? 48.513 4.016 25.345 1.00 26.81 516 PHE A CA 1
ATOM 4125 C C . PHE A 1 516 ? 47.880 5.174 24.552 1.00 26.81 516 PHE A C 1
ATOM 4127 O O . PHE A 1 516 ? 47.347 4.959 23.463 1.00 26.81 516 PHE A O 1
ATOM 4134 N N . GLU A 1 517 ? 48.061 6.407 25.036 1.00 31.73 517 GLU A N 1
ATOM 4135 C CA . GLU A 1 517 ? 47.952 7.646 24.247 1.00 31.73 517 GLU A CA 1
ATOM 4136 C C . GLU A 1 517 ? 49.326 8.055 23.685 1.00 31.73 517 GLU A C 1
ATOM 4138 O O . GLU A 1 517 ? 50.346 7.864 24.351 1.00 31.73 517 GLU A O 1
ATOM 4143 N N . VAL A 1 518 ? 49.355 8.665 22.491 1.00 27.88 518 VAL A N 1
ATOM 4144 C CA . VAL A 1 518 ? 50.520 9.395 21.949 1.00 27.88 518 VAL A CA 1
ATOM 4145 C C . VAL A 1 518 ? 50.033 10.569 21.087 1.00 27.88 518 VAL A C 1
ATOM 4147 O O . VAL A 1 518 ? 49.364 10.355 20.076 1.00 27.88 518 VAL A O 1
ATOM 4150 N N . GLU A 1 519 ? 50.403 11.798 21.452 1.00 29.06 519 GLU A N 1
ATOM 4151 C CA . GLU A 1 519 ? 50.449 12.940 20.525 1.00 29.06 519 GLU A CA 1
ATOM 4152 C C . GLU A 1 519 ? 51.790 12.934 19.775 1.00 29.06 519 GLU A C 1
ATOM 4154 O O . GLU A 1 519 ? 52.810 12.656 20.401 1.00 29.06 519 GLU A O 1
ATOM 4159 N N . ASP A 1 520 ? 51.825 13.338 18.496 1.00 26.98 520 ASP A N 1
ATOM 4160 C CA . ASP A 1 520 ? 52.896 14.242 18.044 1.00 26.98 520 ASP A CA 1
ATOM 4161 C C . ASP A 1 520 ? 52.587 15.000 16.731 1.00 26.98 520 ASP A C 1
ATOM 4163 O O . ASP A 1 520 ? 51.698 14.653 15.950 1.00 26.98 520 ASP A O 1
ATOM 4167 N N . VAL A 1 521 ? 53.339 16.080 16.523 1.00 27.81 521 VAL A N 1
ATOM 4168 C CA . VAL A 1 521 ? 53.186 17.130 15.496 1.00 27.81 521 VAL A CA 1
ATOM 4169 C C . VAL A 1 521 ? 53.972 16.807 14.210 1.00 27.81 521 VAL A C 1
ATOM 4171 O O . VAL A 1 521 ? 55.009 16.164 14.305 1.00 27.81 521 VAL A O 1
ATOM 4174 N N . LEU A 1 522 ? 53.573 17.326 13.022 1.00 27.12 522 LEU A N 1
ATOM 4175 C CA . LEU A 1 522 ? 54.516 17.907 12.022 1.00 27.12 522 LEU A CA 1
ATOM 4176 C C . LEU A 1 522 ? 53.895 18.587 10.766 1.00 27.12 522 LEU A C 1
ATOM 4178 O O . LEU A 1 522 ? 53.198 17.991 9.953 1.00 27.12 522 LEU A O 1
ATOM 4182 N N . ASN A 1 523 ? 54.280 19.856 10.590 1.00 27.44 523 ASN A N 1
ATOM 4183 C CA . ASN A 1 523 ? 54.440 20.685 9.376 1.00 27.44 523 ASN A CA 1
ATOM 4184 C C . ASN A 1 523 ? 54.100 20.145 7.953 1.00 27.44 523 ASN A C 1
ATOM 4186 O O . ASN A 1 523 ? 54.882 19.425 7.342 1.00 27.44 523 ASN A O 1
ATOM 4190 N N . GLY A 1 524 ? 53.098 20.770 7.317 1.00 25.16 524 GLY A N 1
ATOM 4191 C CA . GLY A 1 524 ? 53.326 21.815 6.294 1.00 25.16 524 GLY A CA 1
ATOM 4192 C C . GLY A 1 524 ? 53.742 21.464 4.846 1.00 25.16 524 GLY A C 1
ATOM 4193 O O . GLY A 1 524 ? 54.914 21.228 4.560 1.00 25.16 524 GLY A O 1
ATOM 4194 N N . ARG A 1 525 ? 52.835 21.724 3.884 1.00 24.19 525 ARG A N 1
ATOM 4195 C CA . ARG A 1 525 ? 53.148 22.418 2.608 1.00 24.19 525 ARG A CA 1
ATOM 4196 C C . ARG A 1 525 ? 51.885 22.967 1.926 1.00 24.19 525 ARG A C 1
ATOM 4198 O O . ARG A 1 525 ? 50.811 22.398 2.063 1.00 24.19 525 ARG A O 1
ATOM 4205 N N . ALA A 1 526 ? 52.025 24.069 1.191 1.00 23.83 526 ALA A N 1
ATOM 4206 C CA . ALA A 1 526 ? 50.945 24.759 0.476 1.00 23.83 526 ALA A CA 1
ATOM 4207 C C . ALA A 1 526 ? 51.356 25.100 -0.974 1.00 23.83 526 ALA A C 1
ATOM 4209 O O . ALA A 1 526 ? 52.527 24.935 -1.318 1.00 23.83 526 ALA A O 1
ATOM 4210 N N . VAL A 1 527 ? 50.415 25.698 -1.733 1.00 25.66 527 VAL A N 1
ATOM 4211 C CA . VAL A 1 527 ? 50.556 26.353 -3.065 1.00 25.66 527 VAL A CA 1
ATOM 4212 C C . VAL A 1 527 ? 50.425 25.407 -4.287 1.00 25.66 527 VAL A C 1
ATOM 4214 O O . VAL A 1 527 ? 51.000 24.323 -4.238 1.00 25.66 527 VAL A O 1
ATOM 4217 N N . PRO A 1 528 ? 49.764 25.792 -5.418 1.00 28.45 528 PRO A N 1
ATOM 4218 C CA . PRO A 1 528 ? 48.917 26.970 -5.702 1.00 28.45 528 PRO A CA 1
ATOM 4219 C C . PRO A 1 528 ? 47.470 26.666 -6.163 1.00 28.45 528 PRO A C 1
ATOM 4221 O O . PRO A 1 528 ? 47.140 25.599 -6.671 1.00 28.45 528 PRO A O 1
ATOM 4224 N N . THR A 1 529 ? 46.627 27.699 -6.103 1.00 30.69 529 THR A N 1
ATOM 4225 C CA . THR A 1 529 ? 45.347 27.812 -6.820 1.00 30.69 529 THR A CA 1
ATOM 4226 C C . THR A 1 529 ? 45.521 27.955 -8.341 1.00 30.69 529 THR A C 1
ATOM 4228 O O . THR A 1 529 ? 46.420 28.653 -8.812 1.00 30.69 529 THR A O 1
ATOM 4231 N N . ALA A 1 530 ? 44.597 27.377 -9.119 1.00 25.25 530 ALA A N 1
ATOM 4232 C CA . ALA A 1 530 ? 44.457 27.602 -10.563 1.00 25.25 530 ALA A CA 1
ATOM 4233 C C . ALA A 1 530 ? 43.092 28.237 -10.900 1.00 25.25 530 ALA A C 1
ATOM 4235 O O . ALA A 1 530 ? 42.125 28.107 -10.152 1.00 25.25 530 ALA A O 1
ATOM 4236 N N . LYS A 1 531 ? 43.048 29.004 -11.996 1.00 24.45 531 LYS A N 1
ATOM 4237 C CA . LYS A 1 531 ? 42.018 30.021 -12.268 1.00 24.45 531 LYS A CA 1
ATOM 4238 C C . LYS A 1 531 ? 40.678 29.461 -12.752 1.00 24.45 531 LYS A C 1
ATOM 4240 O O . LYS A 1 531 ? 40.628 28.610 -13.632 1.00 24.45 531 LYS A O 1
ATOM 4245 N N . THR A 1 532 ? 39.607 30.101 -12.291 1.00 25.30 532 THR A N 1
ATOM 4246 C CA . THR A 1 532 ? 38.265 30.060 -12.881 1.00 25.30 532 THR A CA 1
ATOM 4247 C C . THR A 1 532 ? 38.287 30.448 -14.363 1.00 25.30 532 THR A C 1
ATOM 4249 O O . THR A 1 532 ? 38.748 31.537 -14.705 1.00 25.30 532 THR A O 1
ATOM 4252 N N . ILE A 1 533 ? 37.690 29.620 -15.223 1.00 23.42 533 ILE A N 1
ATOM 4253 C CA . ILE A 1 533 ? 37.199 30.031 -16.545 1.00 23.42 533 ILE A CA 1
ATOM 4254 C C . ILE A 1 533 ? 35.677 29.868 -16.524 1.00 23.42 533 ILE A C 1
ATOM 4256 O O . ILE A 1 533 ? 35.164 28.758 -16.418 1.00 23.42 533 ILE A O 1
ATOM 4260 N N . ARG A 1 534 ? 34.955 30.992 -16.581 1.00 25.16 534 ARG A N 1
ATOM 4261 C CA . ARG A 1 534 ? 33.504 31.032 -16.807 1.00 25.16 534 ARG A CA 1
ATOM 4262 C C . ARG A 1 534 ? 33.243 31.257 -18.293 1.00 25.16 534 ARG A C 1
ATOM 4264 O O . ARG A 1 534 ? 33.605 32.322 -18.775 1.00 25.16 534 ARG A O 1
ATOM 4271 N N . THR A 1 535 ? 32.546 30.323 -18.932 1.00 27.39 535 THR A N 1
ATOM 4272 C CA . THR A 1 535 ? 31.602 30.494 -20.059 1.00 27.39 535 THR A CA 1
ATOM 4273 C C . THR A 1 535 ? 31.061 29.098 -20.412 1.00 27.39 535 THR A C 1
ATOM 4275 O O . THR A 1 535 ? 31.832 28.151 -20.482 1.00 27.39 535 THR A O 1
ATOM 4278 N N . GLY A 1 536 ? 29.769 28.862 -20.630 1.00 30.00 536 GLY A N 1
ATOM 4279 C CA . GLY A 1 536 ? 28.586 29.664 -20.318 1.00 30.00 536 GLY A CA 1
ATOM 4280 C C . GLY A 1 536 ? 27.347 28.766 -20.441 1.00 30.00 536 GLY A C 1
ATOM 4281 O O . GLY A 1 536 ? 27.197 28.087 -21.451 1.00 30.00 536 GLY A O 1
ATOM 4282 N N . VAL A 1 537 ? 26.496 28.729 -19.410 1.00 28.34 537 VAL A N 1
ATOM 4283 C CA . VAL A 1 537 ? 25.207 28.007 -19.409 1.00 28.34 537 VAL A CA 1
ATOM 4284 C C . VAL A 1 537 ? 24.175 28.883 -18.696 1.00 28.34 537 VAL A C 1
ATOM 4286 O O . VAL A 1 537 ? 23.751 28.612 -17.578 1.00 28.34 537 VAL A O 1
ATOM 4289 N N . GLU A 1 538 ? 23.810 29.981 -19.349 1.00 30.50 538 GLU A N 1
ATOM 4290 C CA . GLU A 1 538 ? 22.686 30.840 -18.977 1.00 30.50 538 GLU A CA 1
ATOM 4291 C C . GLU A 1 538 ? 21.837 31.037 -20.238 1.00 30.50 538 GLU A C 1
ATOM 4293 O O . GLU A 1 538 ? 22.125 31.937 -21.013 1.00 30.50 538 GLU A O 1
ATOM 4298 N N . ASP A 1 539 ? 20.883 30.124 -20.486 1.00 31.69 539 ASP A N 1
ATOM 4299 C CA . ASP A 1 539 ? 19.635 30.362 -21.252 1.00 31.69 539 ASP A CA 1
ATOM 4300 C C . ASP A 1 539 ? 18.778 29.078 -21.385 1.00 31.69 539 ASP A C 1
ATOM 4302 O O . ASP A 1 539 ? 18.452 28.608 -22.471 1.00 31.69 539 ASP A O 1
ATOM 4306 N N . LEU A 1 540 ? 18.377 28.491 -20.249 1.00 30.25 540 LEU A N 1
ATOM 4307 C CA . LEU A 1 540 ? 17.289 27.497 -20.174 1.00 30.25 540 LEU A CA 1
ATOM 4308 C C . LEU A 1 540 ? 16.481 27.682 -18.878 1.00 30.25 540 LEU A C 1
ATOM 4310 O O . LEU A 1 540 ? 16.486 26.826 -18.000 1.00 30.25 540 LEU A O 1
ATOM 4314 N N . ASN A 1 541 ? 15.812 28.832 -18.734 1.00 31.58 541 ASN A N 1
ATOM 4315 C CA . ASN A 1 541 ? 14.771 29.035 -17.713 1.00 31.58 541 ASN A CA 1
ATOM 4316 C C . ASN A 1 541 ? 13.836 30.207 -18.074 1.00 31.58 541 ASN A C 1
ATOM 4318 O O . ASN A 1 541 ? 13.847 31.268 -17.449 1.00 31.58 541 ASN A O 1
ATOM 4322 N N . ARG A 1 542 ? 13.004 30.004 -19.104 1.00 32.47 542 ARG A N 1
ATOM 4323 C CA . ARG A 1 542 ? 11.819 30.832 -19.395 1.00 32.47 542 ARG A CA 1
ATOM 4324 C C . ARG A 1 542 ? 10.648 29.986 -19.907 1.00 32.47 542 ARG A C 1
ATOM 4326 O O . ARG A 1 542 ? 10.137 30.235 -20.991 1.00 32.47 542 ARG A O 1
ATOM 4333 N N . ASP A 1 543 ? 10.212 29.023 -19.100 1.00 29.89 543 ASP A N 1
ATOM 4334 C CA . ASP A 1 543 ? 8.828 28.531 -19.152 1.00 29.89 543 ASP A CA 1
ATOM 4335 C C . ASP A 1 543 ? 8.430 27.938 -17.779 1.00 29.89 543 ASP A C 1
ATOM 4337 O O . ASP A 1 543 ? 9.110 27.020 -17.314 1.00 29.89 543 ASP A O 1
ATOM 4341 N N . PRO A 1 544 ? 7.423 28.475 -17.058 1.00 29.92 544 PRO A N 1
ATOM 4342 C CA . PRO A 1 544 ? 7.164 28.097 -15.663 1.00 29.92 544 PRO A CA 1
ATOM 4343 C C . PRO A 1 544 ? 6.248 26.872 -15.452 1.00 29.92 544 PRO A C 1
ATOM 4345 O O . PRO A 1 544 ? 5.986 26.534 -14.299 1.00 29.92 544 PRO A O 1
ATOM 4348 N N . ASP A 1 545 ? 5.764 26.203 -16.507 1.00 31.81 545 ASP A N 1
ATOM 4349 C CA . ASP A 1 545 ? 4.646 25.236 -16.417 1.00 31.81 545 ASP A CA 1
ATOM 4350 C C . ASP A 1 545 ? 5.015 23.734 -16.541 1.00 31.81 545 ASP A C 1
ATOM 4352 O O . ASP A 1 545 ? 4.144 22.891 -16.767 1.00 31.81 545 ASP A O 1
ATOM 4356 N N . VAL A 1 546 ? 6.285 23.344 -16.337 1.00 32.31 546 VAL A N 1
ATOM 4357 C CA . VAL A 1 546 ? 6.696 21.918 -16.331 1.00 32.31 546 VAL A CA 1
ATOM 4358 C C . VAL A 1 546 ? 7.341 21.497 -15.005 1.00 32.31 546 VAL A C 1
ATOM 4360 O O . VAL A 1 546 ? 8.552 21.586 -14.806 1.00 32.31 546 VAL A O 1
ATOM 4363 N N . LEU A 1 547 ? 6.519 20.958 -14.100 1.00 31.64 547 LEU A N 1
ATOM 4364 C CA . LEU A 1 547 ? 6.967 20.287 -12.873 1.00 31.64 547 LEU A CA 1
ATOM 4365 C C . LEU A 1 547 ? 7.511 18.878 -13.176 1.00 31.64 547 LEU A C 1
ATOM 4367 O O . LEU A 1 547 ? 6.809 17.878 -13.018 1.00 31.64 547 LEU A O 1
ATOM 4371 N N . VAL A 1 548 ? 8.775 18.809 -13.595 1.00 33.91 548 VAL A N 1
ATOM 4372 C CA . VAL A 1 548 ? 9.573 17.568 -13.620 1.00 33.91 548 VAL A CA 1
ATOM 4373 C C . VAL A 1 548 ? 9.918 17.165 -12.180 1.00 33.91 548 VAL A C 1
ATOM 4375 O O . VAL A 1 548 ? 10.269 18.033 -11.375 1.00 33.91 548 VAL A O 1
ATOM 4378 N N . LYS A 1 549 ? 9.817 15.876 -11.827 1.00 35.66 549 LYS A N 1
ATOM 4379 C CA . LYS A 1 549 ? 10.159 15.413 -10.472 1.00 35.66 549 LYS A CA 1
ATOM 4380 C C . LYS A 1 549 ? 11.674 15.377 -10.289 1.00 35.66 549 LYS A C 1
ATOM 4382 O O . LYS A 1 549 ? 12.415 15.208 -11.250 1.00 35.66 549 LYS A O 1
ATOM 4387 N N . GLU A 1 550 ? 12.142 15.488 -9.049 1.00 34.94 550 GLU A N 1
ATOM 4388 C CA . GLU A 1 550 ? 13.583 15.409 -8.758 1.00 34.94 550 GLU A CA 1
ATOM 4389 C C . GLU A 1 550 ? 14.180 14.036 -9.116 1.00 34.94 550 GLU A C 1
ATOM 4391 O O . GLU A 1 550 ? 15.296 13.988 -9.621 1.00 34.94 550 GLU A O 1
ATOM 4396 N N . GLU A 1 551 ? 13.401 12.953 -8.993 1.00 37.06 551 GLU A N 1
ATOM 4397 C CA . GLU A 1 551 ? 13.779 11.595 -9.429 1.00 37.06 551 GLU A CA 1
ATOM 4398 C C . GLU A 1 551 ? 14.124 11.529 -10.935 1.00 37.06 551 GLU A C 1
ATOM 4400 O O . GLU A 1 551 ? 15.068 10.846 -11.323 1.00 37.06 551 GLU A O 1
ATOM 4405 N N . ASP A 1 552 ? 13.428 12.296 -11.787 1.00 36.97 552 ASP A N 1
ATOM 4406 C CA . ASP A 1 552 ? 13.659 12.303 -13.242 1.00 36.97 552 ASP A CA 1
ATOM 4407 C C . ASP A 1 552 ? 14.949 13.070 -13.630 1.00 36.97 552 ASP A C 1
ATOM 4409 O O . ASP A 1 552 ? 15.426 12.966 -14.763 1.00 36.97 552 ASP A O 1
ATOM 4413 N N . LYS A 1 553 ? 15.531 13.866 -12.714 1.00 38.09 553 LYS A N 1
ATOM 4414 C CA . LYS A 1 553 ? 16.769 14.627 -12.969 1.00 38.09 553 LYS A CA 1
ATOM 4415 C C . LYS A 1 553 ? 18.035 13.798 -12.762 1.00 38.09 553 LYS A C 1
ATOM 4417 O O . LYS A 1 553 ? 19.015 14.045 -13.464 1.00 38.09 553 LYS A O 1
ATOM 4422 N N . GLU A 1 554 ? 18.030 12.828 -11.848 1.00 37.28 554 GLU A N 1
ATOM 4423 C CA . GLU A 1 554 ? 19.193 11.954 -11.628 1.00 37.28 554 GLU A CA 1
ATOM 4424 C C . GLU A 1 554 ? 19.381 10.955 -12.783 1.00 37.28 554 GLU A C 1
ATOM 4426 O O . GLU A 1 554 ? 20.504 10.804 -13.269 1.00 37.28 554 GLU A O 1
ATOM 4431 N N . GLU A 1 555 ? 18.304 10.362 -13.324 1.00 36.31 555 GLU A N 1
ATOM 4432 C CA . GLU A 1 555 ? 18.398 9.534 -14.545 1.00 36.31 555 GLU A CA 1
ATOM 4433 C C . GLU A 1 555 ? 18.885 10.347 -15.762 1.00 36.31 555 GLU A C 1
ATOM 4435 O O . GLU A 1 555 ? 19.692 9.857 -16.555 1.00 36.31 555 GLU A O 1
ATOM 4440 N N . ALA A 1 556 ? 18.458 11.609 -15.896 1.00 36.47 556 ALA A N 1
ATOM 4441 C CA . ALA A 1 556 ? 18.904 12.485 -16.982 1.00 36.47 556 ALA A CA 1
ATOM 4442 C C . ALA A 1 556 ? 20.393 12.878 -16.877 1.00 36.47 556 ALA A C 1
ATOM 4444 O O . ALA A 1 556 ? 21.061 13.028 -17.902 1.00 36.47 556 ALA A O 1
ATOM 4445 N N . LEU A 1 557 ? 20.927 13.026 -15.658 1.00 35.47 557 LEU A N 1
ATOM 4446 C CA . LEU A 1 557 ? 22.352 13.286 -15.419 1.00 35.47 557 LEU A CA 1
ATOM 4447 C C . LEU A 1 557 ? 23.219 12.051 -15.710 1.00 35.47 557 LEU A C 1
ATOM 4449 O O . LEU A 1 557 ? 24.237 12.180 -16.390 1.00 35.47 557 LEU A O 1
ATOM 4453 N N . LEU A 1 558 ? 22.778 10.856 -15.305 1.00 33.16 558 LEU A N 1
ATOM 4454 C CA . LEU A 1 558 ? 23.464 9.589 -15.605 1.00 33.16 558 LEU A CA 1
ATOM 4455 C C . LEU A 1 558 ? 23.550 9.289 -17.113 1.00 33.16 558 LEU A C 1
ATOM 4457 O O . LEU A 1 558 ? 24.555 8.757 -17.584 1.00 33.16 558 LEU A O 1
ATOM 4461 N N . LEU A 1 559 ? 22.535 9.671 -17.895 1.00 30.73 559 LEU A N 1
ATOM 4462 C CA . LEU A 1 559 ? 22.552 9.539 -19.359 1.00 30.73 559 LEU A CA 1
ATOM 4463 C C . LEU A 1 559 ? 23.538 10.497 -20.057 1.00 30.73 559 LEU A C 1
ATOM 4465 O O . LEU A 1 559 ? 24.008 10.195 -21.155 1.00 30.73 559 LEU A O 1
ATOM 4469 N N . LEU A 1 560 ? 23.880 11.630 -19.434 1.00 31.12 560 LEU A N 1
ATOM 4470 C CA . LEU A 1 560 ? 24.819 12.612 -19.988 1.00 31.12 560 LEU A CA 1
ATOM 4471 C C . LEU A 1 560 ? 26.294 12.268 -19.726 1.00 31.12 560 LEU A C 1
ATOM 4473 O O . LEU A 1 560 ? 27.148 12.665 -20.518 1.00 31.12 560 LEU A O 1
ATOM 4477 N N . GLU A 1 561 ? 26.610 11.507 -18.675 1.00 33.47 561 GLU A N 1
ATOM 4478 C CA . GLU A 1 561 ? 27.983 11.033 -18.429 1.00 33.47 561 GLU A CA 1
ATOM 4479 C C . GLU A 1 561 ? 28.394 9.860 -19.334 1.00 33.47 561 GLU A C 1
ATOM 4481 O O . GLU A 1 561 ? 29.576 9.704 -19.616 1.00 33.47 561 GLU A O 1
ATOM 4486 N N . PHE A 1 562 ? 27.442 9.102 -19.892 1.00 29.70 562 PHE A N 1
ATOM 4487 C CA . PHE A 1 562 ? 27.709 8.026 -20.864 1.00 29.70 562 PHE A CA 1
ATOM 4488 C C . PHE A 1 562 ? 27.920 8.497 -22.320 1.00 29.70 562 PHE A C 1
ATOM 4490 O O . PHE A 1 562 ? 28.033 7.670 -23.225 1.00 29.70 562 PHE A O 1
ATOM 4497 N N . THR A 1 563 ? 27.947 9.811 -22.575 1.00 29.83 563 THR A N 1
ATOM 4498 C CA . THR A 1 563 ? 28.117 10.392 -23.928 1.00 29.83 563 THR A CA 1
ATOM 4499 C C . THR A 1 563 ? 29.276 11.393 -24.027 1.00 29.83 563 THR A C 1
ATOM 4501 O O . THR A 1 563 ? 29.280 12.278 -24.887 1.00 29.83 563 THR A O 1
ATOM 4504 N N . LYS A 1 564 ? 30.286 11.220 -23.168 1.00 28.02 564 LYS A N 1
ATOM 4505 C CA . LYS A 1 564 ? 31.619 11.832 -23.259 1.00 28.02 564 LYS A CA 1
ATOM 4506 C C . LYS A 1 564 ? 32.698 10.756 -23.194 1.00 28.02 564 LYS A C 1
ATOM 4508 O O . LYS A 1 564 ? 33.788 11.048 -23.727 1.00 28.02 564 LYS A O 1
#

Organism: NCBI:txid1051890

pLDDT: mean 74.5, std 26.44, range [23.42, 98.75]